Protein AF-A0A4Y9QV90-F1 (afdb_monomer)

Nearest PDB structures (foldseek):
  2dgj-assembly1_B  TM=4.473E-01  e=7.501E-03  Staphylococcus aureus
  6jlc-assembly1_A  TM=3.069E-01  e=5.894E-01  Mobiluncus curtisii ATCC 43063
  7ko2-assembly4_D  TM=7.380E-01  e=8.527E+00  Escherichia coli K-12
  7ko2-assembly2_B  TM=7.293E-01  e=8.155E+00  Escherichia coli K-12

InterPro domains:
  IPR024301 Putative amidase domain [PF12671] (488-585)

Organism: NCBI:txid2561933

Sequence (615 aa):
MTLFTNQSAIACALAAAITFGGGAAHADTLPDTPTASATPAPTETAPTETPAAAETSAPTEPPPPTESPAATPSPAQTTAPSETPAPIEAPAPSADSDDGEAAADPSEAAIAAAAQRDEATAVIAAAKGNASSATISVLIAAVDSVTVALDGDADDATLTALTAAMGVARTAVEESVNVYTDARAALADQGSLIAADLPTGILDAQKATAAPLAAALAALAADDAVAAAAGQVTAWSANVRGYRPAKATATGYVTQITTLRKTKSYAAATIARAAEVVNSKTALISALSAPVPQTATLNAASARAKAAIAAWRKSNSDRGSAYREALAVKATGAVTSKKYATTVNATYAKRLTSALDKLTAGLNTTTIAQLGTLTQAVRSANTTVTSAASSLATAKTVYANGMNALRVFTKATAATRSPLSKANAALKKAITAKASPVTLKRHITNVSSRAAAAKISHTEAPIRAELKWVAENAWSRSYTWGHPYIFNEDCANFASHALEVRGLGPQVLNISSTSLRNHLVGRGFRETADSQAVRRNVKLGDVIQFDWRNNGRYAGDRDHTGIVTRIDRNANGTITIRYTAHTDPGNDPKVNQTIEASLADWGHDRNGGVFFISI

pLDDT: mean 83.59, std 21.08, range [26.69, 98.75]

Structure (mmCIF, N/CA/C/O backbone):
data_AF-A0A4Y9QV90-F1
#
_entry.id   AF-A0A4Y9QV90-F1
#
loop_
_atom_site.group_PDB
_atom_site.id
_atom_site.type_symbol
_atom_site.label_atom_id
_atom_site.label_alt_id
_atom_site.label_comp_id
_atom_site.label_asym_id
_atom_site.label_entity_id
_atom_site.label_seq_id
_atom_site.pdbx_PDB_ins_code
_atom_site.Cartn_x
_atom_site.Cartn_y
_atom_site.Cartn_z
_atom_site.occupancy
_atom_site.B_iso_or_equiv
_atom_site.auth_seq_id
_atom_site.auth_comp_id
_atom_site.auth_asym_id
_atom_site.auth_atom_id
_atom_site.pdbx_PDB_model_num
ATOM 1 N N . MET A 1 1 ? 28.531 -46.162 5.012 1.00 36.38 1 MET A N 1
ATOM 2 C CA . MET A 1 1 ? 29.408 -47.078 4.250 1.00 36.38 1 MET A CA 1
ATOM 3 C C . MET A 1 1 ? 28.783 -47.312 2.884 1.00 36.38 1 MET A C 1
ATOM 5 O O . MET A 1 1 ? 27.566 -47.257 2.797 1.00 36.38 1 MET A O 1
ATOM 9 N N . THR A 1 2 ? 29.642 -47.502 1.879 1.00 35.25 2 THR A N 1
ATOM 10 C CA . THR A 1 2 ? 29.423 -47.599 0.417 1.00 35.25 2 THR A CA 1
ATOM 11 C C . THR A 1 2 ? 29.039 -46.318 -0.339 1.00 35.25 2 THR A C 1
ATOM 13 O O . THR A 1 2 ? 27.898 -45.870 -0.357 1.00 35.25 2 THR A O 1
ATOM 16 N N . LEU A 1 3 ? 30.101 -45.770 -0.941 1.00 40.06 3 LEU A N 1
ATOM 17 C CA . LEU A 1 3 ? 30.244 -44.713 -1.941 1.00 40.06 3 LEU A CA 1
ATOM 18 C C . LEU A 1 3 ? 29.829 -45.172 -3.350 1.00 40.06 3 LEU A C 1
ATOM 20 O O . LEU A 1 3 ? 29.978 -46.352 -3.626 1.00 40.06 3 LEU A O 1
ATOM 24 N N . PHE A 1 4 ? 29.456 -44.222 -4.222 1.00 38.97 4 PHE A N 1
ATOM 25 C CA . PHE A 1 4 ? 29.824 -44.082 -5.657 1.00 38.97 4 PHE A CA 1
ATOM 26 C C . PHE A 1 4 ? 29.350 -42.671 -6.107 1.00 38.97 4 PHE A C 1
ATOM 28 O O . PHE A 1 4 ? 28.156 -42.396 -6.101 1.00 38.97 4 PHE A O 1
ATOM 35 N N . THR A 1 5 ? 30.202 -41.637 -6.048 1.00 49.22 5 THR A N 1
ATOM 36 C CA . THR A 1 5 ? 30.985 -40.987 -7.137 1.00 49.22 5 THR A CA 1
ATOM 37 C C . THR A 1 5 ? 30.188 -40.358 -8.299 1.00 49.22 5 THR A C 1
ATOM 39 O O . THR A 1 5 ? 29.669 -41.077 -9.140 1.00 49.22 5 THR A O 1
ATOM 42 N N . ASN A 1 6 ? 30.179 -39.008 -8.320 1.00 37.59 6 ASN A N 1
ATOM 43 C CA . ASN A 1 6 ? 30.455 -38.053 -9.426 1.00 37.59 6 ASN A CA 1
ATOM 44 C C . ASN A 1 6 ? 30.122 -38.513 -10.870 1.00 37.59 6 ASN A C 1
ATOM 46 O O . ASN A 1 6 ? 30.625 -39.536 -11.302 1.00 37.59 6 ASN A O 1
ATOM 50 N N . GLN A 1 7 ? 29.392 -37.781 -11.725 1.00 33.31 7 GLN A N 1
ATOM 51 C CA . GLN A 1 7 ? 29.749 -36.478 -12.308 1.00 33.31 7 GLN A CA 1
ATOM 52 C C . GLN A 1 7 ? 28.657 -36.050 -13.330 1.00 33.31 7 GLN A C 1
ATOM 54 O O . GLN A 1 7 ? 28.053 -36.900 -13.975 1.00 33.31 7 GLN A O 1
ATOM 59 N N . SER A 1 8 ? 28.498 -34.731 -13.519 1.00 33.34 8 SER A N 1
ATOM 60 C CA . SER A 1 8 ? 27.921 -34.051 -14.707 1.00 33.34 8 SER A CA 1
ATOM 61 C C . SER A 1 8 ? 26.392 -33.864 -14.832 1.00 33.34 8 SER A C 1
ATOM 63 O O . SER A 1 8 ? 25.712 -34.465 -15.649 1.00 33.34 8 SER A O 1
ATOM 65 N N . ALA A 1 9 ? 25.869 -32.954 -14.006 1.00 32.38 9 ALA A N 1
ATOM 66 C CA . ALA A 1 9 ? 25.355 -31.626 -14.389 1.00 32.38 9 ALA A CA 1
ATOM 67 C C . ALA A 1 9 ? 24.590 -31.394 -15.731 1.00 32.38 9 ALA A C 1
ATOM 69 O O . ALA A 1 9 ? 25.167 -31.445 -16.808 1.00 32.38 9 ALA A O 1
ATOM 70 N N . ILE A 1 10 ? 23.365 -30.857 -15.560 1.00 32.19 10 ILE A N 1
ATOM 71 C CA . ILE A 1 10 ? 22.694 -29.781 -16.336 1.00 32.19 10 ILE A CA 1
ATOM 72 C C . ILE A 1 10 ? 22.048 -30.154 -17.687 1.00 32.19 10 ILE A C 1
ATOM 74 O O . ILE A 1 10 ? 22.704 -30.154 -18.718 1.00 32.19 10 ILE A O 1
ATOM 78 N N . ALA A 1 11 ? 20.713 -30.313 -17.673 1.00 28.38 11 ALA A N 1
ATOM 79 C CA . ALA A 1 11 ? 19.725 -29.566 -18.484 1.00 28.38 11 ALA A CA 1
ATOM 80 C C . ALA A 1 11 ? 18.455 -30.402 -18.745 1.00 28.38 11 ALA A C 1
ATOM 82 O O . ALA A 1 11 ? 18.499 -31.342 -19.526 1.00 28.38 11 ALA A O 1
ATOM 83 N N . CYS A 1 12 ? 17.331 -30.032 -18.115 1.00 26.81 12 CYS A N 1
ATOM 84 C CA . CYS A 1 12 ? 15.951 -30.072 -18.649 1.00 26.81 12 CYS A CA 1
ATOM 85 C C . CYS A 1 12 ? 14.932 -30.170 -17.507 1.00 26.81 12 CYS A C 1
ATOM 87 O O . CYS A 1 12 ? 14.573 -31.254 -17.061 1.00 26.81 12 CYS A O 1
ATOM 89 N N . ALA A 1 13 ? 14.426 -29.023 -17.058 1.00 29.66 13 ALA A N 1
ATOM 90 C CA . ALA A 1 13 ? 13.178 -28.964 -16.306 1.00 29.66 13 ALA A CA 1
ATOM 91 C C . ALA A 1 13 ? 12.539 -27.584 -16.491 1.00 29.66 13 ALA A C 1
ATOM 93 O O . ALA A 1 13 ? 12.810 -26.680 -15.707 1.00 29.66 13 ALA A O 1
ATOM 94 N N . LEU A 1 14 ? 11.718 -27.416 -17.536 1.00 26.69 14 LEU A N 1
ATOM 95 C CA . LEU A 1 14 ? 10.500 -26.597 -17.466 1.00 26.69 14 LEU A CA 1
ATOM 96 C C . LEU A 1 14 ? 9.612 -26.824 -18.703 1.00 26.69 14 LEU A C 1
ATOM 98 O O . LEU A 1 14 ? 9.645 -26.073 -19.672 1.00 26.69 14 LEU A O 1
ATOM 102 N N . ALA A 1 15 ? 8.781 -27.859 -18.647 1.00 33.28 15 ALA A N 1
ATOM 103 C CA . ALA A 1 15 ? 7.566 -27.953 -19.445 1.00 33.28 15 ALA A CA 1
ATOM 104 C C . ALA A 1 15 ? 6.447 -28.400 -18.501 1.00 33.28 15 ALA A C 1
ATOM 106 O O . ALA A 1 15 ? 6.319 -29.579 -18.189 1.00 33.28 15 ALA A O 1
ATOM 107 N N . ALA A 1 16 ? 5.685 -27.437 -17.979 1.00 31.33 16 ALA A N 1
ATOM 108 C CA . ALA A 1 16 ? 4.453 -27.705 -17.248 1.00 31.33 16 ALA A CA 1
ATOM 109 C C . ALA A 1 16 ? 3.477 -26.523 -17.376 1.00 31.33 16 ALA A C 1
ATOM 111 O O . ALA A 1 16 ? 3.652 -25.478 -16.755 1.00 31.33 16 ALA A O 1
ATOM 112 N N . ALA A 1 17 ? 2.454 -26.770 -18.197 1.00 30.55 17 ALA A N 1
ATOM 113 C CA . ALA A 1 17 ? 1.060 -26.349 -18.067 1.00 30.55 17 ALA A CA 1
ATOM 114 C C . ALA A 1 17 ? 0.709 -24.844 -18.062 1.00 30.55 17 ALA A C 1
ATOM 116 O O . ALA A 1 17 ? 0.609 -24.205 -17.019 1.00 30.55 17 ALA A O 1
ATOM 117 N N . ILE A 1 18 ? 0.318 -24.343 -19.241 1.00 33.66 18 ILE A N 1
ATOM 118 C CA . ILE A 1 18 ? -0.775 -23.367 -19.374 1.00 33.66 18 ILE A CA 1
ATOM 119 C C . ILE A 1 18 ? -1.924 -24.096 -20.075 1.00 33.66 18 ILE A C 1
ATOM 121 O O . ILE A 1 18 ? -1.905 -24.292 -21.287 1.00 33.66 18 ILE A O 1
ATOM 125 N N . THR A 1 19 ? -2.910 -24.540 -19.302 1.00 35.94 19 THR A N 1
ATOM 126 C CA . THR A 1 19 ? -4.204 -25.005 -19.813 1.00 35.94 19 THR A CA 1
ATOM 127 C C . THR A 1 19 ? -5.108 -23.802 -20.063 1.00 35.94 19 THR A C 1
ATOM 129 O O . THR A 1 19 ? -5.477 -23.090 -19.129 1.00 35.94 19 THR A O 1
ATOM 132 N N . PHE A 1 20 ? -5.457 -23.598 -21.332 1.00 36.31 20 PHE A N 1
ATOM 133 C CA . PHE A 1 20 ? -6.542 -22.733 -21.787 1.00 36.31 20 PHE A CA 1
ATOM 134 C C . PHE A 1 20 ? -7.894 -23.341 -21.392 1.00 36.31 20 PHE A C 1
ATOM 136 O O . PHE A 1 20 ? -8.190 -24.480 -21.746 1.00 36.31 20 PHE A O 1
ATOM 143 N N . GLY A 1 21 ? -8.721 -22.567 -20.689 1.00 31.16 21 GLY A N 1
ATOM 144 C CA . GLY A 1 21 ? -10.148 -22.830 -20.528 1.00 31.16 21 GLY A CA 1
ATOM 145 C C . GLY A 1 21 ? -10.933 -21.889 -21.434 1.00 31.16 21 GLY A C 1
ATOM 146 O O . GLY A 1 21 ? -11.027 -20.699 -21.145 1.00 31.16 21 GLY A O 1
ATOM 147 N N . GLY A 1 22 ? -11.453 -22.419 -22.541 1.00 33.97 22 GLY A N 1
ATOM 148 C CA . GLY A 1 22 ? -12.482 -21.763 -23.343 1.00 33.97 22 GLY A CA 1
ATOM 149 C C . GLY A 1 22 ? -13.856 -21.893 -22.681 1.00 33.97 22 GLY A C 1
ATOM 150 O O . GLY A 1 22 ? -14.126 -22.874 -21.990 1.00 33.97 22 GLY A O 1
ATOM 151 N N . GLY A 1 23 ? -14.725 -20.908 -22.907 1.00 30.14 23 GLY A N 1
ATOM 152 C CA . GLY A 1 23 ? -16.097 -20.932 -22.410 1.00 30.14 23 GLY A CA 1
ATOM 153 C C . GLY A 1 23 ? -16.932 -19.734 -22.857 1.00 30.14 23 GLY A C 1
ATOM 154 O O . GLY A 1 23 ? -16.943 -18.720 -22.177 1.00 30.14 23 GLY A O 1
ATOM 155 N N . ALA A 1 24 ? -17.627 -19.936 -23.979 1.00 33.12 24 ALA A N 1
ATOM 156 C CA . ALA A 1 24 ? -18.969 -19.470 -24.348 1.00 33.12 24 ALA A CA 1
ATOM 157 C C . ALA A 1 24 ? -19.332 -17.968 -24.395 1.00 33.12 24 ALA A C 1
ATOM 159 O O . ALA A 1 24 ? -19.107 -17.174 -23.489 1.00 33.12 24 ALA A O 1
ATOM 160 N N . ALA A 1 25 ? -20.015 -17.646 -25.494 1.00 42.75 25 ALA A N 1
ATOM 161 C CA . ALA A 1 25 ? -20.659 -16.388 -25.817 1.00 42.75 25 ALA A CA 1
ATOM 162 C C . ALA A 1 25 ? -21.809 -16.026 -24.861 1.00 42.75 25 ALA A C 1
ATOM 164 O O . ALA A 1 25 ? -22.660 -16.864 -24.561 1.00 42.75 25 ALA A O 1
ATOM 165 N N . HIS A 1 26 ? -21.896 -14.743 -24.509 1.00 34.47 26 HIS A N 1
ATOM 166 C CA . HIS A 1 26 ? -23.146 -14.071 -24.161 1.00 34.47 26 HIS A CA 1
ATOM 167 C C . HIS A 1 26 ? -23.149 -12.686 -24.809 1.00 34.47 26 HIS A C 1
ATOM 169 O O . HIS A 1 26 ? -22.308 -11.838 -24.513 1.00 34.47 26 HIS A O 1
ATOM 175 N N . ALA A 1 27 ? -24.073 -12.511 -25.751 1.00 42.81 27 ALA A N 1
ATOM 176 C CA . ALA A 1 27 ? -24.520 -11.213 -26.209 1.00 42.81 27 ALA A CA 1
ATOM 177 C C . ALA A 1 27 ? -25.534 -10.713 -25.178 1.00 42.81 27 ALA A C 1
ATOM 179 O O . ALA A 1 27 ? -26.577 -11.337 -25.022 1.00 42.81 27 ALA A O 1
ATOM 180 N N . ASP A 1 28 ? -25.216 -9.617 -24.494 1.00 33.09 28 ASP A N 1
ATOM 181 C CA . ASP A 1 28 ? -26.185 -8.868 -23.702 1.00 33.09 28 ASP A CA 1
ATOM 182 C C . ASP A 1 28 ? -26.169 -7.404 -24.138 1.00 33.09 28 ASP A C 1
ATOM 184 O O . ASP A 1 28 ? -25.131 -6.755 -24.283 1.00 33.09 28 ASP A O 1
ATOM 188 N N . THR A 1 29 ? -27.378 -6.944 -24.415 1.00 36.22 29 THR A N 1
ATOM 189 C CA . THR A 1 29 ? -27.788 -5.644 -24.931 1.00 36.22 29 THR A CA 1
ATOM 190 C C . THR A 1 29 ? -27.388 -4.484 -24.018 1.00 36.22 29 THR A C 1
ATOM 192 O O . THR A 1 29 ? -27.540 -4.554 -22.799 1.00 36.22 29 THR A O 1
ATOM 195 N N . LEU A 1 30 ? -26.934 -3.390 -24.634 1.00 35.28 30 LEU A N 1
ATOM 196 C CA . LEU A 1 30 ? -26.716 -2.084 -24.004 1.00 35.28 30 LEU A CA 1
ATOM 197 C C . LEU A 1 30 ? -28.030 -1.535 -23.414 1.00 35.28 30 LEU A C 1
ATOM 199 O O . LEU A 1 30 ? -29.012 -1.469 -24.152 1.00 35.28 30 LEU A O 1
ATOM 203 N N . PRO A 1 31 ? -28.066 -1.086 -22.146 1.00 40.94 31 PRO A N 1
ATOM 204 C CA . PRO A 1 31 ? -29.133 -0.221 -21.671 1.00 40.94 31 PRO A CA 1
ATOM 205 C C . PRO A 1 31 ? -28.818 1.258 -21.936 1.00 40.94 31 PRO A C 1
ATOM 207 O O . PRO A 1 31 ? -27.672 1.707 -21.852 1.00 40.94 31 PRO A O 1
ATOM 210 N N . ASP A 1 32 ? -29.891 1.978 -22.242 1.00 36.72 32 ASP A N 1
ATOM 211 C CA . ASP A 1 32 ? -29.959 3.369 -22.665 1.00 36.72 32 ASP A CA 1
ATOM 212 C C . ASP A 1 32 ? -29.297 4.398 -21.736 1.00 36.72 32 ASP A C 1
ATOM 214 O O . ASP A 1 32 ? -29.244 4.289 -20.508 1.00 36.72 32 ASP A O 1
ATOM 218 N N . THR A 1 33 ? -28.855 5.463 -22.397 1.00 40.50 33 THR A N 1
ATOM 219 C CA . THR A 1 33 ? -28.360 6.744 -21.894 1.00 40.50 33 THR A CA 1
ATOM 220 C C . THR A 1 33 ? -29.265 7.350 -20.807 1.00 40.50 33 THR A C 1
ATOM 222 O O . THR A 1 33 ? -30.436 7.617 -21.081 1.00 40.50 33 THR A O 1
ATOM 225 N N . PRO A 1 34 ? -28.761 7.679 -19.600 1.00 44.09 34 PRO A N 1
ATOM 226 C CA . PRO A 1 34 ? -29.540 8.457 -18.648 1.00 44.09 34 PRO A CA 1
ATOM 227 C C . PRO A 1 34 ? -29.503 9.953 -18.991 1.00 44.09 34 PRO A C 1
ATOM 229 O O . PRO A 1 34 ? -28.448 10.583 -19.082 1.00 44.09 34 PRO A O 1
ATOM 232 N N . THR A 1 35 ? -30.702 10.505 -19.157 1.00 39.44 35 THR A N 1
ATOM 233 C CA . THR A 1 35 ? -31.034 11.924 -19.301 1.00 39.44 35 THR A CA 1
ATOM 234 C C . THR A 1 35 ? -30.501 12.756 -18.129 1.00 39.44 35 THR A C 1
ATOM 236 O O . THR A 1 35 ? -30.597 12.360 -16.967 1.00 39.44 35 THR A O 1
ATOM 239 N N . ALA A 1 36 ? -29.954 13.934 -18.439 1.00 37.44 36 ALA A N 1
ATOM 240 C CA . ALA A 1 36 ? -29.454 14.899 -17.468 1.00 37.44 36 ALA A CA 1
ATOM 241 C C . ALA A 1 36 ? -30.573 15.400 -16.535 1.00 37.44 36 ALA A C 1
ATOM 243 O O . ALA A 1 36 ? -31.581 15.936 -16.993 1.00 37.44 36 ALA A O 1
ATOM 244 N N . SER A 1 37 ? -30.370 15.256 -15.223 1.00 40.12 37 SER A N 1
ATOM 245 C CA . SER A 1 37 ? -31.216 15.860 -14.190 1.00 40.12 37 SER A CA 1
ATOM 246 C C . SER A 1 37 ? -30.592 17.174 -13.721 1.00 40.12 37 SER A C 1
ATOM 248 O O . SER A 1 37 ? -29.399 17.232 -13.426 1.00 40.12 37 SER A O 1
ATOM 250 N N . ALA A 1 38 ? -31.415 18.220 -13.666 1.00 43.34 38 ALA A N 1
ATOM 251 C CA . ALA A 1 38 ? -31.033 19.594 -13.371 1.00 43.34 38 ALA A CA 1
ATOM 252 C C . ALA A 1 38 ? -30.385 19.782 -11.985 1.00 43.34 38 ALA A C 1
ATOM 254 O O . ALA A 1 38 ? -30.839 19.242 -10.975 1.00 43.34 38 ALA A O 1
ATOM 255 N N . THR A 1 39 ? -29.339 20.607 -11.969 1.00 46.28 39 THR A N 1
ATOM 256 C CA . THR A 1 39 ? -28.620 21.124 -10.798 1.00 46.28 39 THR A CA 1
ATOM 257 C C . THR A 1 39 ? -29.498 22.102 -10.003 1.00 46.28 39 THR A C 1
ATOM 259 O O . THR A 1 39 ? -29.977 23.071 -10.595 1.00 46.28 39 THR A O 1
ATOM 262 N N . PRO A 1 40 ? -29.686 21.940 -8.678 1.00 50.25 40 PRO A N 1
ATOM 263 C CA . PRO A 1 40 ? -30.252 22.993 -7.842 1.00 50.25 40 PRO A CA 1
ATOM 264 C C . PRO A 1 40 ? -29.199 24.059 -7.504 1.00 50.25 40 PRO A C 1
ATOM 266 O O . PRO A 1 40 ? -28.036 23.746 -7.245 1.00 50.25 40 PRO A O 1
ATOM 269 N N . ALA A 1 41 ? -29.636 25.319 -7.502 1.00 46.09 41 ALA A N 1
ATOM 270 C CA . ALA A 1 41 ? -28.837 26.500 -7.186 1.00 46.09 41 ALA A CA 1
ATOM 271 C C . ALA A 1 41 ? -28.273 26.476 -5.746 1.00 46.09 41 ALA A C 1
ATOM 273 O O . ALA A 1 41 ? -28.950 25.989 -4.835 1.00 46.09 41 ALA A O 1
ATOM 274 N N . PRO A 1 42 ? -27.060 27.014 -5.510 1.00 51.19 42 PRO A N 1
ATOM 275 C CA . PRO A 1 42 ? -26.483 27.089 -4.176 1.00 51.19 42 PRO A CA 1
ATOM 276 C C . PRO A 1 42 ? -27.140 28.191 -3.334 1.00 51.19 42 PRO A C 1
ATOM 278 O O . PRO A 1 42 ? -27.355 29.312 -3.790 1.00 51.19 42 PRO A O 1
ATOM 281 N N . THR A 1 43 ? -27.430 27.849 -2.081 1.00 47.28 43 THR A N 1
ATOM 282 C CA . THR A 1 43 ? -27.861 28.760 -1.016 1.00 47.28 43 THR A CA 1
ATOM 283 C C . THR A 1 43 ? -26.691 29.637 -0.558 1.00 47.28 43 THR A C 1
ATOM 285 O O . THR A 1 43 ? -25.634 29.114 -0.205 1.00 47.28 43 THR A O 1
ATOM 288 N N . GLU A 1 44 ? -26.895 30.957 -0.542 1.00 47.91 44 GLU A N 1
ATOM 289 C CA . GLU A 1 44 ? -25.991 31.946 0.057 1.00 47.91 44 GLU A CA 1
ATOM 290 C C . GLU A 1 44 ? -25.778 31.676 1.553 1.00 47.91 44 GLU A C 1
ATOM 292 O O . GLU A 1 44 ? -26.728 31.590 2.332 1.00 47.91 44 GLU A O 1
ATOM 297 N N . THR A 1 45 ? -24.515 31.607 1.970 1.00 44.50 45 THR A N 1
ATOM 298 C CA . THR A 1 45 ? -24.115 31.713 3.378 1.00 44.50 45 THR A CA 1
ATOM 299 C C . THR A 1 45 ? -23.257 32.955 3.576 1.00 44.50 45 THR A C 1
ATOM 301 O O . THR A 1 45 ? -22.304 33.181 2.832 1.00 44.50 45 THR A O 1
ATOM 304 N N . ALA A 1 46 ? -23.632 33.731 4.594 1.00 50.56 46 ALA A N 1
ATOM 305 C CA . ALA A 1 46 ? -23.041 34.991 5.035 1.00 50.56 46 ALA A CA 1
ATOM 306 C C . ALA A 1 46 ? -21.532 34.900 5.371 1.00 50.56 46 ALA A C 1
ATOM 308 O O . ALA A 1 46 ? -21.048 33.821 5.727 1.00 50.56 46 ALA A O 1
ATOM 309 N N . PRO A 1 47 ? -20.789 36.023 5.286 1.00 48.59 47 PRO A N 1
ATOM 310 C CA . PRO A 1 47 ? -19.337 36.039 5.426 1.00 48.59 47 PRO A CA 1
ATOM 311 C C . PRO A 1 47 ? -18.891 35.942 6.890 1.00 48.59 47 PRO A C 1
ATOM 313 O O . PRO A 1 47 ? -19.376 36.667 7.756 1.00 48.59 47 PRO A O 1
ATOM 316 N N . THR A 1 48 ? -17.912 35.074 7.144 1.00 42.97 48 THR A N 1
ATOM 317 C CA . THR A 1 48 ? -17.156 35.018 8.401 1.00 42.97 48 THR A CA 1
ATOM 318 C C . THR A 1 48 ? -15.853 35.794 8.224 1.00 42.97 48 THR A C 1
ATOM 320 O O . THR A 1 48 ? -15.128 35.581 7.251 1.00 42.97 48 THR A O 1
ATOM 323 N N . GLU A 1 49 ? -15.573 36.697 9.162 1.00 46.00 49 GLU A N 1
ATOM 324 C CA . GLU A 1 49 ? -14.409 37.584 9.172 1.00 46.00 49 GLU A CA 1
ATOM 325 C C . GLU A 1 49 ? -13.070 36.829 9.128 1.00 46.00 49 GLU A C 1
ATOM 327 O O . GLU A 1 49 ? -12.865 35.804 9.783 1.00 46.00 49 GLU A O 1
ATOM 332 N N . THR A 1 50 ? -12.153 37.368 8.323 1.00 47.38 50 THR A N 1
ATOM 333 C CA . THR A 1 50 ? -10.793 36.869 8.086 1.00 47.38 50 THR A CA 1
ATOM 334 C C . THR A 1 50 ? -9.831 37.456 9.125 1.00 47.38 50 THR A C 1
ATOM 336 O O . THR A 1 50 ? -9.764 38.680 9.235 1.00 47.38 50 THR A O 1
ATOM 339 N N . PRO A 1 51 ? -9.041 36.649 9.860 1.00 49.34 51 PRO A N 1
ATOM 340 C CA . PRO A 1 51 ? -7.967 37.172 10.698 1.00 49.34 51 PRO A CA 1
ATOM 341 C C . PRO A 1 51 ? -6.782 37.649 9.849 1.00 49.34 51 PRO A C 1
ATOM 343 O O . PRO A 1 51 ? -6.367 36.973 8.906 1.00 49.34 51 PRO A O 1
ATOM 346 N N . ALA A 1 52 ? -6.237 38.805 10.226 1.00 42.75 52 ALA A N 1
ATOM 347 C CA . ALA A 1 52 ? -5.093 39.466 9.609 1.00 42.75 52 ALA A CA 1
ATOM 348 C C . ALA A 1 52 ? -3.844 38.566 9.527 1.00 42.75 52 ALA A C 1
ATOM 350 O O . ALA A 1 52 ? -3.475 37.887 10.488 1.00 42.75 52 ALA A O 1
ATOM 351 N N . ALA A 1 53 ? -3.188 38.593 8.365 1.00 42.91 53 ALA A N 1
ATOM 352 C CA . ALA A 1 53 ? -1.943 37.889 8.097 1.00 42.91 53 ALA A CA 1
ATOM 353 C C . ALA A 1 53 ? -0.754 38.586 8.778 1.00 42.91 53 ALA A C 1
ATOM 355 O O . ALA A 1 53 ? -0.599 39.802 8.685 1.00 42.91 53 ALA A O 1
ATOM 356 N N . ALA A 1 54 ? 0.094 37.792 9.431 1.00 43.50 54 ALA A N 1
ATOM 357 C CA . ALA A 1 54 ? 1.403 38.219 9.903 1.00 43.50 54 ALA A CA 1
ATOM 358 C C . ALA A 1 54 ? 2.369 38.367 8.715 1.00 43.50 54 ALA A C 1
ATOM 360 O O . ALA A 1 54 ? 2.450 37.488 7.851 1.00 43.50 54 ALA A O 1
ATOM 361 N N . GLU A 1 55 ? 3.091 39.484 8.691 1.00 44.81 55 GLU A N 1
ATOM 362 C CA . GLU A 1 55 ? 4.076 39.831 7.671 1.00 44.81 55 GLU A CA 1
ATOM 363 C C . GLU A 1 55 ? 5.187 38.776 7.584 1.00 44.81 55 GLU A C 1
ATOM 365 O O . GLU A 1 55 ? 5.853 38.449 8.567 1.00 44.81 55 GLU A O 1
ATOM 370 N N . THR A 1 56 ? 5.377 38.233 6.382 1.00 43.78 56 THR A N 1
ATOM 371 C CA . THR A 1 56 ? 6.488 37.341 6.044 1.00 43.78 56 THR A CA 1
ATOM 372 C C . THR A 1 56 ? 7.535 38.148 5.287 1.00 43.78 56 THR A C 1
ATOM 374 O O . THR A 1 56 ? 7.227 38.821 4.306 1.00 43.78 56 THR A O 1
ATOM 377 N N . SER A 1 57 ? 8.768 38.088 5.777 1.00 46.53 57 SER A N 1
ATOM 378 C CA . SER A 1 57 ? 9.948 38.790 5.277 1.00 46.53 57 SER A CA 1
ATOM 379 C C . SER A 1 57 ? 10.255 38.445 3.814 1.00 46.53 57 SER A C 1
ATOM 381 O O . SER A 1 57 ? 10.149 37.289 3.403 1.00 46.53 57 SER A O 1
ATOM 383 N N . ALA A 1 58 ? 10.660 39.458 3.046 1.00 49.03 58 ALA A N 1
ATOM 384 C CA . ALA A 1 58 ? 11.022 39.363 1.635 1.00 49.03 58 ALA A CA 1
ATOM 385 C C . ALA A 1 58 ? 12.229 38.429 1.379 1.00 49.03 58 ALA A C 1
ATOM 387 O O . ALA A 1 58 ? 13.146 38.377 2.203 1.00 49.03 58 ALA A O 1
ATOM 388 N N . PRO A 1 59 ? 12.272 37.721 0.234 1.00 49.69 59 PRO A N 1
ATOM 389 C CA . PRO A 1 59 ? 13.430 36.931 -0.160 1.00 49.69 59 PRO A CA 1
ATOM 390 C C . PRO A 1 59 ? 14.548 37.829 -0.707 1.00 49.69 59 PRO A C 1
ATOM 392 O O . PRO A 1 59 ? 14.331 38.658 -1.587 1.00 49.69 59 PRO A O 1
ATOM 395 N N . THR A 1 60 ? 15.755 37.630 -0.186 1.00 47.94 60 THR A N 1
ATOM 396 C CA . THR A 1 60 ? 17.008 38.190 -0.704 1.00 47.94 60 THR A CA 1
ATOM 397 C C . THR A 1 60 ? 17.309 37.624 -2.096 1.00 47.94 60 THR A C 1
ATOM 399 O O . THR A 1 60 ? 17.263 36.408 -2.294 1.00 47.94 60 THR A O 1
ATOM 402 N N . GLU A 1 61 ? 17.613 38.505 -3.051 1.00 53.97 61 GLU A N 1
ATOM 403 C CA . GLU A 1 61 ? 18.033 38.153 -4.412 1.00 53.97 61 GLU A CA 1
ATOM 404 C C . GLU A 1 61 ? 19.344 37.342 -4.435 1.00 53.97 61 GLU A C 1
ATOM 406 O O . GLU A 1 61 ? 20.229 37.562 -3.601 1.00 53.97 61 GLU A O 1
ATOM 411 N N . PRO A 1 62 ? 19.507 36.414 -5.397 1.00 57.06 62 PRO A N 1
ATOM 412 C CA . PRO A 1 62 ? 20.764 35.710 -5.610 1.00 57.06 62 PRO A CA 1
ATOM 413 C C . PRO A 1 62 ? 21.793 36.609 -6.326 1.00 57.06 62 PRO A C 1
ATOM 415 O O . PRO A 1 62 ? 21.421 37.377 -7.215 1.00 57.06 62 PRO A O 1
ATOM 418 N N . PRO A 1 63 ? 23.094 36.501 -5.995 1.00 60.25 63 PRO A N 1
ATOM 419 C CA . PRO A 1 63 ? 24.137 37.279 -6.655 1.00 60.25 63 PRO A CA 1
ATOM 420 C C . PRO A 1 63 ? 24.382 36.804 -8.103 1.00 60.25 63 PRO A C 1
ATOM 422 O O . PRO A 1 63 ? 24.159 35.628 -8.413 1.00 60.25 63 PRO A O 1
ATOM 425 N N . PRO A 1 64 ? 24.865 37.694 -8.991 1.00 61.31 64 PRO A N 1
ATOM 426 C CA . PRO A 1 64 ? 25.182 37.360 -10.378 1.00 61.31 64 PRO A CA 1
ATOM 427 C C . PRO A 1 64 ? 26.393 36.412 -10.488 1.00 61.31 64 PRO A C 1
ATOM 429 O O . PRO A 1 64 ? 27.231 36.365 -9.581 1.00 61.31 64 PRO A O 1
ATOM 432 N N . PRO A 1 65 ? 26.507 35.645 -11.590 1.00 51.69 65 PRO A N 1
ATOM 433 C CA . PRO A 1 65 ? 27.556 34.648 -11.755 1.00 51.69 65 PRO A CA 1
ATOM 434 C C . PRO A 1 65 ? 28.942 35.284 -11.911 1.00 51.69 65 PRO A C 1
ATOM 436 O O . PRO A 1 65 ? 29.147 36.212 -12.689 1.00 51.69 65 PRO A O 1
ATOM 439 N N . THR A 1 66 ? 29.893 34.729 -11.165 1.00 40.97 66 THR A N 1
ATOM 440 C CA . THR A 1 66 ? 31.323 35.039 -11.202 1.00 40.97 66 THR A CA 1
ATOM 441 C C . THR A 1 66 ? 31.959 34.455 -12.464 1.00 40.97 66 THR A C 1
ATOM 443 O O . THR A 1 66 ? 31.855 33.254 -12.718 1.00 40.97 66 THR A O 1
ATOM 446 N N . GLU A 1 67 ? 32.629 35.305 -13.242 1.00 42.78 67 GLU A N 1
ATOM 447 C CA . GLU A 1 67 ? 33.464 34.909 -14.375 1.00 42.78 67 GLU A CA 1
ATOM 448 C C . GLU A 1 67 ? 34.609 33.997 -13.913 1.00 42.78 67 GLU A C 1
ATOM 450 O O . GLU A 1 67 ? 35.280 34.259 -12.912 1.00 42.78 67 GLU A O 1
ATOM 455 N N . SER A 1 68 ? 34.821 32.903 -14.646 1.00 41.75 68 SER A N 1
ATOM 456 C CA . SER A 1 68 ? 35.917 31.967 -14.409 1.00 41.75 68 SER A CA 1
ATOM 457 C C . SER A 1 68 ? 37.075 32.280 -15.368 1.00 41.75 68 SER A C 1
ATOM 459 O O . SER A 1 68 ? 36.827 32.446 -16.565 1.00 41.75 68 SER A O 1
ATOM 461 N N . PRO A 1 69 ? 38.324 32.375 -14.877 1.00 49.38 69 PRO A N 1
ATOM 462 C CA . PRO A 1 69 ? 39.467 32.789 -15.677 1.00 49.38 69 PRO A CA 1
ATOM 463 C C . PRO A 1 69 ? 39.993 31.642 -16.547 1.00 49.38 69 PRO A C 1
ATOM 465 O O . PRO A 1 69 ? 40.199 30.521 -16.082 1.00 49.38 69 PRO A O 1
ATOM 468 N N . ALA A 1 70 ? 40.264 31.952 -17.813 1.00 41.31 70 ALA A N 1
ATOM 469 C CA . ALA A 1 70 ? 40.996 31.084 -18.722 1.00 41.31 70 ALA A CA 1
ATOM 470 C C . ALA A 1 70 ? 42.509 31.228 -18.492 1.00 41.31 70 ALA A C 1
ATOM 472 O O . ALA A 1 70 ? 43.055 32.326 -18.593 1.00 41.31 70 ALA A O 1
ATOM 473 N N . ALA A 1 71 ? 43.186 30.108 -18.238 1.00 38.06 71 ALA A N 1
ATOM 474 C CA . ALA A 1 71 ? 44.635 29.985 -18.357 1.00 38.06 71 ALA A CA 1
ATOM 475 C C . ALA A 1 71 ? 45.021 28.562 -18.820 1.00 38.06 71 ALA A C 1
ATOM 477 O O . ALA A 1 71 ? 44.777 27.612 -18.084 1.00 38.06 71 ALA A O 1
ATOM 478 N N . THR A 1 72 ? 45.580 28.486 -20.045 1.00 42.62 72 THR A N 1
ATOM 479 C CA . THR A 1 72 ? 46.883 27.873 -20.455 1.00 42.62 72 THR A CA 1
ATOM 480 C C . THR A 1 72 ? 47.102 26.359 -20.155 1.00 42.62 72 THR A C 1
ATOM 482 O O . THR A 1 72 ? 46.717 25.930 -19.076 1.00 42.62 72 THR A O 1
ATOM 485 N N . PRO A 1 73 ? 47.761 25.512 -21.004 1.00 51.69 73 PRO A N 1
ATOM 486 C CA . PRO A 1 73 ? 48.885 25.850 -21.885 1.00 51.69 73 PRO A CA 1
ATOM 487 C C . PRO A 1 73 ? 48.964 25.202 -23.287 1.00 51.69 73 PRO A C 1
ATOM 489 O O . PRO A 1 73 ? 48.377 24.172 -23.604 1.00 51.69 73 PRO A O 1
ATOM 492 N N . SER A 1 74 ? 49.809 25.846 -24.092 1.00 45.47 74 SER A N 1
ATOM 493 C CA . SER A 1 74 ? 50.479 25.345 -25.295 1.00 45.47 74 SER A CA 1
ATOM 494 C C . SER A 1 74 ? 51.565 24.311 -24.950 1.00 45.47 74 SER A C 1
ATOM 496 O O . SER A 1 74 ? 52.261 24.494 -23.946 1.00 45.47 74 SER A O 1
ATOM 498 N N . PRO A 1 75 ? 51.793 23.297 -25.806 1.00 48.22 75 PRO A N 1
ATOM 499 C CA . PRO A 1 75 ? 53.103 22.676 -25.934 1.00 48.22 75 PRO A CA 1
ATOM 500 C C . PRO A 1 75 ? 53.654 22.746 -27.371 1.00 48.22 75 PRO A C 1
ATOM 502 O O . PRO A 1 75 ? 53.137 22.143 -28.304 1.00 48.22 75 PRO A O 1
ATOM 505 N N . ALA A 1 76 ? 54.728 23.528 -27.480 1.00 34.91 76 ALA A N 1
ATOM 506 C CA . ALA A 1 76 ? 56.036 23.245 -28.079 1.00 34.91 76 ALA A CA 1
ATOM 507 C C . ALA A 1 76 ? 56.201 22.292 -29.291 1.00 34.91 76 ALA A C 1
ATOM 509 O O . ALA A 1 76 ? 56.011 21.086 -29.189 1.00 34.91 76 ALA A O 1
ATOM 510 N N . GLN A 1 77 ? 56.832 22.899 -30.313 1.00 36.78 77 GLN A N 1
ATOM 511 C CA . GLN A 1 77 ? 57.965 22.445 -31.147 1.00 36.78 77 GLN A CA 1
ATOM 512 C C . GLN A 1 77 ? 57.769 21.287 -32.137 1.00 36.78 77 GLN A C 1
ATOM 514 O O . GLN A 1 77 ? 57.399 20.188 -31.746 1.00 36.78 77 GLN A O 1
ATOM 519 N N . THR A 1 78 ? 58.203 21.501 -33.395 1.00 32.03 78 THR A N 1
ATOM 520 C CA . THR A 1 78 ? 59.359 20.799 -34.017 1.00 32.03 78 THR A CA 1
ATOM 521 C C . THR A 1 78 ? 59.627 21.288 -35.465 1.00 32.03 78 THR A C 1
ATOM 523 O O . THR A 1 78 ? 58.768 21.204 -36.332 1.00 32.03 78 THR A O 1
ATOM 526 N N . THR A 1 79 ? 60.838 21.841 -35.641 1.00 36.72 79 THR A N 1
ATOM 527 C CA . THR A 1 79 ? 61.767 21.903 -36.804 1.00 36.72 79 THR A CA 1
ATOM 528 C C . THR A 1 79 ? 61.357 22.397 -38.206 1.00 36.72 79 THR A C 1
ATOM 530 O O . THR A 1 79 ? 60.620 21.742 -38.930 1.00 36.72 79 THR A O 1
ATOM 533 N N . ALA A 1 80 ? 62.009 23.505 -38.591 1.00 46.38 80 ALA A N 1
ATOM 534 C CA . ALA A 1 80 ? 62.767 23.797 -39.823 1.00 46.38 80 ALA A CA 1
ATOM 535 C C . ALA A 1 80 ? 62.438 23.083 -41.154 1.00 46.38 80 ALA A C 1
ATOM 537 O O . ALA A 1 80 ? 62.493 21.858 -41.231 1.00 46.38 80 ALA A O 1
ATOM 538 N N . PRO A 1 81 ? 62.413 23.858 -42.254 1.00 43.56 81 PRO A N 1
ATOM 539 C CA . PRO A 1 81 ? 63.007 23.443 -43.513 1.00 43.56 81 PRO A CA 1
ATOM 540 C C . PRO A 1 81 ? 64.293 24.220 -43.821 1.00 43.56 81 PRO A C 1
ATOM 542 O O . PRO A 1 81 ? 64.389 25.438 -43.677 1.00 43.56 81 PRO A O 1
ATOM 545 N N . SER A 1 82 ? 65.274 23.424 -44.230 1.00 39.03 82 SER A N 1
ATOM 546 C CA . SER A 1 82 ? 66.598 23.766 -44.725 1.00 39.03 82 SER A CA 1
ATOM 547 C C . SER A 1 82 ? 66.545 24.647 -45.971 1.00 39.03 82 SER A C 1
ATOM 549 O O . SER A 1 82 ? 65.688 24.482 -46.838 1.00 39.03 82 SER A O 1
ATOM 551 N N . GLU A 1 83 ? 67.535 25.528 -46.063 1.00 42.28 83 GLU A N 1
ATOM 552 C CA . GLU A 1 83 ? 67.934 26.276 -47.251 1.00 42.28 83 GLU A CA 1
ATOM 553 C C . GLU A 1 83 ? 68.046 25.349 -48.475 1.00 42.28 83 GLU A C 1
ATOM 555 O O . GLU A 1 83 ? 68.602 24.251 -48.380 1.00 42.28 83 GLU A O 1
ATOM 560 N N . THR A 1 84 ? 67.515 25.792 -49.619 1.00 40.97 84 THR A N 1
ATOM 561 C CA . THR A 1 84 ? 67.768 25.194 -50.941 1.00 40.97 84 THR A CA 1
ATOM 562 C C . THR A 1 84 ? 68.584 26.193 -51.773 1.00 40.97 84 THR A C 1
ATOM 564 O O . THR A 1 84 ? 68.276 27.386 -51.721 1.00 40.97 84 THR A O 1
ATOM 567 N N . PRO A 1 85 ? 69.640 25.758 -52.490 1.00 50.69 85 PRO A N 1
ATOM 568 C CA . PRO A 1 85 ? 70.692 26.636 -52.996 1.00 50.69 85 PRO A CA 1
ATOM 569 C C . PRO A 1 85 ? 70.363 27.283 -54.348 1.00 50.69 85 PRO A C 1
ATOM 571 O O . PRO A 1 85 ? 69.472 26.851 -55.076 1.00 50.69 85 PRO A O 1
ATOM 574 N N . ALA A 1 86 ? 71.158 28.307 -54.664 1.00 45.41 86 ALA A N 1
ATOM 575 C CA . ALA A 1 86 ? 71.205 29.059 -55.914 1.00 45.41 86 ALA A CA 1
ATOM 576 C C . ALA A 1 86 ? 71.313 28.186 -57.189 1.00 45.41 86 ALA A C 1
ATOM 578 O O . ALA A 1 86 ? 71.888 27.095 -57.141 1.00 45.41 86 ALA A O 1
ATOM 579 N N . PRO A 1 87 ? 70.832 28.684 -58.345 1.00 48.03 87 PRO A N 1
ATOM 580 C CA . PRO A 1 87 ? 70.982 28.003 -59.624 1.00 48.03 87 PRO A CA 1
ATOM 581 C C . PRO A 1 87 ? 72.438 28.061 -60.113 1.00 48.03 87 PRO A C 1
ATOM 583 O O . PRO A 1 87 ? 73.071 29.116 -60.111 1.00 48.03 87 PRO A O 1
ATOM 586 N N . ILE A 1 88 ? 72.952 26.906 -60.537 1.00 40.97 88 ILE A N 1
ATOM 587 C CA . ILE A 1 88 ? 74.228 26.754 -61.240 1.00 40.97 88 ILE A CA 1
ATOM 588 C C . ILE A 1 88 ? 73.977 27.004 -62.731 1.00 40.97 88 ILE A C 1
ATOM 590 O O . ILE A 1 88 ? 73.218 26.273 -63.365 1.00 40.97 88 ILE A O 1
ATOM 594 N N . GLU A 1 89 ? 74.632 28.027 -63.279 1.00 45.03 89 GLU A N 1
ATOM 595 C CA . GLU A 1 89 ? 74.847 28.200 -64.717 1.00 45.03 89 GLU A CA 1
ATOM 596 C C . GLU A 1 89 ? 75.792 27.115 -65.253 1.00 45.03 89 GLU A C 1
ATOM 598 O O . GLU A 1 89 ? 76.879 26.919 -64.710 1.00 45.03 89 GLU A O 1
ATOM 603 N N . ALA A 1 90 ? 75.408 26.466 -66.355 1.00 40.09 90 ALA A N 1
ATOM 604 C CA . ALA A 1 90 ? 76.302 25.842 -67.336 1.00 40.09 90 ALA A CA 1
ATOM 605 C C . ALA A 1 90 ? 75.486 25.461 -68.596 1.00 40.09 90 ALA A C 1
ATOM 607 O O . ALA A 1 90 ? 74.273 25.291 -68.504 1.00 40.09 90 ALA A O 1
ATOM 608 N N . PRO A 1 91 ? 76.124 25.185 -69.741 1.00 46.09 91 PRO A N 1
ATOM 609 C CA . PRO A 1 91 ? 76.740 26.131 -70.660 1.00 46.09 91 PRO A CA 1
ATOM 610 C C . PRO A 1 91 ? 76.021 26.137 -72.026 1.00 46.09 91 PRO A C 1
ATOM 612 O O . PRO A 1 91 ? 75.285 25.218 -72.379 1.00 46.09 91 PRO A O 1
ATOM 615 N N . ALA A 1 92 ? 76.282 27.176 -72.818 1.00 49.41 92 ALA A N 1
ATOM 616 C CA . ALA A 1 92 ? 75.856 27.282 -74.210 1.00 49.41 92 ALA A CA 1
ATOM 617 C C . ALA A 1 92 ? 76.380 26.113 -75.075 1.00 49.41 92 ALA A C 1
ATOM 619 O O . ALA A 1 92 ? 77.579 25.822 -75.014 1.00 49.41 92 ALA A O 1
ATOM 620 N N . PRO A 1 93 ? 75.547 25.504 -75.939 1.00 45.00 93 PRO A N 1
ATOM 621 C CA . PRO A 1 93 ? 76.018 24.781 -77.105 1.00 45.00 93 PRO A CA 1
ATOM 622 C C . PRO A 1 93 ? 76.005 25.673 -78.351 1.00 45.00 93 PRO A C 1
ATOM 624 O O . PRO A 1 93 ? 75.095 26.466 -78.591 1.00 45.00 93 PRO A O 1
ATOM 627 N N . SER A 1 94 ? 77.084 25.514 -79.108 1.00 42.91 94 SER A N 1
ATOM 628 C CA . SER A 1 94 ? 77.424 26.168 -80.360 1.00 42.91 94 SER A CA 1
ATOM 629 C C . SER A 1 94 ? 76.358 26.049 -81.445 1.00 42.91 94 SER A C 1
ATOM 631 O O . SER A 1 94 ? 75.685 25.030 -81.578 1.00 42.91 94 SER A O 1
ATOM 633 N N . ALA A 1 95 ? 76.311 27.097 -82.263 1.00 40.03 95 ALA A N 1
ATOM 634 C CA . ALA A 1 95 ? 75.687 27.110 -83.571 1.00 40.03 95 ALA A CA 1
ATOM 635 C C . ALA A 1 95 ? 76.323 26.052 -84.481 1.00 40.03 95 ALA A C 1
ATOM 637 O O . ALA A 1 95 ? 77.536 26.077 -84.692 1.00 40.03 95 ALA A O 1
ATOM 638 N N . ASP A 1 96 ? 75.486 25.192 -85.049 1.00 36.94 96 ASP A N 1
ATOM 639 C CA . ASP A 1 96 ? 75.764 24.526 -86.313 1.00 36.94 96 ASP A CA 1
ATOM 640 C C . ASP A 1 96 ? 74.574 24.762 -87.241 1.00 36.94 96 ASP A C 1
ATOM 642 O O . ASP A 1 96 ? 73.414 24.761 -86.829 1.00 36.94 96 ASP A O 1
ATOM 646 N N . SER A 1 97 ? 74.919 25.094 -88.476 1.00 42.75 97 SER A N 1
ATOM 647 C CA . SER A 1 97 ? 74.033 25.601 -89.517 1.00 42.75 97 SER A CA 1
ATOM 648 C C . SER A 1 97 ? 73.667 24.425 -90.405 1.00 42.75 97 SER A C 1
ATOM 650 O O . SER A 1 97 ? 74.579 23.814 -90.958 1.00 42.75 97 SER A O 1
ATOM 652 N N . ASP A 1 98 ? 72.382 24.116 -90.564 1.00 36.75 98 ASP A N 1
ATOM 653 C CA . ASP A 1 98 ? 71.953 23.270 -91.676 1.00 36.75 98 ASP A CA 1
ATOM 654 C C . ASP A 1 98 ? 70.538 23.657 -92.120 1.00 36.75 98 ASP A C 1
ATOM 656 O O . ASP A 1 98 ? 69.579 23.622 -91.346 1.00 36.75 98 ASP A O 1
ATOM 660 N N . ASP A 1 99 ? 70.456 24.115 -93.367 1.00 48.03 99 ASP A N 1
ATOM 661 C CA . ASP A 1 99 ? 69.261 24.606 -94.040 1.00 48.03 99 ASP A CA 1
ATOM 662 C C . ASP A 1 99 ? 68.306 23.439 -94.341 1.00 48.03 99 ASP A C 1
ATOM 664 O O . ASP A 1 99 ? 68.517 22.654 -95.267 1.00 48.03 99 ASP A O 1
ATOM 668 N N . GLY A 1 100 ? 67.213 23.359 -93.583 1.00 40.66 100 GLY A N 1
ATOM 669 C CA . GLY A 1 100 ? 66.051 22.520 -93.870 1.00 40.66 100 GLY A CA 1
ATOM 670 C C . GLY A 1 100 ? 64.780 23.256 -93.451 1.00 40.66 100 GLY A C 1
ATOM 671 O O . GLY A 1 100 ? 64.720 23.765 -92.339 1.00 40.66 100 GLY A O 1
ATOM 672 N N . GLU A 1 101 ? 63.811 23.367 -94.365 1.00 49.72 101 GLU A N 1
ATOM 673 C CA . GLU A 1 101 ? 62.520 24.070 -94.233 1.00 49.72 101 GLU A CA 1
ATOM 674 C C . GLU A 1 101 ? 62.010 24.198 -92.782 1.00 49.72 101 GLU A C 1
ATOM 676 O O . GLU A 1 101 ? 61.602 23.216 -92.164 1.00 49.72 101 GLU A O 1
ATOM 681 N N . ALA A 1 102 ? 62.037 25.424 -92.241 1.00 42.12 102 ALA A N 1
ATOM 682 C CA . ALA A 1 102 ? 61.618 25.725 -90.876 1.00 42.12 102 ALA A CA 1
ATOM 683 C C . ALA A 1 102 ? 60.127 25.404 -90.681 1.00 42.12 102 ALA A C 1
ATOM 685 O O . ALA A 1 102 ? 59.252 26.132 -91.160 1.00 42.12 102 ALA A O 1
ATOM 686 N N . ALA A 1 103 ? 59.846 24.314 -89.964 1.00 52.62 103 ALA A N 1
ATOM 687 C CA . ALA A 1 103 ? 58.544 24.081 -89.357 1.00 52.62 103 ALA A CA 1
ATOM 688 C C . ALA A 1 103 ? 58.208 25.284 -88.458 1.00 52.62 103 ALA A C 1
ATOM 690 O O . ALA A 1 103 ? 59.068 25.757 -87.717 1.00 52.62 103 ALA A O 1
ATOM 691 N N . ALA A 1 104 ? 56.989 25.814 -88.567 1.00 60.66 104 ALA A N 1
ATOM 692 C CA . ALA A 1 104 ? 56.547 26.930 -87.739 1.00 60.66 104 ALA A CA 1
ATOM 693 C C . ALA A 1 104 ? 56.673 26.565 -86.250 1.00 60.66 104 ALA A C 1
ATOM 695 O O . ALA A 1 104 ? 56.285 25.464 -85.857 1.00 60.66 104 ALA A O 1
ATOM 696 N N . ASP A 1 105 ? 57.213 27.478 -85.436 1.00 77.94 105 ASP A N 1
ATOM 697 C CA . ASP A 1 105 ? 57.291 27.273 -83.989 1.00 77.94 105 ASP A CA 1
ATOM 698 C C . ASP A 1 105 ? 55.884 26.980 -83.431 1.00 77.94 105 ASP A C 1
ATOM 700 O O . ASP A 1 105 ? 54.923 27.666 -83.805 1.00 77.94 105 ASP A O 1
ATOM 704 N N . PRO A 1 106 ? 55.734 25.974 -82.550 1.00 82.88 106 PRO A N 1
ATOM 705 C CA . PRO A 1 106 ? 54.439 25.634 -81.978 1.00 82.88 106 PRO A CA 1
ATOM 706 C C . PRO A 1 106 ? 53.863 26.833 -81.218 1.00 82.88 106 PRO A C 1
ATOM 708 O O . PRO A 1 106 ? 54.577 27.523 -80.485 1.00 82.88 106 PRO A O 1
ATOM 711 N N . SER A 1 107 ? 52.558 27.073 -81.371 1.00 90.81 107 SER A N 1
ATOM 712 C CA . SER A 1 107 ? 51.878 28.153 -80.656 1.00 90.81 107 SER A CA 1
ATOM 713 C C . SER A 1 107 ? 51.918 27.933 -79.139 1.00 90.81 107 SER A C 1
ATOM 715 O O . SER A 1 107 ? 52.030 26.806 -78.647 1.00 90.81 107 SER A O 1
ATOM 717 N N . GLU A 1 108 ? 51.778 29.011 -78.363 1.00 90.81 108 GLU A N 1
ATOM 718 C CA . GLU A 1 108 ? 51.703 28.929 -76.896 1.00 90.81 108 GLU A CA 1
ATOM 719 C C . GLU A 1 108 ? 50.550 28.011 -76.439 1.00 90.81 108 GLU A C 1
ATOM 721 O O . GLU A 1 108 ? 50.693 27.258 -75.473 1.00 90.81 108 GLU A O 1
ATOM 726 N N . ALA A 1 109 ? 49.438 27.997 -77.186 1.00 90.94 109 ALA A N 1
ATOM 727 C CA . ALA A 1 109 ? 48.312 27.097 -76.951 1.00 90.94 109 ALA A CA 1
ATOM 728 C C . ALA A 1 109 ? 48.671 25.624 -77.216 1.00 90.94 109 ALA A C 1
ATOM 730 O O . ALA A 1 109 ? 48.279 24.760 -76.430 1.00 90.94 109 ALA A O 1
ATOM 731 N N . ALA A 1 110 ? 49.447 25.329 -78.265 1.00 90.69 110 ALA A N 1
ATOM 732 C CA . ALA A 1 110 ? 49.926 23.978 -78.557 1.00 90.69 110 ALA A CA 1
ATOM 733 C C . ALA A 1 110 ? 50.893 23.462 -77.477 1.00 90.69 110 ALA A C 1
ATOM 735 O O . ALA A 1 110 ? 50.761 22.323 -77.023 1.00 90.69 110 ALA A O 1
ATOM 736 N N . ILE A 1 111 ? 51.808 24.313 -76.991 1.00 93.00 111 ILE A N 1
ATOM 737 C CA . ILE A 1 111 ? 52.728 23.976 -75.889 1.00 93.00 111 ILE A CA 1
ATOM 738 C C . ILE A 1 111 ? 51.944 23.681 -74.598 1.00 93.00 111 ILE A C 1
ATOM 740 O O . ILE A 1 111 ? 52.181 22.662 -73.943 1.00 93.00 111 ILE A O 1
ATOM 744 N N . ALA A 1 112 ? 50.983 24.539 -74.236 1.00 92.88 112 ALA A N 1
ATOM 745 C CA . ALA A 1 112 ? 50.152 24.353 -73.046 1.00 92.88 112 ALA A CA 1
ATOM 746 C C . ALA A 1 112 ? 49.269 23.093 -73.133 1.00 92.88 112 ALA A C 1
ATOM 748 O O . ALA A 1 112 ? 49.168 22.344 -72.156 1.00 92.88 112 ALA A O 1
ATOM 749 N N . ALA A 1 113 ? 48.671 22.828 -74.299 1.00 94.31 113 ALA A N 1
ATOM 750 C CA . ALA A 1 113 ? 47.863 21.636 -74.543 1.00 94.31 113 ALA A CA 1
ATOM 751 C C . ALA A 1 113 ? 48.696 20.347 -74.433 1.00 94.31 113 ALA A C 1
ATOM 753 O O . ALA A 1 113 ? 48.252 19.390 -73.798 1.00 94.31 113 ALA A O 1
ATOM 754 N N . ALA A 1 114 ? 49.922 20.333 -74.972 1.00 94.31 114 ALA A N 1
ATOM 755 C CA . ALA A 1 114 ? 50.837 19.197 -74.858 1.00 94.31 114 ALA A CA 1
ATOM 756 C C . ALA A 1 114 ? 51.236 18.916 -73.397 1.00 94.31 114 ALA A C 1
ATOM 758 O O . ALA A 1 114 ? 51.144 17.775 -72.944 1.00 94.31 114 ALA A O 1
ATOM 759 N N . ALA A 1 115 ? 51.590 19.950 -72.627 1.00 95.50 115 ALA A N 1
ATOM 760 C CA . ALA A 1 115 ? 51.925 19.798 -71.209 1.00 95.50 115 ALA A CA 1
ATOM 761 C C . ALA A 1 115 ? 50.740 19.259 -70.384 1.00 95.50 115 ALA A C 1
ATOM 763 O O . ALA A 1 115 ? 50.899 18.350 -69.568 1.00 95.50 115 ALA A O 1
ATOM 764 N N . GLN A 1 116 ? 49.533 19.784 -70.622 1.00 95.88 116 GLN A N 1
ATOM 765 C CA . GLN A 1 116 ? 48.316 19.328 -69.947 1.00 95.88 116 GLN A CA 1
ATOM 766 C C . GLN A 1 116 ? 47.920 17.898 -70.349 1.00 95.88 116 GLN A C 1
ATOM 768 O O . GLN A 1 116 ? 47.428 17.142 -69.509 1.00 95.88 116 GLN A O 1
ATOM 773 N N . ARG A 1 117 ? 48.163 17.495 -71.603 1.00 97.25 117 ARG A N 1
ATOM 774 C CA . ARG A 1 117 ? 47.956 16.119 -72.084 1.00 97.25 117 ARG A CA 1
ATOM 775 C C . ARG A 1 117 ? 48.879 15.139 -71.360 1.00 97.25 117 ARG A C 1
ATOM 777 O O . ARG A 1 117 ? 48.432 14.069 -70.940 1.00 97.25 117 ARG A O 1
ATOM 784 N N . ASP A 1 118 ? 50.147 15.499 -71.192 1.00 96.12 118 ASP A N 1
ATOM 785 C CA . ASP A 1 118 ? 51.130 14.657 -70.505 1.00 96.12 118 ASP A CA 1
ATOM 786 C C . ASP A 1 118 ? 50.789 14.522 -69.006 1.00 96.12 118 ASP A C 1
ATOM 788 O O . ASP A 1 118 ? 50.815 13.416 -68.456 1.00 96.12 118 ASP A O 1
ATOM 792 N N . GLU A 1 119 ? 50.354 15.613 -68.363 1.00 96.12 119 GLU A N 1
ATOM 793 C CA . GLU A 1 119 ? 49.836 15.601 -66.987 1.00 96.12 119 GLU A CA 1
ATOM 794 C C . GLU A 1 119 ? 48.583 14.713 -66.860 1.00 96.12 119 GLU A C 1
ATOM 796 O O . GLU A 1 119 ? 48.517 13.845 -65.986 1.00 96.12 119 GLU A O 1
ATOM 801 N N . ALA A 1 120 ? 47.611 14.856 -67.766 1.00 96.44 120 ALA A N 1
ATOM 802 C CA . ALA A 1 120 ? 46.409 14.023 -67.797 1.00 96.44 120 ALA A CA 1
ATOM 803 C C . ALA A 1 120 ? 46.734 12.534 -68.016 1.00 96.44 120 ALA A C 1
ATOM 805 O O . ALA A 1 120 ? 46.127 11.669 -67.384 1.00 96.44 120 ALA A O 1
ATOM 806 N N . THR A 1 121 ? 47.733 12.221 -68.844 1.00 96.62 121 THR A N 1
ATOM 807 C CA . THR A 1 121 ? 48.216 10.849 -69.064 1.00 96.62 121 THR A CA 1
ATOM 808 C C . THR A 1 121 ? 48.820 10.254 -67.789 1.00 96.62 121 THR A C 1
ATOM 810 O O . THR A 1 121 ? 48.537 9.102 -67.444 1.00 96.62 121 THR A O 1
ATOM 813 N N . ALA A 1 122 ? 49.595 11.044 -67.038 1.00 96.12 122 ALA A N 1
ATOM 814 C CA . ALA A 1 122 ? 50.107 10.637 -65.731 1.00 96.12 122 ALA A CA 1
ATOM 815 C C . ALA A 1 122 ? 48.970 10.401 -64.717 1.00 96.12 122 ALA A C 1
ATOM 817 O O . ALA A 1 122 ? 48.995 9.403 -63.989 1.00 96.12 122 ALA A O 1
ATOM 818 N N . VAL A 1 123 ? 47.937 11.256 -64.715 1.00 97.12 123 VAL A N 1
ATOM 819 C CA . VAL A 1 123 ? 46.734 11.081 -63.880 1.00 97.12 123 VAL A CA 1
ATOM 820 C C . VAL A 1 123 ? 45.982 9.798 -64.244 1.00 97.12 123 VAL A C 1
ATOM 822 O O . VAL A 1 123 ? 45.654 9.025 -63.345 1.00 97.12 123 VAL A O 1
ATOM 825 N N . ILE A 1 124 ? 45.770 9.502 -65.533 1.00 97.25 124 ILE A N 1
ATOM 826 C CA . ILE A 1 124 ? 45.154 8.239 -65.988 1.00 97.25 124 ILE A CA 1
ATOM 827 C C . ILE A 1 124 ? 45.938 7.033 -65.451 1.00 97.25 124 ILE A C 1
ATOM 829 O O . ILE A 1 124 ? 45.344 6.081 -64.935 1.00 97.25 124 ILE A O 1
ATOM 833 N N . ALA A 1 125 ? 47.271 7.065 -65.546 1.00 95.81 125 ALA A N 1
ATOM 834 C CA . ALA A 1 125 ? 48.125 5.978 -65.076 1.00 95.81 125 ALA A CA 1
ATOM 835 C C . ALA A 1 125 ? 48.026 5.775 -63.552 1.00 95.81 125 ALA A C 1
ATOM 837 O O . ALA A 1 125 ? 47.902 4.635 -63.100 1.00 95.81 125 ALA A O 1
ATOM 838 N N . ALA A 1 126 ? 48.026 6.858 -62.768 1.00 95.44 126 ALA A N 1
ATOM 839 C CA . ALA A 1 126 ? 47.906 6.812 -61.308 1.00 95.44 126 ALA A CA 1
ATOM 840 C C . ALA A 1 126 ? 46.498 6.399 -60.827 1.00 95.44 126 ALA A C 1
ATOM 842 O O . ALA A 1 126 ? 46.352 5.682 -59.829 1.00 95.44 126 ALA A O 1
ATOM 843 N N . ALA A 1 127 ? 45.456 6.814 -61.551 1.00 96.25 127 ALA A N 1
ATOM 844 C CA . ALA A 1 127 ? 44.061 6.522 -61.235 1.00 96.25 127 ALA A CA 1
ATOM 845 C C . ALA A 1 127 ? 43.627 5.107 -61.653 1.00 96.25 127 ALA A C 1
ATOM 847 O O . ALA A 1 127 ? 42.568 4.633 -61.235 1.00 96.25 127 ALA A O 1
ATOM 848 N N . LYS A 1 128 ? 44.430 4.395 -62.452 1.00 94.50 128 LYS A N 1
ATOM 849 C CA . LYS A 1 128 ? 44.103 3.050 -62.934 1.00 94.50 128 LYS A CA 1
ATOM 850 C C . LYS A 1 128 ? 43.853 2.083 -61.772 1.00 94.50 128 LYS A C 1
ATOM 852 O O . LYS A 1 128 ? 44.735 1.795 -60.970 1.00 94.50 128 LYS A O 1
ATOM 857 N N . GLY A 1 129 ? 42.629 1.558 -61.704 1.00 93.50 129 GLY A N 1
ATOM 858 C CA . GLY A 1 129 ? 42.185 0.671 -60.623 1.00 93.50 129 GLY A CA 1
ATOM 859 C C . GLY A 1 129 ? 41.822 1.389 -59.316 1.00 93.50 129 GLY A C 1
ATOM 860 O O . GLY A 1 129 ? 41.438 0.731 -58.353 1.00 93.50 129 GLY A O 1
ATOM 861 N N . ASN A 1 130 ? 41.941 2.717 -59.277 1.00 95.94 130 ASN A N 1
ATOM 862 C CA . ASN A 1 130 ? 41.693 3.578 -58.120 1.00 95.94 130 ASN A CA 1
ATOM 863 C C . ASN A 1 130 ? 40.579 4.603 -58.360 1.00 95.94 130 ASN A C 1
ATOM 865 O O . ASN A 1 130 ? 40.310 5.379 -57.459 1.00 95.94 130 ASN A O 1
ATOM 869 N N . ALA A 1 131 ? 39.952 4.607 -59.533 1.00 97.25 131 ALA A N 1
ATOM 870 C CA . ALA A 1 131 ? 38.828 5.465 -59.887 1.00 97.25 131 ALA A CA 1
ATOM 871 C C . ALA A 1 131 ? 37.834 4.700 -60.774 1.00 97.25 131 ALA A C 1
ATOM 873 O O . ALA A 1 131 ? 38.141 3.623 -61.301 1.00 97.25 131 ALA A O 1
ATOM 874 N N . SER A 1 132 ? 36.645 5.274 -60.940 1.00 97.81 132 SER A N 1
ATOM 875 C CA . SER A 1 132 ? 35.581 4.790 -61.817 1.00 97.81 132 SER A CA 1
ATOM 876 C C . SER A 1 132 ? 36.093 4.598 -63.245 1.00 97.81 132 SER A C 1
ATOM 878 O O . SER A 1 132 ? 36.693 5.492 -63.851 1.00 97.81 132 SER A O 1
ATOM 880 N N . SER A 1 133 ? 35.813 3.423 -63.811 1.00 96.38 133 SER A N 1
ATOM 881 C CA . SER A 1 133 ? 36.176 3.103 -65.195 1.00 96.38 133 SER A CA 1
ATOM 882 C C . SER A 1 133 ? 35.521 4.056 -66.200 1.00 96.38 133 SER A C 1
ATOM 884 O O . SER A 1 133 ? 36.146 4.417 -67.199 1.00 96.38 133 SER A O 1
ATOM 886 N N . ALA A 1 134 ? 34.300 4.520 -65.914 1.00 96.06 134 ALA A N 1
ATOM 887 C CA . ALA A 1 134 ? 33.599 5.503 -66.733 1.00 96.06 134 ALA A CA 1
ATOM 888 C C . ALA A 1 134 ? 34.292 6.873 -66.682 1.00 96.06 134 ALA A C 1
ATOM 890 O O . ALA A 1 134 ? 34.523 7.478 -67.725 1.00 96.06 134 ALA A O 1
ATOM 891 N N . THR A 1 135 ? 34.691 7.323 -65.489 1.00 97.38 135 THR A N 1
ATOM 892 C CA . THR A 1 135 ? 35.352 8.622 -65.288 1.00 97.38 135 THR A CA 1
ATOM 893 C C . THR A 1 135 ? 36.732 8.647 -65.957 1.00 97.38 135 THR A C 1
ATOM 895 O O . THR A 1 135 ? 37.053 9.589 -66.679 1.00 97.38 135 THR A O 1
ATOM 898 N N . ILE A 1 136 ? 37.510 7.564 -65.829 1.00 97.38 136 ILE A N 1
ATOM 899 C CA . ILE A 1 136 ? 38.791 7.401 -66.540 1.00 97.38 136 ILE A CA 1
ATOM 900 C C . ILE A 1 136 ? 38.586 7.393 -68.063 1.00 97.38 136 ILE A C 1
ATOM 902 O O . ILE A 1 136 ? 39.359 8.019 -68.784 1.00 97.38 136 ILE A O 1
ATOM 906 N N . SER A 1 137 ? 37.546 6.718 -68.567 1.00 97.00 137 SER A N 1
ATOM 907 C CA . SER A 1 137 ? 37.270 6.651 -70.013 1.00 97.00 137 SER A CA 1
ATOM 908 C C . SER A 1 137 ? 36.958 8.025 -70.616 1.00 97.00 137 SER A C 1
ATOM 910 O O . SER A 1 137 ? 37.363 8.300 -71.742 1.00 97.00 137 SER A O 1
ATOM 912 N N . VAL A 1 138 ? 36.285 8.905 -69.864 1.00 97.38 138 VAL A N 1
ATOM 913 C CA . VAL A 1 138 ? 36.032 10.295 -70.283 1.00 97.38 138 VAL A CA 1
ATOM 914 C C . VAL A 1 138 ? 37.340 11.085 -70.391 1.00 97.38 138 VAL A C 1
ATOM 916 O O . VAL A 1 138 ? 37.527 11.807 -71.368 1.00 97.38 138 VAL A O 1
ATOM 919 N N . LEU A 1 139 ? 38.265 10.920 -69.437 1.00 98.00 139 LEU A N 1
ATOM 920 C CA . LEU A 1 139 ? 39.575 11.576 -69.498 1.00 98.00 139 LEU A CA 1
ATOM 921 C C . LEU A 1 139 ? 40.431 11.047 -70.656 1.00 98.00 139 LEU A C 1
ATOM 923 O O . LEU A 1 139 ? 41.045 11.847 -71.351 1.00 98.00 139 LEU A O 1
ATOM 927 N N . ILE A 1 140 ? 40.423 9.733 -70.911 1.00 97.75 140 ILE A N 1
ATOM 928 C CA . ILE A 1 140 ? 41.101 9.140 -72.077 1.00 97.75 140 ILE A CA 1
ATOM 929 C C . ILE A 1 140 ? 40.562 9.753 -73.374 1.00 97.75 140 ILE A C 1
ATOM 931 O O . ILE A 1 140 ? 41.344 10.242 -74.179 1.00 97.75 140 ILE A O 1
ATOM 935 N N . ALA A 1 141 ? 39.239 9.822 -73.547 1.00 97.56 141 ALA A N 1
ATOM 936 C CA . ALA A 1 141 ? 38.642 10.417 -74.743 1.00 97.56 141 ALA A CA 1
ATOM 937 C C . ALA A 1 141 ? 39.000 11.908 -74.914 1.00 97.56 141 ALA A C 1
ATOM 939 O O . ALA A 1 141 ? 39.181 12.380 -76.039 1.00 97.56 141 ALA A O 1
ATOM 940 N N . ALA A 1 142 ? 39.123 12.655 -73.811 1.00 97.50 142 ALA A N 1
ATOM 941 C CA . ALA A 1 142 ? 39.569 14.047 -73.839 1.00 97.50 142 ALA A CA 1
ATOM 942 C C . ALA A 1 142 ? 41.057 14.173 -74.221 1.00 97.50 142 ALA A C 1
ATOM 944 O O . ALA A 1 142 ? 41.398 15.016 -75.049 1.00 97.50 142 ALA A O 1
ATOM 945 N N . VAL A 1 143 ? 41.922 13.303 -73.683 1.00 97.88 143 VAL A N 1
ATOM 946 C CA . VAL A 1 143 ? 43.350 13.205 -74.043 1.00 97.88 143 VAL A CA 1
ATOM 947 C C . VAL A 1 143 ? 43.523 12.837 -75.519 1.00 97.88 143 VAL A C 1
ATOM 949 O O . VAL A 1 143 ? 44.306 13.483 -76.217 1.00 97.88 143 VAL A O 1
ATOM 952 N N . ASP A 1 144 ? 42.761 11.864 -76.020 1.00 97.38 144 ASP A N 1
ATOM 953 C CA . ASP A 1 144 ? 42.769 11.464 -77.431 1.00 97.38 144 ASP A CA 1
ATOM 954 C C . ASP A 1 144 ? 42.329 12.628 -78.331 1.00 97.38 144 ASP A C 1
ATOM 956 O O . ASP A 1 144 ? 42.951 12.890 -79.358 1.00 97.38 144 ASP A O 1
ATOM 960 N N . SER A 1 145 ? 41.306 13.387 -77.921 1.00 97.44 145 SER A N 1
ATOM 961 C CA . SER A 1 145 ? 40.820 14.554 -78.673 1.00 97.44 145 SER A CA 1
ATOM 962 C C . SER A 1 145 ? 41.863 15.674 -78.753 1.00 97.44 145 SER A C 1
ATOM 964 O O . SER A 1 145 ? 42.056 16.249 -79.823 1.00 97.44 145 SER A O 1
ATOM 966 N N . VAL A 1 146 ? 42.561 15.970 -77.649 1.00 97.12 146 VAL A N 1
ATOM 967 C CA . VAL A 1 146 ? 43.678 16.935 -77.636 1.00 97.12 146 VAL A CA 1
ATOM 968 C C . VAL A 1 146 ? 44.839 16.433 -78.499 1.00 97.12 146 VAL A C 1
ATOM 970 O O . VAL A 1 146 ? 45.423 17.216 -79.240 1.00 97.12 146 VAL A O 1
ATOM 973 N N . THR A 1 147 ? 45.147 15.134 -78.454 1.00 97.12 147 THR A N 1
ATOM 974 C CA . THR A 1 147 ? 46.214 14.521 -79.265 1.00 97.12 147 THR A CA 1
ATOM 975 C C . THR A 1 147 ? 45.923 14.652 -80.758 1.00 97.12 147 THR A C 1
ATOM 977 O O . THR A 1 147 ? 46.758 15.158 -81.496 1.00 97.12 147 THR A O 1
ATOM 980 N N . VAL A 1 148 ? 44.708 14.297 -81.189 1.00 96.88 148 VAL A N 1
ATOM 981 C CA . VAL A 1 148 ? 44.276 14.443 -82.589 1.00 96.88 148 VAL A CA 1
ATOM 982 C C . VAL A 1 148 ? 44.307 15.906 -83.042 1.00 96.88 148 VAL A C 1
ATOM 984 O O . VAL A 1 148 ? 44.667 16.179 -84.183 1.00 96.88 148 VAL A O 1
ATOM 987 N N . ALA A 1 149 ? 43.945 16.852 -82.170 1.00 95.44 149 ALA A N 1
ATOM 988 C CA . ALA A 1 149 ? 43.996 18.279 -82.485 1.00 95.44 149 ALA A CA 1
ATOM 989 C C . ALA A 1 149 ? 45.436 18.809 -82.623 1.00 95.44 149 ALA A C 1
ATOM 991 O O . ALA A 1 149 ? 45.692 19.618 -83.509 1.00 95.44 149 ALA A O 1
ATOM 992 N N . LEU A 1 150 ? 46.366 18.338 -81.784 1.00 94.56 150 LEU A N 1
ATOM 993 C CA . LEU A 1 150 ? 47.792 18.673 -81.871 1.00 94.56 150 LEU A CA 1
ATOM 994 C C . LEU A 1 150 ? 48.443 18.098 -83.137 1.00 94.56 150 LEU A C 1
ATOM 996 O O . LEU A 1 150 ? 49.187 18.806 -83.802 1.00 94.56 150 LEU A O 1
ATOM 1000 N N . ASP A 1 151 ? 48.135 16.846 -83.489 1.00 93.88 151 ASP A N 1
ATOM 1001 C CA . ASP A 1 151 ? 48.690 16.179 -84.678 1.00 93.88 151 ASP A CA 1
ATOM 1002 C C . ASP A 1 151 ? 48.104 16.721 -85.998 1.00 93.88 151 ASP A C 1
ATOM 1004 O O . ASP A 1 151 ? 48.681 16.528 -87.068 1.00 93.88 151 ASP A O 1
ATOM 1008 N N . GLY A 1 152 ? 46.926 17.350 -85.934 1.00 92.38 152 GLY A N 1
ATOM 1009 C CA . GLY A 1 152 ? 46.191 17.887 -87.080 1.00 92.38 152 GLY A CA 1
ATOM 1010 C C . GLY A 1 152 ? 46.316 19.398 -87.278 1.00 92.38 152 GLY A C 1
ATOM 1011 O O . GLY A 1 152 ? 45.506 19.949 -88.024 1.00 92.38 152 GLY A O 1
ATOM 1012 N N . ASP A 1 153 ? 47.258 20.058 -86.596 1.00 89.12 153 ASP A N 1
ATOM 1013 C CA . ASP A 1 153 ? 47.476 21.513 -86.640 1.00 89.12 153 ASP A CA 1
ATOM 1014 C C . ASP A 1 153 ? 46.197 22.335 -86.358 1.00 89.12 153 ASP A C 1
ATOM 1016 O O . ASP A 1 153 ? 45.886 23.309 -87.051 1.00 89.12 153 ASP A O 1
ATOM 1020 N N . ALA A 1 154 ? 45.407 21.929 -85.356 1.00 93.44 154 ALA A N 1
ATOM 1021 C CA . ALA A 1 154 ? 44.198 22.655 -84.969 1.00 93.44 154 ALA A CA 1
ATOM 1022 C C . ALA A 1 154 ? 44.512 24.088 -84.501 1.00 93.44 154 ALA A C 1
ATOM 1024 O O . ALA A 1 154 ? 45.563 24.357 -83.921 1.00 93.44 154 ALA A O 1
ATOM 1025 N N . ASP A 1 155 ? 43.565 25.009 -84.702 1.00 95.44 155 ASP A N 1
ATOM 1026 C CA . ASP A 1 155 ? 43.733 26.390 -84.254 1.00 95.44 155 ASP A CA 1
ATOM 1027 C C . ASP A 1 155 ? 43.781 26.528 -82.717 1.00 95.44 155 ASP A C 1
ATOM 1029 O O . ASP A 1 155 ? 43.265 25.699 -81.956 1.00 95.44 155 ASP A O 1
ATOM 1033 N N . ASP A 1 156 ? 44.383 27.626 -82.250 1.00 95.12 156 ASP A N 1
ATOM 1034 C CA . ASP A 1 156 ? 44.558 27.916 -80.820 1.00 95.12 156 ASP A CA 1
ATOM 1035 C C . ASP A 1 156 ? 43.229 27.931 -80.048 1.00 95.12 156 ASP A C 1
ATOM 1037 O O . ASP A 1 156 ? 43.180 27.565 -78.870 1.00 95.12 156 ASP A O 1
ATOM 1041 N N . ALA A 1 157 ? 42.131 28.334 -80.699 1.00 95.50 157 ALA A N 1
ATOM 1042 C CA . ALA A 1 157 ? 40.806 28.369 -80.086 1.00 95.50 157 ALA A CA 1
ATOM 1043 C C . ALA A 1 157 ? 40.288 26.952 -79.791 1.00 95.50 157 ALA A C 1
ATOM 1045 O O . ALA A 1 157 ? 39.776 26.687 -78.699 1.00 95.50 157 ALA A O 1
ATOM 1046 N N . THR A 1 158 ? 40.471 26.031 -80.735 1.00 96.69 158 THR A N 1
ATOM 1047 C CA . THR A 1 158 ? 40.121 24.615 -80.607 1.00 96.69 158 THR A CA 1
ATOM 1048 C C . THR A 1 158 ? 40.980 23.937 -79.544 1.00 96.69 158 THR A C 1
ATOM 1050 O O . THR A 1 158 ? 40.440 23.272 -78.655 1.00 96.69 158 THR A O 1
ATOM 1053 N N . LEU A 1 159 ? 42.299 24.162 -79.566 1.00 95.06 159 LEU A N 1
ATOM 1054 C CA . LEU A 1 159 ? 43.227 23.627 -78.562 1.00 95.06 159 LEU A CA 1
ATOM 1055 C C . LEU A 1 159 ? 42.891 24.121 -77.151 1.00 95.06 159 LEU A C 1
ATOM 1057 O O . LEU A 1 159 ? 42.857 23.327 -76.209 1.00 95.06 159 LEU A O 1
ATOM 1061 N N . THR A 1 160 ? 42.560 25.405 -77.003 1.00 95.94 160 THR A N 1
ATOM 1062 C CA . THR A 1 160 ? 42.141 25.986 -75.719 1.00 95.94 160 THR A CA 1
ATOM 1063 C C . THR A 1 160 ? 40.856 25.332 -75.201 1.00 95.94 160 THR A C 1
ATOM 1065 O O . THR A 1 160 ? 40.783 24.951 -74.031 1.00 95.94 160 THR A O 1
ATOM 1068 N N . ALA A 1 161 ? 39.845 25.152 -76.059 1.00 96.19 161 ALA A N 1
ATOM 1069 C CA . ALA A 1 161 ? 38.571 24.544 -75.674 1.00 96.19 161 ALA A CA 1
ATOM 1070 C C . ALA A 1 161 ? 38.719 23.065 -75.270 1.00 96.19 161 ALA A C 1
ATOM 1072 O O . ALA A 1 161 ? 38.167 22.643 -74.250 1.00 96.19 161 ALA A O 1
ATOM 1073 N N . LEU A 1 162 ? 39.491 22.286 -76.035 1.00 97.12 162 LEU A N 1
ATOM 1074 C CA . LEU A 1 162 ? 39.762 20.880 -75.729 1.00 97.12 162 LEU A CA 1
ATOM 1075 C C . LEU A 1 162 ? 40.599 20.725 -74.454 1.00 97.12 162 LEU A C 1
ATOM 1077 O O . LEU A 1 162 ? 40.295 19.867 -73.625 1.00 97.12 162 LEU A O 1
ATOM 1081 N N . THR A 1 163 ? 41.588 21.598 -74.245 1.00 96.81 163 THR A N 1
ATOM 1082 C CA . THR A 1 163 ? 42.394 21.620 -73.014 1.00 96.81 163 THR A CA 1
ATOM 1083 C C . THR A 1 163 ? 41.531 21.920 -71.788 1.00 96.81 163 THR A C 1
ATOM 1085 O O . THR A 1 163 ? 41.654 21.245 -70.767 1.00 96.81 163 THR A O 1
ATOM 1088 N N . ALA A 1 164 ? 40.592 22.868 -71.887 1.00 96.12 164 ALA A N 1
ATOM 1089 C CA . ALA A 1 164 ? 39.645 23.153 -70.810 1.00 96.12 164 ALA A CA 1
ATOM 1090 C C . ALA A 1 164 ? 38.725 21.953 -70.507 1.00 96.12 164 ALA A C 1
ATOM 1092 O O . ALA A 1 164 ? 38.526 21.608 -69.340 1.00 96.12 164 ALA A O 1
ATOM 1093 N N . ALA A 1 165 ? 38.198 21.281 -71.537 1.00 96.50 165 ALA A N 1
ATOM 1094 C CA . ALA A 1 165 ? 37.371 20.083 -71.372 1.00 96.50 165 ALA A CA 1
ATOM 1095 C C . ALA A 1 165 ? 38.148 18.917 -70.729 1.00 96.50 165 ALA A C 1
ATOM 1097 O O . ALA A 1 165 ? 37.628 18.241 -69.838 1.00 96.50 165 ALA A O 1
ATOM 1098 N N . MET A 1 166 ? 39.409 18.717 -71.123 1.00 97.81 166 MET A N 1
ATOM 1099 C CA . MET A 1 166 ? 40.315 17.748 -70.502 1.00 97.81 166 MET A CA 1
ATOM 1100 C C . MET A 1 166 ? 40.598 18.091 -69.036 1.00 97.81 166 MET A C 1
ATOM 1102 O O . MET A 1 166 ? 40.586 17.192 -68.199 1.00 97.81 166 MET A O 1
ATOM 1106 N N . GLY A 1 167 ? 40.776 19.373 -68.701 1.00 97.12 167 GLY A N 1
ATOM 1107 C CA . GLY A 1 167 ? 40.919 19.831 -67.317 1.00 97.12 167 GLY A CA 1
ATOM 1108 C C . GLY A 1 167 ? 39.716 19.456 -66.444 1.00 97.12 167 GLY A C 1
ATOM 1109 O O . GLY A 1 167 ? 39.893 18.913 -65.356 1.00 97.12 167 GLY A O 1
ATOM 1110 N N . VAL A 1 168 ? 38.489 19.642 -66.948 1.00 97.56 168 VAL A N 1
ATOM 1111 C CA . VAL A 1 168 ? 37.258 19.212 -66.254 1.00 97.56 168 VAL A CA 1
ATOM 1112 C C . VAL A 1 168 ? 37.231 17.692 -66.053 1.00 97.56 168 VAL A C 1
ATOM 1114 O O . VAL A 1 168 ? 36.937 17.220 -64.954 1.00 97.56 168 VAL A O 1
ATOM 1117 N N . ALA A 1 169 ? 37.568 16.916 -67.087 1.00 97.31 169 ALA A N 1
ATOM 1118 C CA . ALA A 1 169 ? 37.633 15.457 -66.989 1.00 97.31 169 ALA A CA 1
ATOM 1119 C C . ALA A 1 169 ? 38.718 14.984 -66.002 1.00 97.31 169 ALA A C 1
ATOM 1121 O O . ALA A 1 169 ? 38.514 14.003 -65.287 1.00 97.31 169 ALA A O 1
ATOM 1122 N N . ARG A 1 170 ? 39.847 15.700 -65.919 1.00 97.75 170 ARG A N 1
ATOM 1123 C CA . ARG A 1 170 ? 40.933 15.421 -64.974 1.00 97.75 170 ARG A CA 1
ATOM 1124 C C . ARG A 1 170 ? 40.480 15.618 -63.534 1.00 97.75 170 ARG A C 1
ATOM 1126 O O . ARG A 1 170 ? 40.634 14.701 -62.731 1.00 97.75 170 ARG A O 1
ATOM 1133 N N . THR A 1 171 ? 39.858 16.757 -63.229 1.00 97.69 171 THR A N 1
ATOM 1134 C CA . THR A 1 171 ? 39.291 17.024 -61.899 1.00 97.69 171 THR A CA 1
ATOM 1135 C C . THR A 1 171 ? 38.265 15.961 -61.502 1.00 97.69 171 THR A C 1
ATOM 1137 O O . THR A 1 171 ? 38.295 15.481 -60.373 1.00 97.69 171 THR A O 1
ATOM 1140 N N . ALA A 1 172 ? 37.416 15.506 -62.430 1.00 97.50 172 ALA A N 1
ATOM 1141 C CA . ALA A 1 172 ? 36.471 14.423 -62.149 1.00 97.50 172 ALA A CA 1
ATOM 1142 C C . ALA A 1 172 ? 37.175 13.097 -61.786 1.00 97.50 172 ALA A C 1
ATOM 1144 O O . ALA A 1 172 ? 36.731 12.386 -60.884 1.00 97.50 172 ALA A O 1
ATOM 1145 N N . VAL A 1 173 ? 38.292 12.755 -62.446 1.00 98.06 173 VAL A N 1
ATOM 1146 C CA . VAL A 1 173 ? 39.100 11.575 -62.084 1.00 98.06 173 VAL A CA 1
ATOM 1147 C C . VAL A 1 173 ? 39.723 11.733 -60.695 1.00 98.06 173 VAL A C 1
ATOM 1149 O O . VAL A 1 173 ? 39.691 10.786 -59.913 1.00 98.06 173 VAL A O 1
ATOM 1152 N N . GLU A 1 174 ? 40.250 12.910 -60.356 1.00 97.50 174 GLU A N 1
ATOM 1153 C CA . GLU A 1 174 ? 40.802 13.195 -59.022 1.00 97.50 174 GLU A CA 1
ATOM 1154 C C . GLU A 1 174 ? 39.735 13.058 -57.918 1.00 97.50 174 GLU A C 1
ATOM 1156 O O . GLU A 1 174 ? 39.980 12.427 -56.886 1.00 97.50 174 GLU A O 1
ATOM 1161 N N . GLU A 1 175 ? 38.522 13.571 -58.146 1.00 97.75 175 GLU A N 1
ATOM 1162 C CA . GLU A 1 175 ? 37.378 13.383 -57.244 1.00 97.75 175 GLU A CA 1
ATOM 1163 C C . GLU A 1 175 ? 36.997 11.901 -57.102 1.00 97.75 175 GLU A C 1
ATOM 1165 O O . GLU A 1 175 ? 36.794 11.413 -55.986 1.00 97.75 175 GLU A O 1
ATOM 1170 N N . SER A 1 176 ? 36.974 11.158 -58.211 1.00 97.94 176 SER A N 1
ATOM 1171 C CA . SER A 1 176 ? 36.721 9.714 -58.216 1.00 97.94 176 SER A CA 1
ATOM 1172 C C . SER A 1 176 ? 37.770 8.936 -57.405 1.00 97.94 176 SER A C 1
ATOM 1174 O O . SER A 1 176 ? 37.419 8.051 -56.619 1.00 97.94 176 SER A O 1
ATOM 1176 N N . VAL A 1 177 ? 39.056 9.307 -57.496 1.00 98.00 177 VAL A N 1
ATOM 1177 C CA . VAL A 1 177 ? 40.127 8.711 -56.673 1.00 98.00 177 VAL A CA 1
ATOM 1178 C C . VAL A 1 177 ? 39.864 8.902 -55.176 1.00 98.00 177 VAL A C 1
ATOM 1180 O O . VAL A 1 177 ? 40.076 7.972 -54.387 1.00 98.00 177 VAL A O 1
ATOM 1183 N N . ASN A 1 178 ? 39.363 10.070 -54.767 1.00 97.69 178 ASN A N 1
ATOM 1184 C CA . ASN A 1 178 ? 39.007 10.325 -53.370 1.00 97.69 178 ASN A CA 1
ATOM 1185 C C . ASN A 1 178 ? 37.846 9.428 -52.912 1.00 97.69 178 ASN A C 1
ATOM 1187 O O . ASN A 1 178 ? 37.953 8.787 -51.866 1.00 97.69 178 ASN A O 1
ATOM 1191 N N . VAL A 1 179 ? 36.794 9.278 -53.730 1.00 98.19 179 VAL A N 1
ATOM 1192 C CA . VAL A 1 179 ? 35.654 8.383 -53.435 1.00 98.19 179 VAL A CA 1
ATOM 1193 C C . VAL A 1 179 ? 36.113 6.938 -53.205 1.00 98.19 179 VAL A C 1
ATOM 1195 O O . VAL A 1 179 ? 35.697 6.285 -52.244 1.00 98.19 179 VAL A O 1
ATOM 1198 N N . TYR A 1 180 ? 37.006 6.428 -54.053 1.00 98.25 180 TYR A N 1
ATOM 1199 C CA . TYR A 1 180 ? 37.556 5.075 -53.923 1.00 98.25 180 TYR A CA 1
ATOM 1200 C C . TYR A 1 180 ? 38.480 4.924 -52.711 1.00 98.25 180 TYR A C 1
ATOM 1202 O O . TYR A 1 180 ? 38.494 3.870 -52.064 1.00 98.25 180 TYR A O 1
ATOM 1210 N N . THR A 1 181 ? 39.248 5.965 -52.390 1.00 98.06 181 THR A N 1
ATOM 1211 C CA . THR A 1 181 ? 40.108 6.002 -51.201 1.00 98.06 181 THR A CA 1
ATOM 1212 C C . THR A 1 181 ? 39.269 5.916 -49.928 1.00 98.06 181 THR A C 1
ATOM 1214 O O . THR A 1 181 ? 39.517 5.041 -49.091 1.00 98.06 181 THR A O 1
ATOM 1217 N N . ASP A 1 182 ? 38.213 6.723 -49.827 1.00 97.50 182 ASP A N 1
ATOM 1218 C CA . ASP A 1 182 ? 37.271 6.707 -48.705 1.00 97.50 182 ASP A CA 1
ATOM 1219 C C . ASP A 1 182 ? 36.546 5.359 -48.583 1.00 97.50 182 ASP A C 1
ATOM 1221 O O . ASP A 1 182 ? 36.428 4.795 -47.492 1.00 97.50 182 ASP A O 1
ATOM 1225 N N . ALA A 1 183 ? 36.119 4.781 -49.708 1.00 98.06 183 ALA A N 1
ATOM 1226 C CA . ALA A 1 183 ? 35.488 3.465 -49.750 1.00 98.06 183 ALA A CA 1
ATOM 1227 C C . ALA A 1 183 ? 36.397 2.345 -49.212 1.00 98.06 183 ALA A C 1
ATOM 1229 O O . ALA A 1 183 ? 35.952 1.480 -48.449 1.00 98.06 183 ALA A O 1
ATOM 1230 N N . ARG A 1 184 ? 37.686 2.354 -49.569 1.00 98.00 184 ARG A N 1
ATOM 1231 C CA . ARG A 1 184 ? 38.664 1.386 -49.045 1.00 98.00 184 ARG A CA 1
ATOM 1232 C C . ARG A 1 184 ? 38.942 1.609 -47.564 1.00 98.00 184 ARG A C 1
ATOM 1234 O O . ARG A 1 184 ? 39.020 0.633 -46.817 1.00 98.00 184 ARG A O 1
ATOM 1241 N N . ALA A 1 185 ? 39.043 2.866 -47.131 1.00 97.56 185 ALA A N 1
ATOM 1242 C CA . ALA A 1 185 ? 39.182 3.206 -45.720 1.00 97.56 185 ALA A CA 1
ATOM 1243 C C . ALA A 1 185 ? 37.976 2.709 -44.902 1.00 97.56 185 ALA A C 1
ATOM 1245 O O . ALA A 1 185 ? 38.165 2.139 -43.827 1.00 97.56 185 ALA A O 1
ATOM 1246 N N . ALA A 1 186 ? 36.755 2.821 -45.437 1.00 97.38 186 ALA A N 1
ATOM 1247 C CA . ALA A 1 186 ? 35.546 2.299 -44.803 1.00 97.38 186 ALA A CA 1
ATOM 1248 C C . ALA A 1 186 ? 35.580 0.766 -44.638 1.00 97.38 186 ALA A C 1
ATOM 1250 O O . ALA A 1 186 ? 35.252 0.265 -43.561 1.00 97.38 186 ALA A O 1
ATOM 1251 N N . LEU A 1 187 ? 36.022 0.007 -45.653 1.00 96.88 187 LEU A N 1
ATOM 1252 C CA . LEU A 1 187 ? 36.205 -1.451 -45.535 1.00 96.88 187 LEU A CA 1
ATOM 1253 C C . LEU A 1 187 ? 37.284 -1.824 -44.511 1.00 96.88 187 LEU A C 1
ATOM 1255 O O . LEU A 1 187 ? 37.085 -2.748 -43.718 1.00 96.88 187 LEU A O 1
ATOM 1259 N N . ALA A 1 188 ? 38.415 -1.116 -44.518 1.00 96.19 188 ALA A N 1
ATOM 1260 C CA . ALA A 1 188 ? 39.501 -1.348 -43.571 1.00 96.19 188 ALA A CA 1
ATOM 1261 C C . ALA A 1 188 ? 39.048 -1.083 -42.125 1.00 96.19 188 ALA A C 1
ATOM 1263 O O . ALA A 1 188 ? 39.282 -1.910 -41.239 1.00 96.19 188 ALA A O 1
ATOM 1264 N N . ASP A 1 189 ? 38.330 0.021 -41.899 1.00 94.75 189 ASP A N 1
ATOM 1265 C CA . ASP A 1 189 ? 37.725 0.333 -40.607 1.00 94.75 189 ASP A CA 1
ATOM 1266 C C . ASP A 1 189 ? 36.754 -0.766 -40.165 1.00 94.75 189 ASP A C 1
ATOM 1268 O O . ASP A 1 189 ? 36.854 -1.273 -39.047 1.00 94.75 189 ASP A O 1
ATOM 1272 N N . GLN A 1 190 ? 35.865 -1.202 -41.062 1.00 95.00 190 GLN A N 1
ATOM 1273 C CA . GLN A 1 190 ? 34.919 -2.278 -40.785 1.00 95.00 190 GLN A CA 1
ATOM 1274 C C . GLN A 1 190 ? 35.621 -3.563 -40.328 1.00 95.00 190 GLN A C 1
ATOM 1276 O O . GLN A 1 190 ? 35.220 -4.174 -39.333 1.00 95.00 190 GLN A O 1
ATOM 1281 N N . GLY A 1 191 ? 36.689 -3.953 -41.031 1.00 92.69 191 GLY A N 1
ATOM 1282 C CA . GLY A 1 191 ? 37.494 -5.130 -40.707 1.00 92.69 191 GLY A CA 1
ATOM 1283 C C . GLY A 1 191 ? 38.146 -5.045 -39.325 1.00 92.69 191 GLY A C 1
ATOM 1284 O O . GLY A 1 191 ? 38.198 -6.045 -38.611 1.00 92.69 191 GLY A O 1
ATOM 1285 N N . SER A 1 192 ? 38.565 -3.847 -38.905 1.00 94.00 192 SER A N 1
ATOM 1286 C CA . SER A 1 192 ? 39.188 -3.618 -37.591 1.00 94.00 192 SER A CA 1
ATOM 1287 C C . SER A 1 192 ? 38.234 -3.818 -36.404 1.00 94.00 192 SER A C 1
ATOM 1289 O O . SER A 1 192 ? 38.671 -4.052 -35.276 1.00 94.00 192 SER A O 1
ATOM 1291 N N . LEU A 1 193 ? 36.921 -3.743 -36.643 1.00 91.75 193 LEU A N 1
ATOM 1292 C CA . LEU A 1 193 ? 35.891 -3.832 -35.607 1.00 91.75 193 LEU A CA 1
ATOM 1293 C C . LEU A 1 193 ? 35.388 -5.263 -35.369 1.00 91.75 193 LEU A C 1
ATOM 1295 O O . LEU A 1 193 ? 34.616 -5.491 -34.431 1.00 91.75 193 LEU A O 1
A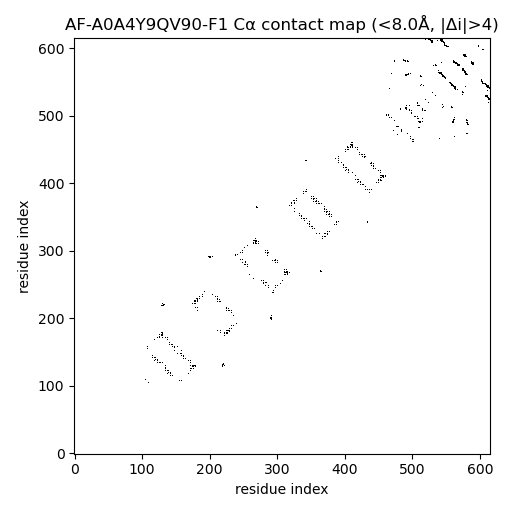TOM 1299 N N . ILE A 1 194 ? 35.814 -6.230 -36.186 1.00 82.69 194 ILE A N 1
ATOM 1300 C CA . ILE A 1 194 ? 35.398 -7.627 -36.063 1.00 82.69 194 ILE A CA 1
ATOM 1301 C C . ILE A 1 194 ? 36.044 -8.233 -34.817 1.00 82.69 194 ILE A C 1
ATOM 1303 O O . ILE A 1 194 ? 37.255 -8.413 -34.732 1.00 82.69 194 ILE A O 1
ATOM 1307 N N . ALA A 1 195 ? 35.214 -8.594 -33.845 1.00 78.75 195 ALA A N 1
ATOM 1308 C CA . ALA A 1 195 ? 35.647 -9.308 -32.656 1.00 78.75 195 ALA A CA 1
ATOM 1309 C C . ALA A 1 195 ? 34.644 -10.397 -32.280 1.00 78.75 195 ALA A C 1
ATOM 1311 O O . ALA A 1 195 ? 33.461 -10.329 -32.619 1.00 78.75 195 ALA A O 1
ATOM 1312 N N . ALA A 1 196 ? 35.123 -11.380 -31.520 1.00 74.94 196 ALA A N 1
ATOM 1313 C CA . ALA A 1 196 ? 34.344 -12.546 -31.112 1.00 74.94 196 ALA A CA 1
ATOM 1314 C C . ALA A 1 196 ? 33.153 -12.222 -30.183 1.00 74.94 196 ALA A C 1
ATOM 1316 O O . ALA A 1 196 ? 32.311 -13.084 -29.952 1.00 74.94 196 ALA A O 1
ATOM 1317 N N . ASP A 1 197 ? 33.068 -11.006 -29.631 1.00 81.81 197 ASP A N 1
ATOM 1318 C CA . ASP A 1 197 ? 32.019 -10.600 -28.686 1.00 81.81 197 ASP A CA 1
ATOM 1319 C C . ASP A 1 197 ? 30.753 -10.020 -29.350 1.00 81.81 197 ASP A C 1
ATOM 1321 O O . ASP A 1 197 ? 29.769 -9.711 -28.653 1.00 81.81 197 ASP A O 1
ATOM 1325 N N . LEU A 1 198 ? 30.764 -9.876 -30.682 1.00 90.00 198 LEU A N 1
ATOM 1326 C CA . LEU A 1 198 ? 29.633 -9.382 -31.463 1.00 90.00 198 LEU A CA 1
ATOM 1327 C C . LEU A 1 198 ? 28.581 -10.484 -31.712 1.00 90.00 198 LEU A C 1
ATOM 1329 O O . LEU A 1 198 ? 28.932 -11.626 -32.003 1.00 90.00 198 LEU A O 1
ATOM 1333 N N . PRO A 1 199 ? 27.277 -10.158 -31.630 1.00 90.94 199 PRO A N 1
ATOM 1334 C CA . PRO A 1 199 ? 26.197 -11.060 -32.025 1.00 90.94 199 PRO A CA 1
ATOM 1335 C C . PRO A 1 199 ? 26.308 -11.513 -33.484 1.00 90.94 199 PRO A C 1
ATOM 1337 O O . PRO A 1 199 ? 26.653 -10.713 -34.354 1.00 90.94 199 PRO A O 1
ATOM 1340 N N . THR A 1 200 ? 25.898 -12.754 -33.763 1.00 90.12 200 THR A N 1
ATOM 1341 C CA . THR A 1 200 ? 25.927 -13.350 -35.109 1.00 90.12 200 THR A CA 1
ATOM 1342 C C . THR A 1 200 ? 25.267 -12.463 -36.160 1.00 90.12 200 THR A C 1
ATOM 1344 O O . THR A 1 200 ? 25.875 -12.213 -37.189 1.00 90.12 200 THR A O 1
ATOM 1347 N N . GLY A 1 201 ? 24.098 -11.876 -35.891 1.00 90.56 201 GLY A N 1
ATOM 1348 C CA . GLY A 1 201 ? 23.455 -11.021 -36.892 1.00 90.56 201 GLY A CA 1
ATOM 1349 C C . GLY A 1 201 ? 24.164 -9.684 -37.154 1.00 90.56 201 GLY A C 1
ATOM 1350 O O . GLY A 1 201 ? 24.033 -9.148 -38.249 1.00 90.56 201 GLY A O 1
ATOM 1351 N N . ILE A 1 202 ? 24.977 -9.160 -36.222 1.00 91.69 202 ILE A N 1
ATOM 1352 C CA . ILE A 1 202 ? 25.873 -8.022 -36.520 1.00 91.69 202 ILE A CA 1
ATOM 1353 C C . ILE A 1 202 ? 26.999 -8.473 -37.457 1.00 91.69 202 ILE A C 1
ATOM 1355 O O . ILE A 1 202 ? 27.337 -7.740 -38.385 1.00 91.69 202 ILE A O 1
ATOM 1359 N N . LEU A 1 203 ? 27.541 -9.676 -37.246 1.00 92.06 203 LEU A N 1
ATOM 1360 C CA . LEU A 1 203 ? 28.554 -10.275 -38.121 1.00 92.06 203 LEU A CA 1
ATOM 1361 C C . LEU A 1 203 ? 27.988 -10.630 -39.507 1.00 92.06 203 LEU A C 1
ATOM 1363 O O . LEU A 1 203 ? 28.677 -10.484 -40.509 1.00 92.06 203 LEU A O 1
ATOM 1367 N N . ASP A 1 204 ? 26.731 -11.047 -39.601 1.00 91.75 204 ASP A N 1
ATOM 1368 C CA . ASP A 1 204 ? 26.090 -11.306 -40.893 1.00 91.75 204 ASP A CA 1
ATOM 1369 C C . ASP A 1 204 ? 25.796 -9.995 -41.634 1.00 91.75 204 ASP A C 1
ATOM 1371 O O . ASP A 1 204 ? 26.068 -9.882 -42.830 1.00 91.75 204 ASP A O 1
ATOM 1375 N N . ALA A 1 205 ? 25.336 -8.963 -40.915 1.00 91.31 205 ALA A N 1
ATOM 1376 C CA . ALA A 1 205 ? 25.168 -7.622 -41.472 1.00 91.31 205 ALA A CA 1
ATOM 1377 C C . ALA A 1 205 ? 26.502 -7.015 -41.949 1.00 91.31 205 ALA A C 1
ATOM 1379 O O . ALA A 1 205 ? 26.522 -6.286 -42.940 1.00 91.31 205 ALA A O 1
ATOM 1380 N N . GLN A 1 206 ? 27.619 -7.341 -41.288 1.00 93.94 206 GLN A N 1
ATOM 1381 C CA . GLN A 1 206 ? 28.965 -6.955 -41.724 1.00 93.94 206 GLN A CA 1
ATOM 1382 C C . GLN A 1 206 ? 29.244 -7.480 -43.129 1.00 93.94 206 GLN A C 1
ATOM 1384 O O . GLN A 1 206 ? 29.537 -6.705 -44.032 1.00 93.94 206 GLN A O 1
ATOM 1389 N N . LYS A 1 207 ? 29.076 -8.790 -43.333 1.00 91.44 207 LYS A N 1
ATOM 1390 C CA . LYS A 1 207 ? 29.279 -9.432 -44.638 1.00 91.44 207 LYS A CA 1
ATOM 1391 C C . LYS A 1 207 ? 28.338 -8.865 -45.700 1.00 91.44 207 LYS A C 1
ATOM 1393 O O . LYS A 1 207 ? 28.775 -8.582 -46.811 1.00 91.44 207 LYS A O 1
ATOM 1398 N N . ALA A 1 208 ? 27.066 -8.669 -45.347 1.00 92.94 208 ALA A N 1
ATOM 1399 C CA . ALA A 1 208 ? 26.046 -8.154 -46.258 1.00 92.94 208 ALA A CA 1
ATOM 1400 C C . ALA A 1 208 ? 26.315 -6.709 -46.715 1.00 92.94 208 ALA A C 1
ATOM 1402 O O . ALA A 1 208 ? 25.958 -6.355 -47.833 1.00 92.94 208 ALA A O 1
ATOM 1403 N N . THR A 1 209 ? 26.945 -5.885 -45.872 1.00 93.81 209 THR A N 1
ATOM 1404 C CA . THR A 1 209 ? 27.323 -4.501 -46.213 1.00 93.81 209 THR A CA 1
ATOM 1405 C C . THR A 1 209 ? 28.684 -4.415 -46.903 1.00 93.81 209 THR A C 1
ATOM 1407 O O . THR A 1 209 ? 28.852 -3.600 -47.806 1.00 93.81 209 THR A O 1
ATOM 1410 N N . ALA A 1 210 ? 29.635 -5.283 -46.545 1.00 95.25 210 ALA A N 1
ATOM 1411 C CA . ALA A 1 210 ? 30.966 -5.331 -47.148 1.00 95.25 210 ALA A CA 1
ATOM 1412 C C . ALA A 1 210 ? 30.949 -5.833 -48.598 1.00 95.25 210 ALA A C 1
ATOM 1414 O O . ALA A 1 210 ? 31.661 -5.300 -49.448 1.00 95.25 210 ALA A O 1
ATOM 1415 N N . ALA A 1 211 ? 30.152 -6.871 -48.884 1.00 95.69 211 ALA A N 1
ATOM 1416 C CA . ALA A 1 211 ? 30.179 -7.551 -50.177 1.00 95.69 211 ALA A CA 1
ATOM 1417 C C . ALA A 1 211 ? 29.800 -6.640 -51.366 1.00 95.69 211 ALA A C 1
ATOM 1419 O O . ALA A 1 211 ? 30.541 -6.653 -52.350 1.00 95.69 211 ALA A O 1
ATOM 1420 N N . PRO A 1 212 ? 28.739 -5.805 -51.300 1.00 96.25 212 PRO A N 1
ATOM 1421 C CA . PRO A 1 212 ? 28.420 -4.860 -52.371 1.00 96.25 212 PRO A CA 1
ATOM 1422 C C . PRO A 1 212 ? 29.525 -3.830 -52.619 1.00 96.25 212 PRO A C 1
ATOM 1424 O O . PRO A 1 212 ? 29.827 -3.534 -53.770 1.00 96.25 212 PRO A O 1
ATOM 1427 N N . LEU A 1 213 ? 30.161 -3.318 -51.559 1.00 97.75 213 LEU A N 1
ATOM 1428 C CA . LEU A 1 213 ? 31.242 -2.341 -51.690 1.00 97.75 213 LEU A CA 1
ATOM 1429 C C . LEU A 1 213 ? 32.498 -2.967 -52.304 1.00 97.75 213 LEU A C 1
ATOM 1431 O O . LEU A 1 213 ? 33.086 -2.397 -53.218 1.00 97.75 213 LEU A O 1
ATOM 1435 N N . ALA A 1 214 ? 32.876 -4.165 -51.852 1.00 97.25 214 ALA A N 1
ATOM 1436 C CA . ALA A 1 214 ? 33.987 -4.910 -52.436 1.00 97.25 214 ALA A CA 1
ATOM 1437 C C . ALA A 1 214 ? 33.739 -5.225 -53.922 1.00 97.25 214 ALA A C 1
ATOM 1439 O O . ALA A 1 214 ? 34.649 -5.083 -54.736 1.00 97.25 214 ALA A O 1
ATOM 1440 N N . ALA A 1 215 ? 32.505 -5.595 -54.287 1.00 96.75 215 ALA A N 1
ATOM 1441 C CA . ALA A 1 215 ? 32.119 -5.829 -55.676 1.00 96.75 215 ALA A CA 1
ATOM 1442 C C . ALA A 1 215 ? 32.158 -4.542 -56.520 1.00 96.75 215 ALA A C 1
ATOM 1444 O O . ALA A 1 215 ? 32.690 -4.568 -57.626 1.00 96.75 215 ALA A O 1
ATOM 1445 N N . ALA A 1 216 ? 31.656 -3.418 -55.996 1.00 97.25 216 ALA A N 1
ATOM 1446 C CA . ALA A 1 216 ? 31.680 -2.124 -56.682 1.00 97.25 216 ALA A CA 1
ATOM 1447 C C . ALA A 1 216 ? 33.115 -1.628 -56.932 1.00 97.25 216 ALA A C 1
ATOM 1449 O O . ALA A 1 216 ? 33.431 -1.200 -58.040 1.00 97.25 216 ALA A O 1
ATOM 1450 N N . LEU A 1 217 ? 33.997 -1.763 -55.933 1.00 97.69 217 LEU A N 1
ATOM 1451 C CA . LEU A 1 217 ? 35.422 -1.442 -56.058 1.00 97.69 217 LEU A CA 1
ATOM 1452 C C . LEU A 1 217 ? 36.130 -2.349 -57.074 1.00 97.69 217 LEU A C 1
ATOM 1454 O O . LEU A 1 217 ? 36.929 -1.862 -57.866 1.00 97.69 217 LEU A O 1
ATOM 1458 N N . ALA A 1 218 ? 35.838 -3.655 -57.076 1.00 97.06 218 ALA A N 1
ATOM 1459 C CA . ALA A 1 218 ? 36.436 -4.603 -58.021 1.00 97.06 218 ALA A CA 1
ATOM 1460 C C . ALA A 1 218 ? 35.970 -4.374 -59.469 1.00 97.06 218 ALA A C 1
ATOM 1462 O O . ALA A 1 218 ? 36.745 -4.570 -60.402 1.00 97.06 218 ALA A O 1
ATOM 1463 N N . ALA A 1 219 ? 34.718 -3.950 -59.654 1.00 97.12 219 ALA A N 1
ATOM 1464 C CA . ALA A 1 219 ? 34.138 -3.650 -60.961 1.00 97.12 219 ALA A CA 1
ATOM 1465 C C . ALA A 1 219 ? 34.510 -2.257 -61.498 1.00 97.12 219 ALA A C 1
ATOM 1467 O O . ALA A 1 219 ? 34.123 -1.930 -62.618 1.00 97.12 219 ALA A O 1
ATOM 1468 N N . LEU A 1 220 ? 35.221 -1.438 -60.712 1.00 97.25 220 LEU A N 1
ATOM 1469 C CA . LEU A 1 220 ? 35.467 -0.024 -61.010 1.00 97.25 220 LEU A CA 1
ATOM 1470 C C . LEU A 1 220 ? 34.165 0.716 -61.385 1.00 97.25 220 LEU A C 1
ATOM 1472 O O . LEU A 1 220 ? 34.093 1.395 -62.416 1.00 97.25 220 LEU A O 1
ATOM 1476 N N . ALA A 1 221 ? 33.126 0.513 -60.565 1.00 97.81 221 ALA A N 1
ATOM 1477 C CA . ALA A 1 221 ? 31.787 1.069 -60.739 1.00 97.81 221 ALA A CA 1
ATOM 1478 C C . ALA A 1 221 ? 31.747 2.611 -60.658 1.00 97.81 221 ALA A C 1
ATOM 1480 O O . ALA A 1 221 ? 32.718 3.261 -60.268 1.00 97.81 221 ALA A O 1
ATOM 1481 N N . ALA A 1 222 ? 30.594 3.190 -61.003 1.00 97.81 222 ALA A N 1
ATOM 1482 C CA . ALA A 1 222 ? 30.355 4.627 -60.901 1.00 97.81 222 ALA A CA 1
ATOM 1483 C C . ALA A 1 222 ? 30.501 5.146 -59.456 1.00 97.81 222 ALA A C 1
ATOM 1485 O O . ALA A 1 222 ? 30.217 4.431 -58.488 1.00 97.81 222 ALA A O 1
ATOM 1486 N N . ASP A 1 223 ? 30.943 6.399 -59.325 1.00 97.44 223 ASP A N 1
ATOM 1487 C CA . ASP A 1 223 ? 31.312 7.008 -58.041 1.00 97.44 223 ASP A CA 1
ATOM 1488 C C . ASP A 1 223 ? 30.135 7.086 -57.058 1.00 97.44 223 ASP A C 1
ATOM 1490 O O . ASP A 1 223 ? 30.304 6.857 -55.862 1.00 97.44 223 ASP A O 1
ATOM 1494 N N . ASP A 1 224 ? 28.919 7.319 -57.552 1.00 97.06 224 ASP A N 1
ATOM 1495 C CA . ASP A 1 224 ? 27.692 7.348 -56.753 1.00 97.06 224 ASP A CA 1
ATOM 1496 C C . ASP A 1 224 ? 27.356 5.978 -56.140 1.00 97.06 224 ASP A C 1
ATOM 1498 O O . ASP A 1 224 ? 27.000 5.889 -54.962 1.00 97.06 224 ASP A O 1
ATOM 1502 N N . ALA A 1 225 ? 27.527 4.895 -56.903 1.00 97.31 225 ALA A N 1
ATOM 1503 C CA . ALA A 1 225 ? 27.324 3.530 -56.433 1.00 97.31 225 ALA A CA 1
ATOM 1504 C C . ALA A 1 225 ? 28.370 3.131 -55.377 1.00 97.31 225 ALA A C 1
ATOM 1506 O O . ALA A 1 225 ? 28.020 2.528 -54.355 1.00 97.31 225 ALA A O 1
ATOM 1507 N N . VAL A 1 226 ? 29.640 3.496 -55.594 1.00 98.19 226 VAL A N 1
ATOM 1508 C CA . VAL A 1 226 ? 30.731 3.260 -54.632 1.00 98.19 226 VAL A CA 1
ATOM 1509 C C . VAL A 1 226 ? 30.492 4.054 -53.347 1.00 98.19 226 VAL A C 1
ATOM 1511 O O . VAL A 1 226 ? 30.523 3.474 -52.258 1.00 98.19 226 VAL A O 1
ATOM 1514 N N . ALA A 1 227 ? 30.169 5.345 -53.454 1.00 97.50 227 ALA A N 1
ATOM 1515 C CA . ALA A 1 227 ? 29.874 6.206 -52.312 1.00 97.50 227 ALA A CA 1
ATOM 1516 C C . ALA A 1 227 ? 28.649 5.720 -51.515 1.00 97.50 227 ALA A C 1
ATOM 1518 O O . ALA A 1 227 ? 28.688 5.662 -50.283 1.00 97.50 227 ALA A O 1
ATOM 1519 N N . ALA A 1 228 ? 27.573 5.300 -52.191 1.00 96.75 228 ALA A N 1
ATOM 1520 C CA . ALA A 1 228 ? 26.381 4.764 -51.535 1.00 96.75 228 ALA A CA 1
ATOM 1521 C C . ALA A 1 228 ? 26.681 3.479 -50.742 1.00 96.75 228 ALA A C 1
ATOM 1523 O O . ALA A 1 228 ? 26.241 3.335 -49.595 1.00 96.75 228 ALA A O 1
ATOM 1524 N N . ALA A 1 229 ? 27.462 2.557 -51.316 1.00 97.31 229 ALA A N 1
ATOM 1525 C CA . ALA A 1 229 ? 27.880 1.333 -50.635 1.00 97.31 229 ALA A CA 1
ATOM 1526 C C . ALA A 1 229 ? 28.852 1.618 -49.469 1.00 97.31 229 ALA A C 1
ATOM 1528 O O . ALA A 1 229 ? 28.709 1.027 -48.394 1.00 97.31 229 ALA A O 1
ATOM 1529 N N . ALA A 1 230 ? 29.771 2.580 -49.623 1.00 97.69 230 ALA A N 1
ATOM 1530 C CA . ALA A 1 230 ? 30.638 3.068 -48.545 1.00 97.69 230 ALA A CA 1
ATOM 1531 C C . ALA A 1 230 ? 29.838 3.669 -47.378 1.00 97.69 230 ALA A C 1
ATOM 1533 O O . ALA A 1 230 ? 30.150 3.416 -46.209 1.00 97.69 230 ALA A O 1
ATOM 1534 N N . GLY A 1 231 ? 28.747 4.382 -47.672 1.00 97.06 231 GLY A N 1
ATOM 1535 C CA . GLY A 1 231 ? 27.809 4.885 -46.667 1.00 97.06 231 GLY A CA 1
ATOM 1536 C C . GLY A 1 231 ? 27.177 3.774 -45.818 1.00 97.06 231 GLY A C 1
ATOM 1537 O O . GLY A 1 231 ? 27.090 3.909 -44.596 1.00 97.06 231 GLY A O 1
ATOM 1538 N N . GLN A 1 232 ? 26.801 2.641 -46.425 1.00 96.56 232 GLN A N 1
ATOM 1539 C CA . GLN A 1 232 ? 26.249 1.484 -45.697 1.00 96.56 232 GLN A CA 1
ATOM 1540 C C . GLN A 1 232 ? 27.282 0.836 -44.763 1.00 96.56 232 GLN A C 1
ATOM 1542 O O . GLN A 1 232 ? 26.967 0.516 -43.613 1.00 96.56 232 GLN A O 1
ATOM 1547 N N . VAL A 1 233 ? 28.526 0.681 -45.226 1.00 97.31 233 VAL A N 1
ATOM 1548 C CA . VAL A 1 233 ? 29.632 0.151 -44.408 1.00 97.31 233 VAL A CA 1
ATOM 1549 C C . VAL A 1 233 ? 29.940 1.081 -43.233 1.00 97.31 233 VAL A C 1
ATOM 1551 O O . VAL A 1 233 ? 30.033 0.626 -42.091 1.00 97.31 233 VAL A O 1
ATOM 1554 N N . THR A 1 234 ? 29.994 2.390 -43.481 1.00 97.12 234 THR A N 1
ATOM 1555 C CA . THR A 1 234 ? 30.228 3.409 -42.446 1.00 97.12 234 THR A CA 1
ATOM 1556 C C . THR A 1 234 ? 29.123 3.405 -41.385 1.00 97.12 234 THR A C 1
ATOM 1558 O O . THR A 1 234 ? 29.406 3.448 -40.184 1.00 97.12 234 THR A O 1
ATOM 1561 N N . ALA A 1 235 ? 27.857 3.281 -41.800 1.00 94.56 235 ALA A N 1
ATOM 1562 C CA . ALA A 1 235 ? 26.721 3.170 -40.886 1.00 94.56 235 ALA A CA 1
ATOM 1563 C C . ALA A 1 235 ? 26.800 1.907 -40.007 1.00 94.56 235 ALA A C 1
ATOM 1565 O O . ALA A 1 235 ? 26.539 1.974 -38.800 1.00 94.56 235 ALA A O 1
ATOM 1566 N N . TRP A 1 236 ? 27.214 0.766 -40.574 1.00 95.06 236 TRP A N 1
ATOM 1567 C CA . TRP A 1 236 ? 27.463 -0.452 -39.800 1.00 95.06 236 TRP A CA 1
ATOM 1568 C C . TRP A 1 236 ? 28.583 -0.243 -38.768 1.00 95.06 236 TRP A C 1
ATOM 1570 O O . TRP A 1 236 ? 28.388 -0.564 -37.591 1.00 95.06 236 TRP A O 1
ATOM 1580 N N . SER A 1 237 ? 29.718 0.350 -39.162 1.00 95.31 237 SER A N 1
ATOM 1581 C CA . SER A 1 237 ? 30.863 0.585 -38.265 1.00 95.31 237 SER A CA 1
ATOM 1582 C C . SER A 1 237 ? 30.489 1.500 -37.099 1.00 95.31 237 SER A C 1
ATOM 1584 O O . SER A 1 237 ? 30.809 1.213 -35.939 1.00 95.31 237 SER A O 1
ATOM 1586 N N . ALA A 1 238 ? 29.729 2.563 -37.377 1.00 95.12 238 ALA A N 1
ATOM 1587 C CA . ALA A 1 238 ? 29.186 3.452 -36.354 1.00 95.12 238 ALA A CA 1
ATOM 1588 C C . ALA A 1 238 ? 28.269 2.703 -35.370 1.00 95.12 238 ALA A C 1
ATOM 1590 O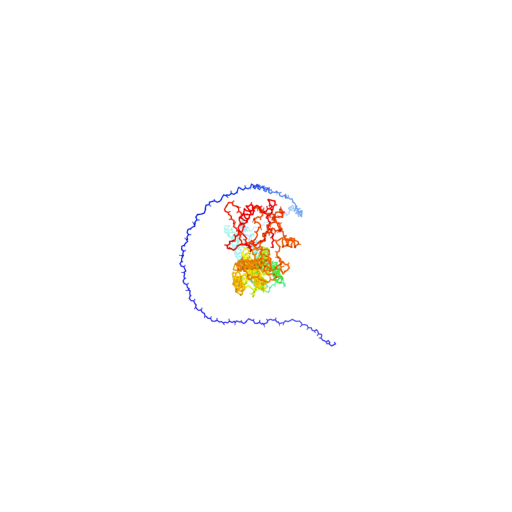 O . ALA A 1 238 ? 28.388 2.880 -34.152 1.00 95.12 238 ALA A O 1
ATOM 1591 N N . ASN A 1 239 ? 27.400 1.814 -35.871 1.00 94.25 239 ASN A N 1
ATOM 1592 C CA . ASN A 1 239 ? 26.554 0.989 -35.012 1.00 94.25 239 ASN A CA 1
ATOM 1593 C C . ASN A 1 239 ? 27.380 0.049 -34.119 1.00 94.25 239 ASN A C 1
ATOM 1595 O O . ASN A 1 239 ? 27.082 -0.070 -32.933 1.00 94.25 239 ASN A O 1
ATOM 1599 N N . VAL A 1 240 ? 28.431 -0.591 -34.634 1.00 94.31 240 VAL A N 1
ATOM 1600 C CA . VAL A 1 240 ? 29.259 -1.518 -33.842 1.00 94.31 240 VAL A CA 1
ATOM 1601 C C . VAL A 1 240 ? 30.020 -0.812 -32.725 1.00 94.31 240 VAL A C 1
ATOM 1603 O O . VAL A 1 240 ? 30.009 -1.283 -31.583 1.00 94.31 240 VAL A O 1
ATOM 1606 N N . ARG A 1 241 ? 30.630 0.344 -33.012 1.00 94.25 241 ARG A N 1
ATOM 1607 C CA . ARG A 1 241 ? 31.339 1.141 -31.996 1.00 94.25 241 ARG A CA 1
ATOM 1608 C C . ARG A 1 241 ? 30.408 1.562 -30.857 1.00 94.25 241 ARG A C 1
ATOM 1610 O O . ARG A 1 241 ? 30.780 1.478 -29.687 1.00 94.25 241 ARG A O 1
ATOM 1617 N N . GLY A 1 242 ? 29.179 1.956 -31.188 1.00 94.75 242 GLY A N 1
ATOM 1618 C CA . GLY A 1 242 ? 28.162 2.310 -30.200 1.00 94.75 242 GLY A CA 1
ATOM 1619 C C . GLY A 1 242 ? 27.565 1.113 -29.446 1.00 94.75 242 GLY A C 1
ATOM 1620 O O . GLY A 1 242 ? 27.144 1.251 -28.293 1.00 94.75 242 GLY A O 1
ATOM 1621 N N . TYR A 1 243 ? 27.557 -0.075 -30.056 1.00 94.56 243 TYR A N 1
ATOM 1622 C CA . TYR A 1 243 ? 26.832 -1.230 -29.533 1.00 94.56 243 TYR A CA 1
ATOM 1623 C C . TYR A 1 243 ? 27.422 -1.741 -28.218 1.00 94.56 243 TYR A C 1
ATOM 1625 O O . TYR A 1 243 ? 26.672 -2.030 -27.287 1.00 94.56 243 TYR A O 1
ATOM 1633 N N . ARG A 1 244 ? 28.751 -1.834 -28.093 1.00 90.44 244 ARG A N 1
ATOM 1634 C CA . ARG A 1 244 ? 29.406 -2.359 -26.880 1.00 90.44 244 ARG A CA 1
ATOM 1635 C C . ARG A 1 244 ? 29.046 -1.590 -25.598 1.00 90.44 244 ARG A C 1
ATOM 1637 O O . ARG A 1 244 ? 28.547 -2.226 -24.662 1.00 90.44 244 ARG A O 1
ATOM 1644 N N . PRO A 1 245 ? 29.236 -0.257 -25.515 1.00 95.31 245 PRO A N 1
ATOM 1645 C CA . PRO A 1 245 ? 28.843 0.496 -24.323 1.00 95.31 245 PRO A CA 1
ATOM 1646 C C . PRO A 1 245 ? 27.324 0.461 -24.092 1.00 95.31 245 PRO A C 1
ATOM 1648 O O . PRO A 1 245 ? 26.881 0.372 -22.940 1.00 95.31 245 PRO A O 1
ATOM 1651 N N . ALA A 1 246 ? 26.517 0.443 -25.160 1.00 96.62 246 ALA A N 1
ATOM 1652 C CA . ALA A 1 246 ? 25.064 0.317 -25.053 1.00 96.62 246 ALA A CA 1
ATOM 1653 C C . ALA A 1 246 ? 24.643 -1.050 -24.472 1.00 96.62 246 ALA A C 1
ATOM 1655 O O . ALA A 1 246 ? 23.809 -1.110 -23.568 1.00 96.62 246 ALA A O 1
ATOM 1656 N N . LYS A 1 247 ? 25.266 -2.149 -24.917 1.00 96.06 247 LYS A N 1
ATOM 1657 C CA . LYS A 1 247 ? 25.058 -3.521 -24.419 1.00 96.06 247 LYS A CA 1
ATOM 1658 C C . LYS A 1 247 ? 25.419 -3.641 -22.942 1.00 96.06 247 LYS A C 1
ATOM 1660 O O . LYS A 1 247 ? 24.640 -4.209 -22.171 1.00 96.06 247 LYS A O 1
ATOM 1665 N N . ALA A 1 248 ? 26.575 -3.112 -22.538 1.00 96.12 248 ALA A N 1
ATOM 1666 C CA . ALA A 1 248 ? 27.012 -3.118 -21.142 1.00 96.12 248 ALA A CA 1
ATOM 1667 C C . ALA A 1 248 ? 26.011 -2.369 -20.247 1.00 96.12 248 ALA A C 1
ATOM 1669 O O . ALA A 1 248 ? 25.541 -2.912 -19.244 1.00 96.12 248 ALA A O 1
ATOM 1670 N N . THR A 1 249 ? 25.603 -1.168 -20.667 1.00 98.00 249 THR A N 1
ATOM 1671 C CA . THR A 1 249 ? 24.590 -0.356 -19.975 1.00 98.00 249 THR A CA 1
ATOM 1672 C C . THR A 1 249 ? 23.255 -1.096 -19.848 1.00 98.00 249 THR A C 1
ATOM 1674 O O . THR A 1 249 ? 22.715 -1.232 -18.745 1.00 98.00 249 THR A O 1
ATOM 1677 N N . ALA A 1 250 ? 22.744 -1.640 -20.955 1.00 97.94 250 ALA A N 1
ATOM 1678 C CA . ALA A 1 250 ? 21.495 -2.393 -20.996 1.00 97.94 250 ALA A CA 1
ATOM 1679 C C . ALA A 1 250 ? 21.526 -3.613 -20.058 1.00 97.94 250 ALA A C 1
ATOM 1681 O O . ALA A 1 250 ? 20.604 -3.822 -19.266 1.00 97.94 250 ALA A O 1
ATOM 1682 N N . THR A 1 251 ? 22.616 -4.383 -20.088 1.00 97.62 251 THR A N 1
ATOM 1683 C CA . THR A 1 251 ? 22.826 -5.556 -19.220 1.00 97.62 251 THR A CA 1
ATOM 1684 C C . THR A 1 251 ? 22.888 -5.163 -17.741 1.00 97.62 251 THR A C 1
ATOM 1686 O O . THR A 1 251 ? 22.303 -5.841 -16.887 1.00 97.62 251 THR A O 1
ATOM 1689 N N . GLY A 1 252 ? 23.530 -4.031 -17.432 1.00 98.25 252 GLY A N 1
ATOM 1690 C CA . GLY A 1 252 ? 23.550 -3.443 -16.094 1.00 98.25 252 GLY A CA 1
ATOM 1691 C C . GLY A 1 252 ? 22.141 -3.159 -15.570 1.00 98.25 252 GLY A C 1
ATOM 1692 O O . GLY A 1 252 ? 21.789 -3.594 -14.469 1.00 98.25 252 GLY A O 1
ATOM 1693 N N . TYR A 1 253 ? 21.285 -2.528 -16.380 1.00 98.44 253 TYR A N 1
ATOM 1694 C CA . TYR A 1 253 ? 19.891 -2.275 -16.003 1.00 98.44 253 TYR A CA 1
ATOM 1695 C C . TYR A 1 253 ? 19.054 -3.552 -15.881 1.00 98.44 253 TYR A C 1
ATOM 1697 O O . TYR A 1 253 ? 18.272 -3.673 -14.935 1.00 98.44 253 TYR A O 1
ATOM 1705 N N . VAL A 1 254 ? 19.230 -4.542 -16.764 1.00 98.25 254 VAL A N 1
ATOM 1706 C CA . VAL A 1 254 ? 18.554 -5.849 -16.635 1.00 98.25 254 VAL A CA 1
ATOM 1707 C C . VAL A 1 254 ? 18.903 -6.515 -15.300 1.00 98.25 254 VAL A C 1
ATOM 1709 O O . VAL A 1 254 ? 18.008 -7.006 -14.599 1.00 98.25 254 VAL A O 1
ATOM 1712 N N . THR A 1 255 ? 20.181 -6.496 -14.919 1.00 98.00 255 THR A N 1
ATOM 1713 C CA . THR A 1 255 ? 20.662 -7.032 -13.638 1.00 98.00 255 THR A CA 1
ATOM 1714 C C . THR A 1 255 ? 20.063 -6.262 -12.468 1.00 98.00 255 THR A C 1
ATOM 1716 O O . THR A 1 255 ? 19.461 -6.863 -11.576 1.00 98.00 255 THR A O 1
ATOM 1719 N N . GLN A 1 256 ? 20.130 -4.928 -12.506 1.00 97.31 256 GLN A N 1
ATOM 1720 C CA . GLN A 1 256 ? 19.576 -4.065 -11.467 1.00 97.31 256 GLN A CA 1
ATOM 1721 C C . GLN A 1 256 ? 18.078 -4.322 -11.248 1.00 97.31 256 GLN A C 1
ATOM 1723 O O . GLN A 1 256 ? 17.650 -4.536 -10.113 1.00 97.31 256 GLN A O 1
ATOM 1728 N N . ILE A 1 257 ? 17.278 -4.361 -12.318 1.00 97.12 257 ILE A N 1
ATOM 1729 C CA . ILE A 1 257 ? 15.833 -4.627 -12.237 1.00 97.12 257 ILE A CA 1
ATOM 1730 C C . ILE A 1 257 ? 15.565 -6.019 -11.656 1.00 97.12 257 ILE A C 1
ATOM 1732 O O . ILE A 1 257 ? 14.664 -6.191 -10.833 1.00 97.12 257 ILE A O 1
ATOM 1736 N N . THR A 1 258 ? 16.343 -7.021 -12.068 1.00 95.94 258 THR A N 1
ATOM 1737 C CA . THR A 1 258 ? 16.200 -8.398 -11.574 1.00 95.94 258 THR A CA 1
ATOM 1738 C C . THR A 1 258 ? 16.460 -8.476 -10.072 1.00 95.94 258 THR A C 1
ATOM 1740 O O . THR A 1 258 ? 15.644 -9.047 -9.344 1.00 95.94 258 THR A O 1
ATOM 1743 N N . THR A 1 259 ? 17.531 -7.836 -9.597 1.00 95.75 259 THR A N 1
ATOM 1744 C CA . THR A 1 259 ? 17.859 -7.751 -8.170 1.00 95.75 259 THR A CA 1
ATOM 1745 C C . THR A 1 259 ? 16.753 -7.052 -7.391 1.00 95.75 259 THR A C 1
ATOM 1747 O O . THR A 1 259 ? 16.228 -7.640 -6.449 1.00 95.75 259 THR A O 1
ATOM 1750 N N . LEU A 1 260 ? 16.329 -5.857 -7.822 1.00 93.31 260 LEU A N 1
ATOM 1751 C CA . LEU A 1 260 ? 15.289 -5.077 -7.140 1.00 93.31 260 LEU A CA 1
ATOM 1752 C C . LEU A 1 260 ? 13.964 -5.846 -7.000 1.00 93.31 260 LEU A C 1
ATOM 1754 O O . LEU A 1 260 ? 13.300 -5.767 -5.965 1.00 93.31 260 LEU A O 1
ATOM 1758 N N . ARG A 1 261 ? 13.574 -6.615 -8.026 1.00 92.88 261 ARG A N 1
ATOM 1759 C CA . ARG A 1 261 ? 12.378 -7.470 -7.964 1.00 92.88 261 ARG A CA 1
ATOM 1760 C C . ARG A 1 261 ? 12.553 -8.630 -6.989 1.00 92.88 261 ARG A C 1
ATOM 1762 O O . ARG A 1 261 ? 11.642 -8.895 -6.206 1.00 92.88 261 ARG A O 1
ATOM 1769 N N . LYS A 1 262 ? 13.704 -9.311 -7.019 1.00 92.62 262 LYS A N 1
ATOM 1770 C CA . LYS A 1 262 ? 13.993 -10.461 -6.146 1.00 92.62 262 LYS A CA 1
ATOM 1771 C C . LYS A 1 262 ? 13.981 -10.063 -4.670 1.00 92.62 262 LYS A C 1
ATOM 1773 O O . LYS A 1 262 ? 13.406 -10.771 -3.850 1.00 92.62 262 LYS A O 1
ATOM 1778 N N . THR A 1 263 ? 14.565 -8.915 -4.341 1.00 91.50 263 THR A N 1
ATOM 1779 C CA . THR A 1 263 ? 14.624 -8.388 -2.970 1.00 91.50 263 THR A CA 1
ATOM 1780 C C . THR A 1 263 ? 13.315 -7.755 -2.506 1.00 91.50 263 THR A C 1
ATOM 1782 O O . THR A 1 263 ? 13.206 -7.385 -1.340 1.00 91.50 263 THR A O 1
ATOM 1785 N N . LYS A 1 264 ? 12.323 -7.593 -3.399 1.00 90.62 264 LYS A N 1
ATOM 1786 C CA . LYS A 1 264 ? 11.109 -6.797 -3.148 1.00 90.62 264 LYS A CA 1
ATOM 1787 C C . LYS A 1 264 ? 11.453 -5.397 -2.617 1.00 90.62 264 LYS A C 1
ATOM 1789 O O . LYS A 1 264 ? 10.716 -4.825 -1.809 1.00 90.62 264 LYS A O 1
ATOM 1794 N N . SER A 1 265 ? 12.586 -4.851 -3.069 1.00 81.62 265 SER A N 1
ATOM 1795 C CA . SER A 1 265 ? 12.969 -3.471 -2.803 1.00 81.62 265 SER A CA 1
ATOM 1796 C C . SER A 1 265 ? 11.845 -2.602 -3.348 1.00 81.62 265 SER A C 1
ATOM 1798 O O . SER A 1 265 ? 11.479 -2.753 -4.504 1.00 81.62 265 SER A O 1
ATOM 1800 N N . TYR A 1 266 ? 11.279 -1.730 -2.517 1.00 91.69 266 TYR A N 1
ATOM 1801 C CA . TYR A 1 266 ? 10.172 -0.827 -2.865 1.00 91.69 266 TYR A CA 1
ATOM 1802 C C . TYR A 1 266 ? 8.742 -1.373 -2.684 1.00 91.69 266 TYR A C 1
ATOM 1804 O O . TYR A 1 266 ? 7.854 -1.112 -3.497 1.00 91.69 266 TYR A O 1
ATOM 1812 N N . ALA A 1 267 ? 8.494 -2.080 -1.577 1.00 91.81 267 ALA A N 1
ATOM 1813 C CA . ALA A 1 267 ? 7.182 -2.633 -1.226 1.00 91.81 267 ALA A CA 1
ATOM 1814 C C . ALA A 1 267 ? 6.032 -1.608 -1.131 1.00 91.81 267 ALA A C 1
ATOM 1816 O O . ALA A 1 267 ? 4.879 -2.011 -1.227 1.00 91.81 267 ALA A O 1
ATOM 1817 N N . ALA A 1 268 ? 6.323 -0.315 -0.940 1.00 93.94 268 ALA A N 1
ATOM 1818 C CA . ALA A 1 268 ? 5.311 0.740 -0.885 1.00 93.94 268 ALA A CA 1
ATOM 1819 C C . ALA A 1 268 ? 5.035 1.391 -2.249 1.00 93.94 268 ALA A C 1
ATOM 1821 O O . ALA A 1 268 ? 4.229 2.316 -2.325 1.00 93.94 268 ALA A O 1
ATOM 1822 N N . ALA A 1 269 ? 5.698 0.983 -3.332 1.00 94.75 269 ALA A N 1
ATOM 1823 C CA . ALA A 1 269 ? 5.404 1.520 -4.658 1.00 94.75 269 ALA A CA 1
ATOM 1824 C C . ALA A 1 269 ? 4.092 0.973 -5.235 1.00 94.75 269 ALA A C 1
ATOM 1826 O O . ALA A 1 269 ? 3.612 -0.089 -4.844 1.00 94.75 269 ALA A O 1
ATOM 1827 N N . THR A 1 270 ? 3.512 1.692 -6.198 1.00 95.56 270 THR A N 1
ATOM 1828 C CA . THR A 1 270 ? 2.302 1.209 -6.874 1.00 95.56 270 THR A CA 1
ATOM 1829 C C . THR A 1 270 ? 2.605 0.084 -7.867 1.00 95.56 270 THR A C 1
ATOM 1831 O O . THR A 1 270 ? 3.681 0.035 -8.472 1.00 95.56 270 THR A O 1
ATOM 1834 N N . ILE A 1 271 ? 1.616 -0.786 -8.099 1.00 93.88 271 ILE A N 1
ATOM 1835 C CA . ILE A 1 271 ? 1.672 -1.864 -9.099 1.00 93.88 271 ILE A CA 1
ATOM 1836 C C . ILE A 1 271 ? 1.948 -1.296 -10.492 1.00 93.88 271 ILE A C 1
ATOM 1838 O O . ILE A 1 271 ? 2.750 -1.869 -11.218 1.00 93.88 271 ILE A O 1
ATOM 1842 N N . ALA A 1 272 ? 1.374 -0.140 -10.844 1.00 93.75 272 ALA A N 1
ATOM 1843 C CA . ALA A 1 272 ? 1.629 0.511 -12.131 1.00 93.75 272 ALA A CA 1
ATOM 1844 C C . ALA A 1 272 ? 3.119 0.848 -12.338 1.00 93.75 272 ALA A C 1
ATOM 1846 O O . ALA A 1 272 ? 3.668 0.620 -13.414 1.00 93.75 272 ALA A O 1
ATOM 1847 N N . ARG A 1 273 ? 3.810 1.342 -11.298 1.00 95.19 273 ARG A N 1
ATOM 1848 C CA . ARG A 1 273 ? 5.248 1.653 -11.383 1.00 95.19 273 ARG A CA 1
ATOM 1849 C C . ARG A 1 273 ? 6.105 0.393 -11.425 1.00 95.19 273 ARG A C 1
ATOM 1851 O O . ARG A 1 273 ? 7.071 0.348 -12.179 1.00 95.19 273 ARG A O 1
ATOM 1858 N N . ALA A 1 274 ? 5.728 -0.640 -10.673 1.00 93.94 274 ALA A N 1
ATOM 1859 C CA . ALA A 1 274 ? 6.388 -1.940 -10.757 1.00 93.94 274 ALA A CA 1
ATOM 1860 C C . ALA A 1 274 ? 6.204 -2.592 -12.144 1.00 93.94 274 ALA A C 1
ATOM 1862 O O . ALA A 1 274 ? 7.154 -3.158 -12.682 1.00 93.94 274 ALA A O 1
ATOM 1863 N N . ALA A 1 275 ? 5.015 -2.475 -12.745 1.00 95.44 275 ALA A N 1
ATOM 1864 C CA . ALA A 1 275 ? 4.716 -2.988 -14.080 1.00 95.44 275 ALA A CA 1
ATOM 1865 C C . ALA A 1 275 ? 5.554 -2.290 -15.158 1.00 95.44 275 ALA A C 1
ATOM 1867 O O . ALA A 1 275 ? 6.143 -2.964 -15.998 1.00 95.44 275 ALA A O 1
ATOM 1868 N N . GLU A 1 276 ? 5.711 -0.966 -15.090 1.00 97.38 276 GLU A N 1
ATOM 1869 C CA . GLU A 1 276 ? 6.535 -0.236 -16.061 1.00 97.38 276 GLU A CA 1
ATOM 1870 C C . GLU A 1 276 ? 8.018 -0.643 -16.017 1.00 97.38 276 GLU A C 1
ATOM 1872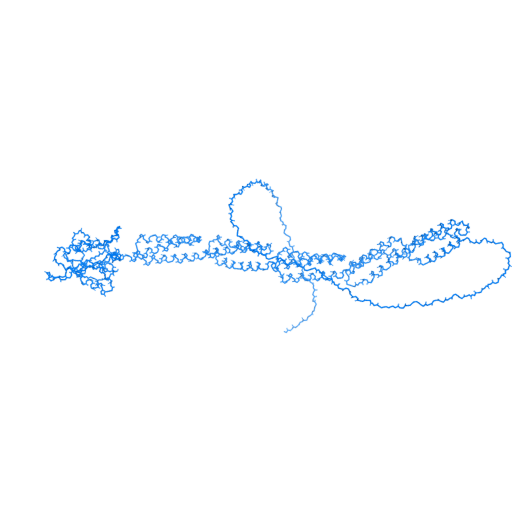 O O . GLU A 1 276 ? 8.679 -0.733 -17.052 1.00 97.38 276 GLU A O 1
ATOM 1877 N N . VAL A 1 277 ? 8.542 -0.981 -14.837 1.00 96.94 277 VAL A N 1
ATOM 1878 C CA . VAL A 1 277 ? 9.892 -1.549 -14.699 1.00 96.94 277 VAL A CA 1
ATOM 1879 C C . VAL A 1 277 ? 9.993 -2.933 -15.360 1.00 96.94 277 VAL A C 1
ATOM 1881 O O . VAL A 1 277 ? 11.001 -3.241 -15.999 1.00 96.94 277 VAL A O 1
ATOM 1884 N N . VAL A 1 278 ? 8.954 -3.769 -15.256 1.00 96.44 278 VAL A N 1
ATOM 1885 C CA . VAL A 1 278 ? 8.897 -5.077 -15.939 1.00 96.44 278 VAL A CA 1
ATOM 1886 C C . VAL A 1 278 ? 8.819 -4.907 -17.457 1.00 96.44 278 VAL A C 1
ATOM 1888 O O . VAL A 1 278 ? 9.547 -5.588 -18.183 1.00 96.44 278 VAL A O 1
ATOM 1891 N N . ASN A 1 279 ? 8.009 -3.964 -17.934 1.00 97.50 279 ASN A N 1
ATOM 1892 C CA . ASN A 1 279 ? 7.907 -3.629 -19.354 1.00 97.50 279 ASN A CA 1
ATOM 1893 C C . ASN A 1 279 ? 9.249 -3.121 -19.893 1.00 97.50 279 ASN A C 1
ATOM 1895 O O . ASN A 1 279 ? 9.709 -3.576 -20.936 1.00 97.50 279 ASN A O 1
ATOM 1899 N N . SER A 1 280 ? 9.931 -2.258 -19.136 1.00 97.94 280 SER A N 1
ATOM 1900 C CA . SER A 1 280 ? 11.257 -1.742 -19.495 1.00 97.94 280 SER A CA 1
ATOM 1901 C C . SER A 1 280 ? 12.316 -2.847 -19.562 1.00 97.94 280 SER A C 1
ATOM 1903 O O . SER A 1 280 ? 13.124 -2.868 -20.486 1.00 97.94 280 SER A O 1
ATOM 1905 N N . LYS A 1 281 ? 12.292 -3.817 -18.634 1.00 98.19 281 LYS A N 1
ATOM 1906 C CA . LYS A 1 281 ? 13.162 -5.004 -18.710 1.00 98.19 281 LYS A CA 1
ATOM 1907 C C . LYS A 1 281 ? 12.869 -5.841 -19.958 1.00 98.19 281 LYS A C 1
ATOM 1909 O O . LYS A 1 281 ? 13.804 -6.316 -20.594 1.00 98.19 281 LYS A O 1
ATOM 1914 N N . THR A 1 282 ? 11.596 -6.025 -20.299 1.00 98.00 282 THR A N 1
ATOM 1915 C CA . THR A 1 282 ? 11.189 -6.776 -21.498 1.00 98.00 282 THR A CA 1
ATOM 1916 C C . THR A 1 282 ? 11.686 -6.082 -22.766 1.00 98.00 282 THR A C 1
ATOM 1918 O O . THR A 1 282 ? 12.283 -6.733 -23.617 1.00 98.00 282 THR A O 1
ATOM 1921 N N . ALA A 1 283 ? 11.550 -4.754 -22.846 1.00 97.81 283 ALA A N 1
ATOM 1922 C CA . ALA A 1 283 ? 12.082 -3.955 -23.948 1.00 97.81 283 ALA A CA 1
ATOM 1923 C C . ALA A 1 283 ? 13.614 -4.056 -24.064 1.00 97.81 283 ALA A C 1
ATOM 1925 O O . ALA A 1 283 ? 14.132 -4.221 -25.164 1.00 97.81 283 ALA A O 1
ATOM 1926 N N . LEU A 1 284 ? 14.342 -4.027 -22.940 1.00 98.12 284 LEU A N 1
ATOM 1927 C CA . LEU A 1 284 ? 15.795 -4.233 -22.921 1.00 98.12 284 LEU A CA 1
ATOM 1928 C C . LEU A 1 284 ? 16.195 -5.612 -23.451 1.00 98.12 284 LEU A C 1
ATOM 1930 O O . LEU A 1 284 ? 17.089 -5.708 -24.286 1.00 98.12 284 LEU A O 1
ATOM 1934 N N . ILE A 1 285 ? 15.530 -6.676 -22.989 1.00 97.75 285 ILE A N 1
ATOM 1935 C CA . ILE A 1 285 ? 15.799 -8.042 -23.458 1.00 97.75 285 ILE A CA 1
ATOM 1936 C C . ILE A 1 285 ? 15.496 -8.157 -24.954 1.00 97.75 285 ILE A C 1
ATOM 1938 O O . ILE A 1 285 ? 16.309 -8.707 -25.690 1.00 97.75 285 ILE A O 1
ATOM 1942 N N . SER A 1 286 ? 14.379 -7.590 -25.417 1.00 97.31 286 SER A N 1
ATOM 1943 C CA . SER A 1 286 ? 14.023 -7.573 -26.839 1.00 97.31 286 SER A CA 1
ATOM 1944 C C . SER A 1 286 ? 15.054 -6.821 -27.685 1.00 97.31 286 SER A C 1
ATOM 1946 O O . SER A 1 286 ? 15.396 -7.286 -28.763 1.00 97.31 286 SER A O 1
ATOM 1948 N N . ALA A 1 287 ? 15.583 -5.692 -27.203 1.00 96.94 287 ALA A N 1
ATOM 1949 C CA . ALA A 1 287 ? 16.617 -4.936 -27.908 1.00 96.94 287 ALA A CA 1
ATOM 1950 C C . ALA A 1 287 ? 17.968 -5.675 -27.935 1.00 96.94 287 ALA A C 1
ATOM 1952 O O . ALA A 1 287 ? 18.672 -5.637 -28.940 1.00 96.94 287 ALA A O 1
ATOM 1953 N N . LEU A 1 288 ? 18.322 -6.371 -26.848 1.00 95.44 288 LEU A N 1
ATOM 1954 C CA . LEU A 1 288 ? 19.546 -7.178 -26.751 1.00 95.44 288 LEU A CA 1
ATOM 1955 C C . LEU A 1 288 ? 19.504 -8.439 -27.625 1.00 95.44 288 LEU A C 1
ATOM 1957 O O . LEU A 1 288 ? 20.551 -8.876 -28.094 1.00 95.44 288 LEU A O 1
ATOM 1961 N N . SER A 1 289 ? 18.316 -9.019 -27.811 1.00 95.38 289 SER A N 1
ATOM 1962 C CA . SER A 1 289 ? 18.085 -10.255 -28.575 1.00 95.38 289 SER A CA 1
ATOM 1963 C C . SER A 1 28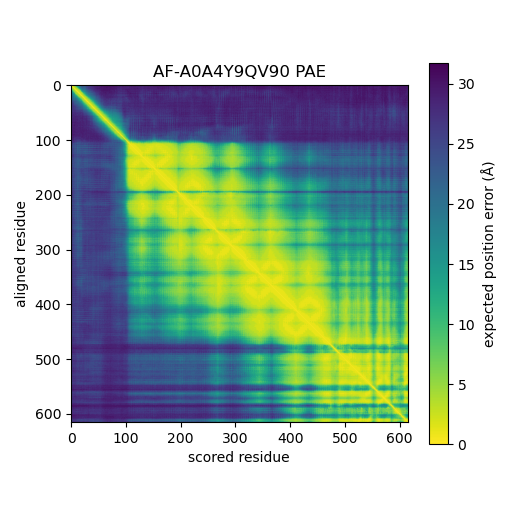9 ? 17.559 -10.021 -29.992 1.00 95.38 289 SER A C 1
ATOM 1965 O O . SER A 1 289 ? 17.225 -10.982 -30.683 1.00 95.38 289 SER A O 1
ATOM 1967 N N . ALA A 1 290 ? 17.483 -8.763 -30.439 1.00 95.69 290 ALA A N 1
ATOM 1968 C CA . ALA A 1 290 ? 17.118 -8.442 -31.812 1.00 95.69 290 ALA A CA 1
ATOM 1969 C C . ALA A 1 290 ? 18.084 -9.137 -32.793 1.00 95.69 290 ALA A C 1
ATOM 1971 O O . ALA A 1 290 ? 19.272 -9.228 -32.480 1.00 95.69 290 ALA A O 1
ATOM 1972 N N . PRO A 1 291 ? 17.623 -9.583 -33.980 1.00 93.56 291 PRO A N 1
ATOM 1973 C CA . PRO A 1 291 ? 18.491 -10.241 -34.958 1.00 93.56 291 PRO A CA 1
ATOM 1974 C C . PRO A 1 291 ? 19.735 -9.411 -35.290 1.00 93.56 291 PRO A C 1
ATOM 1976 O O . PRO A 1 291 ? 20.844 -9.929 -35.259 1.00 93.56 291 PRO A O 1
ATOM 1979 N N . VAL A 1 292 ? 19.561 -8.102 -35.499 1.00 94.06 292 VAL A N 1
ATOM 1980 C CA . VAL A 1 292 ? 20.658 -7.136 -35.647 1.00 94.06 292 VAL A CA 1
ATOM 1981 C C . VAL A 1 292 ? 20.469 -6.025 -34.611 1.00 94.06 292 VAL A C 1
ATOM 1983 O O . VAL A 1 292 ? 19.724 -5.074 -34.864 1.00 94.06 292 VAL A O 1
ATOM 1986 N N . PRO A 1 293 ? 21.081 -6.134 -33.418 1.00 93.44 293 PRO A N 1
ATOM 1987 C CA . PRO A 1 293 ? 20.939 -5.120 -32.385 1.00 93.44 293 PRO A CA 1
ATOM 1988 C C . PRO A 1 293 ? 21.458 -3.755 -32.841 1.00 93.44 293 PRO A C 1
ATOM 1990 O O . PRO A 1 293 ? 22.565 -3.624 -33.365 1.00 93.44 293 PRO A O 1
ATOM 1993 N N . GLN A 1 294 ? 20.649 -2.729 -32.592 1.00 95.25 294 GLN A N 1
ATOM 1994 C CA . GLN A 1 294 ? 20.961 -1.346 -32.935 1.00 95.25 294 GLN A CA 1
ATOM 1995 C C . GLN A 1 294 ? 21.309 -0.553 -31.674 1.00 95.25 294 GLN A C 1
ATOM 1997 O O . GLN A 1 294 ? 20.587 -0.599 -30.671 1.00 95.25 294 GLN A O 1
ATOM 2002 N N . THR A 1 295 ? 22.387 0.226 -31.741 1.00 95.38 295 THR A N 1
ATOM 2003 C CA . THR A 1 295 ? 22.853 1.103 -30.656 1.00 95.38 295 THR A CA 1
ATOM 2004 C C . THR A 1 295 ? 21.759 2.060 -30.200 1.00 95.38 295 THR A C 1
ATOM 2006 O O . THR A 1 295 ? 21.489 2.172 -29.003 1.00 95.38 295 THR A O 1
ATOM 2009 N N . ALA A 1 296 ? 21.087 2.720 -31.147 1.00 95.69 296 ALA A N 1
ATOM 2010 C CA . ALA A 1 296 ? 20.029 3.682 -30.848 1.00 95.69 296 ALA A CA 1
ATOM 2011 C C . ALA A 1 296 ? 18.872 3.036 -30.064 1.00 95.69 296 ALA A C 1
ATOM 2013 O O . ALA A 1 296 ? 18.420 3.583 -29.055 1.00 95.69 296 ALA A O 1
ATOM 2014 N N . THR A 1 297 ? 18.444 1.834 -30.463 1.00 97.12 297 THR A N 1
ATOM 2015 C CA . THR A 1 297 ? 17.371 1.084 -29.794 1.00 97.12 297 THR A CA 1
ATOM 2016 C C . THR A 1 297 ? 17.764 0.663 -28.378 1.00 97.12 297 THR A C 1
ATOM 2018 O O . THR A 1 297 ? 16.969 0.816 -27.449 1.00 97.12 297 THR A O 1
ATOM 2021 N N . LEU A 1 298 ? 18.996 0.180 -28.176 1.00 97.06 298 LEU A N 1
ATOM 2022 C CA . LEU A 1 298 ? 19.504 -0.177 -26.846 1.00 97.06 298 LEU A CA 1
ATOM 2023 C C . LEU A 1 298 ? 19.610 1.036 -25.918 1.00 97.06 298 LEU A C 1
ATOM 2025 O O . LEU A 1 298 ? 19.237 0.945 -24.744 1.00 97.06 298 LEU A O 1
ATOM 2029 N N . ASN A 1 299 ? 20.073 2.175 -26.434 1.00 97.75 299 ASN A N 1
ATOM 2030 C CA . ASN A 1 299 ? 20.164 3.418 -25.673 1.00 97.75 299 ASN A CA 1
ATOM 2031 C C . ASN A 1 299 ? 18.775 3.931 -25.271 1.00 97.75 299 ASN A C 1
ATOM 2033 O O . ASN A 1 299 ? 18.565 4.263 -24.102 1.00 97.75 299 ASN A O 1
ATOM 2037 N N . ALA A 1 300 ? 17.802 3.913 -26.186 1.00 97.69 300 ALA A N 1
ATOM 2038 C CA . ALA A 1 300 ? 16.419 4.285 -25.887 1.00 97.69 300 ALA A CA 1
ATOM 2039 C C . ALA A 1 300 ? 15.787 3.362 -24.826 1.00 97.69 300 ALA A C 1
ATOM 2041 O O . ALA A 1 300 ? 15.190 3.836 -23.854 1.00 97.69 300 ALA A O 1
ATOM 2042 N N . ALA A 1 301 ? 15.974 2.043 -24.951 1.00 98.19 301 ALA A N 1
ATOM 2043 C CA . ALA A 1 301 ? 15.496 1.073 -23.965 1.00 98.19 301 ALA A CA 1
ATOM 2044 C C . ALA A 1 301 ? 16.167 1.263 -22.590 1.00 98.19 301 ALA A C 1
ATOM 2046 O O . ALA A 1 301 ? 15.501 1.191 -21.554 1.00 98.19 301 ALA A O 1
ATOM 2047 N N . SER A 1 302 ? 17.467 1.571 -22.570 1.00 98.50 302 SER A N 1
ATOM 2048 C CA . SER A 1 302 ? 18.224 1.864 -21.346 1.00 98.50 302 SER A CA 1
ATOM 2049 C C . SER A 1 302 ? 17.756 3.154 -20.671 1.00 98.50 302 SER A C 1
ATOM 2051 O O . SER A 1 302 ? 17.562 3.172 -19.455 1.00 98.50 302 SER A O 1
ATOM 2053 N N . ALA A 1 303 ? 17.496 4.214 -21.442 1.00 98.25 303 ALA A N 1
ATOM 2054 C CA . ALA A 1 303 ? 16.947 5.467 -20.928 1.00 98.25 303 ALA A CA 1
ATOM 2055 C C . ALA A 1 303 ? 15.560 5.260 -20.296 1.00 98.25 303 ALA A C 1
ATOM 2057 O O . ALA A 1 303 ? 15.317 5.710 -19.171 1.00 98.25 303 ALA A O 1
ATOM 2058 N N . ARG A 1 304 ? 14.680 4.498 -20.963 1.00 98.06 304 ARG A N 1
ATOM 2059 C CA . ARG A 1 304 ? 13.368 4.111 -20.421 1.00 98.06 304 ARG A CA 1
ATOM 2060 C C . ARG A 1 304 ? 13.506 3.332 -19.111 1.00 98.06 304 ARG A C 1
ATOM 2062 O O . ARG A 1 304 ? 12.849 3.670 -18.128 1.00 98.06 304 ARG A O 1
ATOM 2069 N N . ALA A 1 305 ? 14.396 2.340 -19.061 1.00 98.44 305 ALA A N 1
ATOM 2070 C CA . ALA A 1 305 ? 14.639 1.551 -17.855 1.00 98.44 305 ALA A CA 1
ATOM 2071 C C . ALA A 1 305 ? 15.167 2.398 -16.689 1.00 98.44 305 ALA A C 1
ATOM 2073 O O . ALA A 1 305 ? 14.665 2.280 -15.569 1.00 98.44 305 ALA A O 1
ATOM 2074 N N . LYS A 1 306 ? 16.118 3.303 -16.950 1.00 98.31 306 LYS A N 1
ATOM 2075 C CA . LYS A 1 306 ? 16.624 4.265 -15.961 1.00 98.31 306 LYS A CA 1
ATOM 2076 C C . LYS A 1 306 ? 15.487 5.108 -15.376 1.00 98.31 306 LYS A C 1
ATOM 2078 O O . LYS A 1 306 ? 15.359 5.201 -14.153 1.00 98.31 306 LYS A O 1
ATOM 2083 N N . ALA A 1 307 ? 14.640 5.678 -16.236 1.00 98.12 307 ALA A N 1
ATOM 2084 C CA . ALA A 1 307 ? 13.490 6.480 -15.823 1.00 98.12 307 ALA A CA 1
ATOM 2085 C C . ALA A 1 307 ? 12.469 5.657 -15.016 1.00 98.12 307 ALA A C 1
ATOM 2087 O O . ALA A 1 307 ? 12.003 6.107 -13.966 1.00 98.12 307 ALA A O 1
ATOM 2088 N N . ALA A 1 308 ? 12.171 4.426 -15.443 1.00 97.88 308 ALA A N 1
ATOM 2089 C CA . ALA A 1 308 ? 11.253 3.528 -14.747 1.00 97.88 308 ALA A CA 1
ATOM 2090 C C . ALA A 1 308 ? 11.752 3.163 -13.337 1.00 97.88 308 ALA A C 1
ATOM 2092 O O . ALA A 1 308 ? 10.983 3.223 -12.376 1.00 97.88 308 ALA A O 1
ATOM 2093 N N . ILE A 1 309 ? 13.045 2.848 -13.180 1.00 97.75 309 ILE A N 1
ATOM 2094 C CA . ILE A 1 309 ? 13.659 2.559 -11.872 1.00 97.75 309 ILE A CA 1
ATOM 2095 C C . ILE A 1 309 ? 13.590 3.787 -10.956 1.00 97.75 309 ILE A C 1
ATOM 2097 O O . ILE A 1 309 ? 13.215 3.663 -9.786 1.00 97.75 309 ILE A O 1
ATOM 2101 N N . ALA A 1 310 ? 13.917 4.975 -11.476 1.00 97.56 310 ALA A N 1
ATOM 2102 C CA . ALA A 1 310 ? 13.836 6.220 -10.716 1.00 97.56 310 ALA A CA 1
ATOM 2103 C C . ALA A 1 310 ? 12.397 6.505 -10.249 1.00 97.56 310 ALA A C 1
ATOM 2105 O O . ALA A 1 310 ? 12.172 6.788 -9.070 1.00 97.56 310 ALA A O 1
ATOM 2106 N N . ALA A 1 311 ? 11.411 6.341 -11.136 1.00 95.88 311 ALA A N 1
ATOM 2107 C CA . ALA A 1 311 ? 9.996 6.508 -10.812 1.00 95.88 311 ALA A CA 1
ATOM 2108 C C . ALA A 1 311 ? 9.499 5.473 -9.786 1.00 95.88 311 ALA A C 1
ATOM 2110 O O . ALA A 1 311 ? 8.708 5.808 -8.901 1.00 95.88 311 ALA A O 1
ATOM 2111 N N . TRP A 1 312 ? 9.975 4.226 -9.864 1.00 96.25 312 TRP A N 1
ATOM 2112 C CA . TRP A 1 312 ? 9.640 3.174 -8.904 1.00 96.25 312 TRP A CA 1
ATOM 2113 C C . TRP A 1 312 ? 10.177 3.492 -7.502 1.00 96.25 312 TRP A C 1
ATOM 2115 O O . TRP A 1 312 ? 9.424 3.453 -6.523 1.00 96.25 312 TRP A O 1
ATOM 2125 N N . ARG A 1 313 ? 11.445 3.917 -7.412 1.00 96.75 313 ARG A N 1
ATOM 2126 C CA . ARG A 1 313 ? 12.071 4.371 -6.162 1.00 96.75 313 ARG A CA 1
ATOM 2127 C C . ARG A 1 313 ? 11.338 5.573 -5.569 1.00 96.75 313 ARG A C 1
ATOM 2129 O O . ARG A 1 313 ? 11.017 5.555 -4.380 1.00 96.75 313 ARG A O 1
ATOM 2136 N N . LYS A 1 314 ? 11.040 6.585 -6.391 1.00 95.12 314 LYS A N 1
ATOM 2137 C CA . LYS A 1 314 ? 10.306 7.782 -5.963 1.00 95.12 314 LYS A CA 1
ATOM 2138 C C . LYS A 1 314 ? 8.921 7.427 -5.425 1.00 95.12 314 LYS A C 1
ATOM 2140 O O . LYS A 1 314 ? 8.590 7.824 -4.314 1.00 95.12 314 LYS A O 1
ATOM 2145 N N . SER A 1 315 ? 8.161 6.594 -6.141 1.00 95.62 315 SER A N 1
ATOM 2146 C CA . SER A 1 315 ? 6.841 6.132 -5.692 1.00 95.62 315 SER A CA 1
ATOM 2147 C C . SER A 1 315 ? 6.885 5.467 -4.315 1.00 95.62 315 SER A C 1
ATOM 2149 O O . SER A 1 315 ? 6.012 5.719 -3.489 1.00 95.62 315 SER A O 1
ATOM 2151 N N . ASN A 1 316 ? 7.903 4.649 -4.039 1.00 96.25 316 ASN A N 1
ATOM 2152 C CA . ASN A 1 316 ? 8.060 4.031 -2.725 1.00 96.25 316 ASN A CA 1
ATOM 2153 C C . ASN A 1 316 ? 8.469 5.023 -1.636 1.00 96.25 316 ASN A C 1
ATOM 2155 O O . ASN A 1 316 ? 7.986 4.900 -0.515 1.00 96.25 316 ASN A O 1
ATOM 2159 N N . SER A 1 317 ? 9.351 5.976 -1.945 1.00 96.06 317 SER A N 1
ATOM 2160 C CA . SER A 1 317 ? 9.738 7.028 -0.999 1.00 96.06 317 SER A CA 1
ATOM 2161 C C . SER A 1 317 ? 8.524 7.864 -0.596 1.00 96.06 317 SER A C 1
ATOM 2163 O O . SER A 1 317 ? 8.189 7.932 0.585 1.00 96.06 317 SER A O 1
ATOM 2165 N N . ASP A 1 318 ? 7.802 8.398 -1.585 1.00 94.00 318 ASP A N 1
ATOM 2166 C CA . ASP A 1 318 ? 6.645 9.272 -1.380 1.00 94.00 318 ASP A CA 1
ATOM 2167 C C . ASP A 1 318 ? 5.515 8.556 -0.610 1.00 94.00 318 ASP A C 1
ATOM 2169 O O . ASP A 1 318 ? 4.858 9.145 0.246 1.00 94.00 318 ASP A O 1
ATOM 2173 N N . ARG A 1 319 ? 5.293 7.257 -0.870 1.00 97.19 319 ARG A N 1
ATOM 2174 C CA . ARG A 1 319 ? 4.234 6.457 -0.218 1.00 97.19 319 ARG A CA 1
ATOM 2175 C C . ARG A 1 319 ? 4.675 5.791 1.085 1.00 97.19 319 ARG A C 1
ATOM 2177 O O . ARG A 1 319 ? 3.827 5.263 1.803 1.00 97.19 319 ARG A O 1
ATOM 2184 N N . GLY A 1 320 ? 5.970 5.778 1.399 1.00 96.12 320 GLY A N 1
ATOM 2185 C CA . GLY A 1 320 ? 6.547 4.897 2.415 1.00 96.12 320 GLY A CA 1
ATOM 2186 C C . GLY A 1 320 ? 5.939 5.065 3.808 1.00 96.12 320 GLY A C 1
ATOM 2187 O O . GLY A 1 320 ? 5.662 4.069 4.476 1.00 96.12 320 GLY A O 1
ATOM 2188 N N . SER A 1 321 ? 5.693 6.309 4.235 1.00 96.00 321 SER A N 1
ATOM 2189 C CA . SER A 1 321 ? 5.076 6.593 5.539 1.00 96.00 321 SER A CA 1
ATOM 2190 C C . SER A 1 321 ? 3.617 6.124 5.597 1.00 96.00 321 SER A C 1
ATOM 2192 O O . SER A 1 321 ? 3.275 5.270 6.417 1.00 96.00 321 SER A O 1
ATOM 2194 N N . ALA A 1 322 ? 2.787 6.584 4.651 1.00 97.25 322 ALA A N 1
ATOM 2195 C CA . ALA A 1 322 ? 1.369 6.228 4.572 1.00 97.25 322 ALA A CA 1
ATOM 2196 C C . ALA A 1 322 ? 1.148 4.712 4.415 1.00 97.25 322 ALA A C 1
ATOM 2198 O O . ALA A 1 322 ? 0.221 4.147 4.990 1.00 97.25 322 ALA A O 1
ATOM 2199 N N . TYR A 1 323 ? 2.024 4.025 3.676 1.00 97.94 323 TYR A N 1
ATOM 2200 C CA . TYR A 1 323 ? 1.966 2.575 3.501 1.00 97.94 323 TYR A CA 1
ATOM 2201 C C . TYR A 1 323 ? 2.242 1.806 4.801 1.00 97.94 323 TYR A C 1
ATOM 2203 O O . TYR A 1 323 ? 1.525 0.856 5.119 1.00 97.94 323 TYR A O 1
ATOM 2211 N N . ARG A 1 324 ? 3.246 2.219 5.589 1.00 97.62 324 ARG A N 1
ATOM 2212 C CA . ARG A 1 324 ? 3.522 1.600 6.899 1.00 97.62 324 ARG A CA 1
ATOM 2213 C C . ARG A 1 324 ? 2.371 1.815 7.876 1.00 97.62 324 ARG A C 1
ATOM 2215 O O . ARG A 1 324 ? 1.969 0.874 8.558 1.00 97.62 324 ARG A O 1
ATOM 2222 N N . GLU A 1 325 ? 1.819 3.025 7.909 1.00 98.00 325 GLU A N 1
ATOM 2223 C CA . GLU A 1 325 ? 0.651 3.348 8.730 1.00 98.00 325 GLU A CA 1
ATOM 2224 C C . GLU A 1 325 ? -0.562 2.488 8.341 1.00 98.00 325 GLU A C 1
ATOM 2226 O O . GLU A 1 325 ? -1.185 1.865 9.204 1.00 98.00 325 GLU A O 1
ATOM 2231 N N . ALA A 1 326 ? -0.843 2.373 7.040 1.00 98.31 326 ALA A N 1
ATOM 2232 C CA . ALA A 1 326 ? -1.899 1.518 6.507 1.00 98.31 326 ALA A CA 1
ATOM 2233 C C . ALA A 1 326 ? -1.724 0.049 6.923 1.00 98.31 326 ALA A C 1
ATOM 2235 O O . ALA A 1 326 ? -2.689 -0.590 7.346 1.00 98.31 326 ALA A O 1
ATOM 2236 N N . LEU A 1 327 ? -0.502 -0.495 6.859 1.00 98.25 327 LEU A N 1
ATOM 2237 C CA . LEU A 1 327 ? -0.217 -1.864 7.301 1.00 98.25 327 LEU A CA 1
ATOM 2238 C C . LEU A 1 327 ? -0.453 -2.058 8.804 1.00 98.25 327 LEU A C 1
ATOM 2240 O O . LEU A 1 327 ? -1.065 -3.054 9.195 1.00 98.25 327 LEU A O 1
ATOM 2244 N N . ALA A 1 328 ? -0.021 -1.113 9.642 1.00 98.44 328 ALA A N 1
ATOM 2245 C CA . ALA A 1 328 ? -0.233 -1.179 11.088 1.00 98.44 328 ALA A CA 1
ATOM 2246 C C . ALA A 1 328 ? -1.729 -1.125 11.453 1.00 98.44 328 ALA A C 1
ATOM 2248 O O . ALA A 1 328 ? -2.220 -1.922 12.263 1.00 98.44 328 ALA A O 1
ATOM 2249 N N . VAL A 1 329 ? -2.483 -0.227 10.810 1.00 98.56 329 VAL A N 1
ATOM 2250 C CA . VAL A 1 329 ? -3.939 -0.111 10.982 1.00 98.56 329 VAL A CA 1
ATOM 2251 C C . VAL A 1 329 ? -4.656 -1.364 10.483 1.00 98.56 329 VAL A C 1
ATOM 2253 O O . VAL A 1 329 ? -5.541 -1.871 11.174 1.00 98.56 329 VAL A O 1
ATOM 2256 N N . LYS A 1 330 ? -4.250 -1.912 9.331 1.00 98.56 330 LYS A N 1
ATOM 2257 C CA . LYS A 1 330 ? -4.775 -3.179 8.807 1.00 98.56 330 LYS A CA 1
ATOM 2258 C C . LYS A 1 330 ? -4.558 -4.324 9.799 1.00 98.56 330 LYS A C 1
ATOM 2260 O O . LYS A 1 330 ? -5.501 -5.062 10.076 1.00 98.56 330 LYS A O 1
ATOM 2265 N N . ALA A 1 331 ? -3.348 -4.467 10.344 1.00 98.44 331 ALA A N 1
ATOM 2266 C CA . ALA A 1 331 ? -3.025 -5.518 11.309 1.00 98.44 331 ALA A CA 1
ATOM 2267 C C . ALA A 1 331 ? -3.887 -5.405 12.577 1.00 98.44 331 ALA A C 1
ATOM 2269 O O . ALA A 1 331 ? -4.511 -6.380 12.997 1.00 98.44 331 ALA A O 1
ATOM 2270 N N . THR A 1 332 ? -4.001 -4.194 13.129 1.00 98.44 332 THR A N 1
ATOM 2271 C CA . THR A 1 332 ? -4.836 -3.918 14.308 1.00 98.44 332 THR A CA 1
ATOM 2272 C C . THR A 1 332 ? -6.310 -4.226 14.033 1.00 98.44 332 THR A C 1
ATOM 2274 O O . THR A 1 332 ? -6.957 -4.927 14.810 1.00 98.44 332 THR A O 1
ATOM 2277 N N . GLY A 1 333 ? -6.841 -3.766 12.896 1.00 98.44 333 GLY A N 1
ATOM 2278 C CA . GLY A 1 333 ? -8.222 -4.031 12.499 1.00 98.44 333 GLY A CA 1
ATOM 2279 C C . GLY A 1 333 ? -8.508 -5.520 12.282 1.00 98.44 333 GLY A C 1
ATOM 2280 O O . GLY A 1 333 ? -9.574 -5.992 12.672 1.00 98.44 333 GLY A O 1
ATOM 2281 N N . ALA A 1 334 ? -7.563 -6.285 11.726 1.00 98.44 334 ALA A N 1
ATOM 2282 C CA . ALA A 1 334 ? -7.703 -7.732 11.556 1.00 98.44 334 ALA A CA 1
ATOM 2283 C C . ALA A 1 334 ? -7.793 -8.467 12.907 1.00 98.44 334 ALA A C 1
ATOM 2285 O O . ALA A 1 334 ? -8.654 -9.334 13.078 1.00 98.44 334 ALA A O 1
ATOM 2286 N N . VAL A 1 335 ? -6.969 -8.078 13.889 1.00 98.44 335 VAL A N 1
ATOM 2287 C CA . VAL A 1 335 ? -7.038 -8.609 15.263 1.00 98.44 335 VAL A CA 1
ATOM 2288 C C . VAL A 1 335 ? -8.391 -8.291 15.903 1.00 98.44 335 VAL A C 1
ATOM 2290 O O . VAL A 1 335 ? -9.044 -9.191 16.433 1.00 98.44 335 VAL A O 1
ATOM 2293 N N . THR A 1 336 ? -8.856 -7.041 15.809 1.00 98.38 336 THR A N 1
ATOM 2294 C CA . THR A 1 336 ? -10.173 -6.627 16.322 1.00 98.38 336 THR A CA 1
ATOM 2295 C C . THR A 1 336 ? -11.310 -7.396 15.657 1.00 98.38 336 THR A C 1
ATOM 2297 O O . THR A 1 336 ? -12.221 -7.859 16.345 1.00 98.38 336 THR A O 1
ATOM 2300 N N . SER A 1 337 ? -11.255 -7.559 14.332 1.00 97.69 337 SER A N 1
ATOM 2301 C CA . SER A 1 337 ? -12.264 -8.293 13.570 1.00 97.69 337 SER A CA 1
ATOM 2302 C C . SER A 1 337 ? -12.351 -9.743 14.046 1.00 97.69 337 SER A C 1
ATOM 2304 O O . SER A 1 337 ? -13.425 -10.184 14.451 1.00 97.69 337 SER A O 1
ATOM 2306 N N . LYS A 1 338 ? -11.213 -10.447 14.150 1.00 97.69 338 LYS A N 1
ATOM 2307 C CA . LYS A 1 338 ? -11.160 -11.819 14.683 1.00 97.69 338 LYS A CA 1
ATOM 2308 C C . LYS A 1 338 ? -11.695 -11.904 16.116 1.00 97.69 338 LYS A C 1
ATOM 2310 O O . LYS A 1 338 ? -12.474 -12.802 16.422 1.00 97.69 338 LYS A O 1
ATOM 2315 N N . LYS A 1 339 ? -11.303 -10.969 16.988 1.00 97.88 339 LYS A N 1
ATOM 2316 C CA . LYS A 1 339 ? -11.702 -10.958 18.404 1.00 97.88 339 LYS A CA 1
ATOM 2317 C C . LYS A 1 339 ? -13.208 -10.759 18.592 1.00 97.88 339 LYS A C 1
ATOM 2319 O O . LYS A 1 339 ? -13.797 -11.382 19.471 1.00 97.88 339 LYS A O 1
ATOM 2324 N N . TYR A 1 340 ? -13.832 -9.886 17.800 1.00 97.56 340 TYR A N 1
ATOM 2325 C CA . TYR A 1 340 ? -15.212 -9.454 18.043 1.00 97.56 340 TYR A CA 1
ATOM 2326 C C . TYR A 1 340 ? -16.235 -9.917 17.003 1.00 97.56 340 TYR A C 1
ATOM 2328 O O . TYR A 1 340 ? -17.418 -9.631 17.197 1.00 97.56 340 TYR A O 1
ATOM 2336 N N . ALA A 1 341 ? -15.837 -10.672 15.971 1.00 94.31 341 ALA A N 1
ATOM 2337 C CA . ALA A 1 341 ? -16.715 -11.150 14.893 1.00 94.31 341 ALA A CA 1
ATOM 2338 C C . ALA A 1 341 ? -18.038 -11.751 15.397 1.00 94.31 341 ALA A C 1
ATOM 2340 O O . ALA A 1 341 ? -19.108 -11.423 14.891 1.00 94.31 341 ALA A O 1
ATOM 2341 N N . THR A 1 342 ? -17.982 -12.583 16.439 1.00 95.38 342 THR A N 1
ATOM 2342 C CA . THR A 1 342 ? -19.160 -13.235 17.037 1.00 95.38 342 THR A CA 1
ATOM 2343 C C . THR A 1 342 ? -19.696 -12.513 18.273 1.00 95.38 342 THR A C 1
ATOM 2345 O O . THR A 1 342 ? -20.755 -12.879 18.783 1.00 95.38 342 THR A O 1
ATOM 2348 N N . THR A 1 343 ? -19.013 -11.474 18.760 1.00 95.50 343 THR A N 1
ATOM 2349 C CA . THR A 1 343 ? -19.387 -10.745 19.983 1.00 95.50 343 THR A CA 1
ATOM 2350 C C . THR A 1 343 ? -20.342 -9.593 19.689 1.00 95.50 343 THR A C 1
ATOM 2352 O O . THR A 1 343 ? -21.340 -9.437 20.390 1.00 95.50 343 THR A O 1
ATOM 2355 N N . VAL A 1 344 ? -20.060 -8.794 18.656 1.00 96.88 344 VAL A N 1
ATOM 2356 C CA . VAL A 1 344 ? -20.854 -7.602 18.311 1.00 96.88 344 VAL A CA 1
ATOM 2357 C C . VAL A 1 344 ? -21.926 -7.906 17.262 1.00 96.88 344 VAL A C 1
ATOM 2359 O O . VAL A 1 344 ? -22.014 -9.018 16.737 1.00 96.88 344 VAL A O 1
ATOM 2362 N N . ASN A 1 345 ? -22.784 -6.921 16.986 1.00 96.00 345 ASN A N 1
ATOM 2363 C CA . ASN A 1 345 ? -23.755 -6.990 15.900 1.00 96.00 345 ASN A CA 1
ATOM 2364 C C . ASN A 1 345 ? -23.052 -7.252 14.553 1.00 96.00 345 ASN A C 1
ATOM 2366 O O . ASN A 1 345 ? -22.032 -6.620 14.256 1.00 96.00 345 ASN A O 1
ATOM 2370 N N . ALA A 1 346 ? -23.628 -8.135 13.732 1.00 95.62 346 ALA A N 1
ATOM 2371 C CA . ALA A 1 346 ? -23.067 -8.520 12.438 1.00 95.62 346 ALA A CA 1
ATOM 2372 C C . ALA A 1 346 ? -22.822 -7.316 11.510 1.00 95.62 346 ALA A C 1
ATOM 2374 O O . ALA A 1 346 ? -21.831 -7.300 10.784 1.00 95.62 346 ALA A O 1
ATOM 2375 N N . THR A 1 347 ? -23.649 -6.269 11.585 1.00 96.12 347 THR A N 1
ATOM 2376 C CA . THR A 1 347 ? -23.479 -5.035 10.803 1.00 96.12 347 THR A CA 1
ATOM 2377 C C . THR A 1 347 ? -22.173 -4.311 11.137 1.00 96.12 347 THR A C 1
ATOM 2379 O O . THR A 1 347 ? -21.471 -3.860 10.232 1.00 96.12 347 THR A O 1
ATOM 2382 N N . TYR A 1 348 ? -21.795 -4.223 12.419 1.00 96.31 348 TYR A N 1
ATOM 2383 C CA . TYR A 1 348 ? -20.533 -3.587 12.819 1.00 96.31 348 TYR A CA 1
ATOM 2384 C C . TYR A 1 348 ? -19.324 -4.421 12.394 1.00 96.31 348 TYR A C 1
ATOM 2386 O O . TYR A 1 348 ? -18.364 -3.868 11.857 1.00 96.31 348 TYR A O 1
ATOM 2394 N N . ALA A 1 349 ? -19.395 -5.744 12.577 1.00 96.75 349 ALA A N 1
ATOM 2395 C CA . ALA A 1 349 ? -18.349 -6.659 12.127 1.00 96.75 349 ALA A CA 1
ATOM 2396 C C . ALA A 1 349 ? -18.150 -6.572 10.602 1.00 96.75 349 ALA A C 1
ATOM 2398 O O . ALA A 1 349 ? -17.028 -6.353 10.146 1.00 96.75 349 ALA A O 1
ATOM 2399 N N . LYS A 1 350 ? -19.242 -6.620 9.822 1.00 97.56 350 LYS A N 1
ATOM 2400 C CA . LYS A 1 350 ? -19.220 -6.510 8.354 1.00 97.56 350 LYS A CA 1
ATOM 2401 C C . LYS A 1 350 ? -18.645 -5.177 7.876 1.00 97.56 350 LYS A C 1
ATOM 2403 O O . LYS A 1 350 ? -17.930 -5.137 6.877 1.00 97.56 350 LYS A O 1
ATOM 2408 N N . ARG A 1 351 ? -18.930 -4.074 8.577 1.00 97.56 351 ARG A N 1
ATOM 2409 C CA . ARG A 1 351 ? -18.358 -2.759 8.247 1.00 97.56 351 ARG A CA 1
ATOM 2410 C C . ARG A 1 351 ? -16.835 -2.753 8.390 1.00 97.56 351 ARG A C 1
ATOM 2412 O O . ARG A 1 351 ? -16.159 -2.207 7.522 1.00 97.56 351 ARG A O 1
ATOM 2419 N N . LEU A 1 352 ? -16.300 -3.360 9.453 1.00 98.44 352 LEU A N 1
ATOM 2420 C CA . LEU A 1 352 ? -14.853 -3.463 9.659 1.00 98.44 352 LEU A CA 1
ATOM 2421 C C . LEU A 1 352 ? -14.193 -4.381 8.624 1.00 98.44 352 LEU A C 1
ATOM 2423 O O . LEU A 1 352 ? -13.191 -3.979 8.039 1.00 98.44 352 LEU A O 1
ATOM 2427 N N . THR A 1 353 ? -14.754 -5.563 8.350 1.00 98.25 353 THR A N 1
ATOM 2428 C CA . THR A 1 353 ? -14.196 -6.464 7.324 1.00 98.25 353 THR A CA 1
ATOM 2429 C C . THR A 1 353 ? -14.208 -5.811 5.945 1.00 98.25 353 THR A C 1
ATOM 2431 O O . THR A 1 353 ? -13.169 -5.746 5.303 1.00 98.25 353 THR A O 1
ATOM 2434 N N . SER A 1 354 ? -15.319 -5.179 5.552 1.00 98.31 354 SER A N 1
ATOM 2435 C CA . SER A 1 354 ? -15.412 -4.472 4.265 1.00 98.31 354 SER A CA 1
ATOM 2436 C C . SER A 1 354 ? -14.386 -3.336 4.141 1.00 98.31 354 SER A C 1
ATOM 2438 O O . SER A 1 354 ? -13.850 -3.091 3.062 1.00 98.31 354 SER A O 1
ATOM 2440 N N . ALA A 1 355 ? -14.103 -2.615 5.234 1.00 98.56 355 ALA A N 1
ATOM 2441 C CA . ALA A 1 355 ? -13.071 -1.580 5.242 1.00 98.56 355 ALA A CA 1
ATOM 2442 C C . ALA A 1 355 ? -11.657 -2.178 5.114 1.00 98.56 355 ALA A C 1
ATOM 2444 O O . ALA A 1 355 ? -10.830 -1.633 4.382 1.00 98.56 355 ALA A O 1
ATOM 2445 N N . LEU A 1 356 ? -11.384 -3.304 5.784 1.00 98.69 356 LEU A N 1
ATOM 2446 C CA . LEU A 1 356 ? -10.112 -4.031 5.681 1.00 98.69 356 LEU A CA 1
ATOM 2447 C C . LEU A 1 356 ? -9.867 -4.579 4.271 1.00 98.69 356 LEU A C 1
ATOM 2449 O O . LEU A 1 356 ? -8.735 -4.506 3.785 1.00 98.69 356 LEU A O 1
ATOM 2453 N N . ASP A 1 357 ? -10.910 -5.081 3.610 1.00 98.44 357 ASP A N 1
ATOM 2454 C CA . ASP A 1 357 ? -10.837 -5.593 2.239 1.00 98.44 357 ASP A CA 1
ATOM 2455 C C . ASP A 1 357 ? -10.487 -4.466 1.264 1.00 98.44 357 ASP A C 1
ATOM 2457 O O . ASP A 1 357 ? -9.525 -4.573 0.500 1.00 98.44 357 ASP A O 1
ATOM 2461 N N . LYS A 1 358 ? -11.186 -3.326 1.369 1.00 98.44 358 LYS A N 1
ATOM 2462 C CA . LYS A 1 358 ? -10.897 -2.129 0.564 1.00 98.44 358 LYS A CA 1
ATOM 2463 C C . LYS A 1 358 ? -9.484 -1.600 0.801 1.00 98.44 358 LYS A C 1
ATOM 2465 O O . LYS A 1 358 ? -8.787 -1.292 -0.163 1.00 98.44 358 LYS A O 1
ATOM 2470 N N . LEU A 1 359 ? -9.033 -1.525 2.057 1.00 98.50 359 LEU A N 1
ATOM 2471 C CA . LEU A 1 359 ? -7.661 -1.115 2.371 1.00 98.50 359 LEU A CA 1
ATOM 2472 C C . LEU A 1 359 ? -6.642 -2.083 1.759 1.00 98.50 359 LEU A C 1
ATOM 2474 O O . LEU A 1 359 ? -5.672 -1.641 1.152 1.00 98.50 359 LEU A O 1
ATOM 2478 N N . THR A 1 360 ? -6.878 -3.392 1.869 1.00 98.19 360 THR A N 1
ATOM 2479 C CA . THR A 1 360 ? -5.989 -4.422 1.313 1.00 98.19 360 THR A CA 1
ATOM 2480 C C . THR A 1 360 ? -5.880 -4.321 -0.204 1.00 98.19 360 THR A C 1
ATOM 2482 O O . THR A 1 360 ? -4.764 -4.348 -0.721 1.00 98.19 360 THR A O 1
ATOM 2485 N N . ALA A 1 361 ? -7.003 -4.147 -0.903 1.00 97.31 361 ALA A N 1
ATOM 2486 C CA . ALA A 1 361 ? -7.019 -3.928 -2.347 1.00 97.31 361 ALA A CA 1
ATOM 2487 C C . ALA A 1 361 ? -6.321 -2.611 -2.745 1.00 97.31 361 ALA A C 1
ATOM 2489 O O . ALA A 1 361 ? -5.682 -2.540 -3.797 1.00 97.31 361 ALA A O 1
ATOM 2490 N N . GLY A 1 362 ? -6.406 -1.584 -1.891 1.00 97.19 362 GLY A N 1
ATOM 2491 C CA . GLY A 1 362 ? -5.837 -0.257 -2.127 1.00 97.19 362 GLY A CA 1
ATOM 2492 C C . GLY A 1 362 ? -4.326 -0.128 -1.900 1.00 97.19 362 GLY A C 1
ATOM 2493 O O . GLY A 1 362 ? -3.688 0.724 -2.518 1.00 97.19 362 GLY A O 1
ATOM 2494 N N . LEU A 1 363 ? -3.727 -0.985 -1.059 1.00 97.12 363 LEU A N 1
ATOM 2495 C CA . LEU A 1 363 ? -2.337 -0.860 -0.578 1.00 97.12 363 LEU A CA 1
ATOM 2496 C C . LEU A 1 363 ? -1.318 -0.518 -1.677 1.00 97.12 363 LEU A C 1
ATOM 2498 O O . LEU A 1 363 ? -0.483 0.363 -1.484 1.00 97.12 363 LEU A O 1
ATOM 2502 N N . ASN A 1 364 ? -1.406 -1.157 -2.847 1.00 95.75 364 ASN A N 1
ATOM 2503 C CA . ASN A 1 364 ? -0.468 -0.947 -3.958 1.00 95.75 364 ASN A CA 1
ATOM 2504 C C . ASN A 1 364 ? -1.109 -0.376 -5.229 1.00 95.75 364 ASN A C 1
ATOM 2506 O O . ASN A 1 364 ? -0.460 -0.325 -6.271 1.00 95.75 364 ASN A O 1
ATOM 2510 N N . THR A 1 365 ? -2.360 0.069 -5.164 1.00 95.38 365 THR A N 1
ATOM 2511 C CA . THR A 1 365 ? -3.107 0.554 -6.338 1.00 95.38 365 THR A CA 1
ATOM 2512 C C . THR A 1 365 ? -3.509 2.018 -6.213 1.00 95.38 365 THR A C 1
ATOM 2514 O O . THR A 1 365 ? -3.603 2.703 -7.226 1.00 95.38 365 THR A O 1
ATOM 2517 N N . THR A 1 366 ? -3.685 2.531 -4.994 1.00 95.00 366 THR A N 1
ATOM 2518 C CA . THR A 1 366 ? -4.214 3.880 -4.773 1.00 95.00 366 THR A CA 1
ATOM 2519 C C . THR A 1 366 ? -3.133 4.943 -4.598 1.00 95.00 366 THR A C 1
ATOM 2521 O O . THR A 1 366 ? -1.994 4.660 -4.199 1.00 95.00 366 THR A O 1
ATOM 2524 N N . THR A 1 367 ? -3.519 6.201 -4.818 1.00 94.94 367 THR A N 1
ATOM 2525 C CA . THR A 1 367 ? -2.704 7.375 -4.472 1.00 94.94 367 THR A CA 1
ATOM 2526 C C . THR A 1 367 ? -2.504 7.493 -2.954 1.00 94.94 367 THR A C 1
ATOM 2528 O O . THR A 1 367 ? -3.152 6.795 -2.170 1.00 94.94 367 THR A O 1
ATOM 2531 N N . ILE A 1 368 ? -1.605 8.385 -2.520 1.00 95.88 368 ILE A N 1
ATOM 2532 C CA . ILE A 1 368 ? -1.344 8.644 -1.092 1.00 95.88 368 ILE A CA 1
ATOM 2533 C C . ILE A 1 368 ? -2.617 9.128 -0.381 1.00 95.88 368 ILE A C 1
ATOM 2535 O O . ILE A 1 368 ? -2.984 8.578 0.655 1.00 95.88 368 ILE A O 1
ATOM 2539 N N . ALA A 1 369 ? -3.333 10.096 -0.962 1.00 96.06 369 ALA A N 1
ATOM 2540 C CA . ALA A 1 369 ? -4.563 10.646 -0.385 1.00 96.06 369 ALA A CA 1
ATOM 2541 C C . ALA A 1 369 ? -5.678 9.590 -0.260 1.00 96.06 369 ALA A C 1
ATOM 2543 O O . ALA A 1 369 ? -6.337 9.465 0.777 1.00 96.06 369 ALA A O 1
ATOM 2544 N N . GLN A 1 370 ? -5.851 8.767 -1.298 1.00 97.69 370 GLN A N 1
ATOM 2545 C CA . GLN A 1 370 ? -6.796 7.650 -1.279 1.00 97.69 370 GLN A CA 1
ATOM 2546 C C . GLN A 1 370 ? -6.410 6.596 -0.229 1.00 97.69 370 GLN A C 1
ATOM 2548 O O . GLN A 1 370 ? -7.277 6.108 0.496 1.00 97.69 370 GLN A O 1
ATOM 2553 N N . LEU A 1 371 ? -5.117 6.278 -0.092 1.00 97.75 371 LEU A N 1
ATOM 2554 C CA . LEU A 1 371 ? -4.633 5.348 0.931 1.00 97.75 371 LEU A CA 1
ATOM 2555 C C . LEU A 1 371 ? -4.903 5.878 2.348 1.00 97.75 371 LEU A C 1
ATOM 2557 O O . LEU A 1 371 ? -5.338 5.114 3.212 1.00 97.75 371 LEU A O 1
ATOM 2561 N N . GLY A 1 372 ? -4.718 7.182 2.572 1.00 97.94 372 GLY A N 1
ATOM 2562 C CA . GLY A 1 372 ? -5.091 7.853 3.821 1.00 97.94 372 GLY A CA 1
ATOM 2563 C C . GLY A 1 372 ? -6.585 7.720 4.127 1.00 97.94 372 GLY A C 1
ATOM 2564 O O . GLY A 1 372 ? -6.962 7.332 5.233 1.00 97.94 372 GLY A O 1
ATOM 2565 N N . THR A 1 373 ? -7.441 7.921 3.123 1.00 98.50 373 THR A N 1
ATOM 2566 C CA . THR A 1 373 ? -8.902 7.762 3.252 1.00 98.50 373 THR A CA 1
ATOM 2567 C C . THR A 1 373 ? -9.296 6.332 3.638 1.00 98.50 373 THR A C 1
ATOM 2569 O O . THR A 1 373 ? -10.074 6.125 4.572 1.00 98.50 373 THR A O 1
ATOM 2572 N N . LEU A 1 374 ? -8.729 5.323 2.967 1.00 98.62 374 LEU A N 1
ATOM 2573 C CA . LEU A 1 374 ? -8.980 3.911 3.279 1.00 98.62 374 LEU A CA 1
ATOM 2574 C C . LEU A 1 374 ? -8.487 3.537 4.684 1.00 98.62 374 LEU A C 1
ATOM 2576 O O . LEU A 1 374 ? -9.175 2.830 5.423 1.00 98.62 374 LEU A O 1
ATOM 2580 N N . THR A 1 375 ? -7.319 4.048 5.075 1.00 98.69 375 THR A N 1
ATOM 2581 C CA . THR A 1 375 ? -6.743 3.846 6.412 1.00 98.69 375 THR A CA 1
ATOM 2582 C C . THR A 1 375 ? -7.655 4.429 7.491 1.00 98.69 375 THR A C 1
ATOM 2584 O O . THR A 1 375 ? -7.969 3.755 8.477 1.00 98.69 375 THR A O 1
ATOM 2587 N N . GLN A 1 376 ? -8.163 5.646 7.281 1.00 98.62 376 GLN A N 1
ATOM 2588 C CA . GLN A 1 376 ? -9.094 6.288 8.204 1.00 98.62 376 GLN A CA 1
ATOM 2589 C C . GLN A 1 376 ? -10.428 5.535 8.300 1.00 98.62 376 GLN A C 1
ATOM 2591 O O . GLN A 1 376 ? -10.962 5.370 9.397 1.00 98.62 376 GLN A O 1
ATOM 2596 N N . ALA A 1 377 ? -10.940 4.999 7.188 1.00 98.62 377 ALA A N 1
ATOM 2597 C CA . ALA A 1 377 ? -12.155 4.186 7.197 1.00 98.62 377 ALA A CA 1
ATOM 2598 C C . ALA A 1 377 ? -12.015 2.936 8.088 1.00 98.62 377 ALA A C 1
ATOM 2600 O O . ALA A 1 377 ? -12.933 2.621 8.854 1.00 98.62 377 ALA A O 1
ATOM 2601 N N . VAL A 1 378 ? -10.858 2.257 8.048 1.00 98.75 378 VAL A N 1
ATOM 2602 C CA . VAL A 1 378 ? -10.567 1.128 8.948 1.00 98.75 378 VAL A CA 1
ATOM 2603 C C . VAL A 1 378 ? -10.491 1.591 10.402 1.00 98.75 378 VAL A C 1
ATOM 2605 O O . VAL A 1 378 ? -11.108 0.952 11.254 1.00 98.75 378 VAL A O 1
ATOM 2608 N N . ARG A 1 379 ? -9.821 2.714 10.705 1.00 98.69 379 ARG A N 1
ATOM 2609 C CA . ARG A 1 379 ? -9.774 3.278 12.072 1.00 98.69 379 ARG A CA 1
ATOM 2610 C C . ARG A 1 379 ? -11.169 3.537 12.632 1.00 98.69 379 ARG A C 1
ATOM 2612 O O . ARG A 1 379 ? -11.497 3.045 13.709 1.00 98.69 379 ARG A O 1
ATOM 2619 N N . SER A 1 380 ? -12.014 4.246 11.888 1.00 98.38 380 SER A N 1
ATOM 2620 C CA . SER A 1 380 ? -13.379 4.563 12.317 1.00 98.38 380 SER A CA 1
ATOM 2621 C C . SER A 1 380 ? -14.229 3.305 12.531 1.00 98.38 380 SER A C 1
ATOM 2623 O O . SER A 1 380 ? -14.958 3.204 13.525 1.00 98.38 380 SER A O 1
ATOM 2625 N N . ALA A 1 381 ? -14.125 2.315 11.637 1.00 98.19 381 ALA A N 1
ATOM 2626 C CA . ALA A 1 381 ? -14.826 1.041 11.795 1.00 98.19 381 ALA A CA 1
ATOM 2627 C C . ALA A 1 381 ? -14.314 0.249 13.012 1.00 98.19 381 ALA A C 1
ATOM 2629 O O . ALA A 1 381 ? -15.113 -0.297 13.774 1.00 98.19 381 ALA A O 1
ATOM 2630 N N . ASN A 1 382 ? -12.999 0.246 13.241 1.00 98.38 382 ASN A N 1
ATOM 2631 C CA . ASN A 1 382 ? -12.354 -0.410 14.374 1.00 98.38 382 ASN A CA 1
ATOM 2632 C C . ASN A 1 382 ? -12.798 0.193 15.718 1.00 98.38 382 ASN A C 1
ATOM 2634 O O . ASN A 1 382 ? -13.167 -0.546 16.637 1.00 98.38 382 ASN A O 1
ATOM 2638 N N . THR A 1 383 ? -12.839 1.526 15.816 1.00 98.19 383 THR A N 1
ATOM 2639 C CA . THR A 1 383 ? -13.376 2.238 16.987 1.00 98.19 383 THR A CA 1
ATOM 2640 C C . THR A 1 383 ? -14.835 1.866 17.223 1.00 98.19 383 THR A C 1
ATOM 2642 O O . THR A 1 383 ? -15.201 1.504 18.336 1.00 98.19 383 THR A O 1
ATOM 2645 N N . THR A 1 384 ? -15.656 1.851 16.169 1.00 96.88 384 THR A N 1
ATOM 2646 C CA . THR A 1 384 ? -17.080 1.488 16.270 1.00 96.88 384 THR A CA 1
ATOM 2647 C C . THR A 1 384 ? -17.274 0.078 16.839 1.00 96.88 384 THR A C 1
ATOM 2649 O O . THR A 1 384 ? -18.073 -0.111 17.758 1.00 96.88 384 THR A O 1
ATOM 2652 N N . VAL A 1 385 ? -16.530 -0.913 16.332 1.00 98.19 385 VAL A N 1
ATOM 2653 C CA . VAL A 1 385 ? -16.588 -2.301 16.823 1.00 98.19 385 VAL A CA 1
ATOM 2654 C C . VAL A 1 385 ? -16.152 -2.386 18.286 1.00 98.19 385 VAL A C 1
ATOM 2656 O O . VAL A 1 385 ? -16.837 -3.013 19.094 1.00 98.19 385 VAL A O 1
ATOM 2659 N N . THR A 1 386 ? -15.055 -1.720 18.647 1.00 98.00 386 THR A N 1
ATOM 2660 C CA . THR A 1 386 ? -14.527 -1.739 20.019 1.00 98.00 386 THR A CA 1
ATOM 2661 C C . THR A 1 386 ? -15.500 -1.082 21.000 1.00 98.00 386 THR A C 1
ATOM 2663 O O . THR A 1 386 ? -15.813 -1.665 22.036 1.00 98.00 386 THR A O 1
ATOM 2666 N N . SER A 1 387 ? -16.070 0.077 20.657 1.00 96.75 387 SER A N 1
ATOM 2667 C CA . SER A 1 387 ? -17.086 0.748 21.478 1.00 96.75 387 SER A CA 1
ATOM 2668 C C . SER A 1 387 ? -18.358 -0.091 21.637 1.00 96.75 387 SER A C 1
ATOM 2670 O O . SER A 1 387 ? -18.946 -0.116 22.723 1.00 96.75 387 SER A O 1
ATOM 2672 N N . ALA A 1 388 ? -18.780 -0.807 20.589 1.00 97.50 388 ALA A N 1
ATOM 2673 C CA . ALA A 1 388 ? -19.910 -1.731 20.662 1.00 97.50 388 ALA A CA 1
ATOM 2674 C C . ALA A 1 388 ? -19.629 -2.917 21.594 1.00 97.50 388 ALA A C 1
ATOM 2676 O O . ALA A 1 388 ? -20.476 -3.252 22.424 1.00 97.50 388 ALA A O 1
ATOM 2677 N N . ALA A 1 389 ? -18.433 -3.505 21.516 1.00 98.12 389 ALA A N 1
ATOM 2678 C CA . ALA A 1 389 ? -18.017 -4.584 22.406 1.00 98.12 389 ALA A CA 1
ATOM 2679 C C . ALA A 1 389 ? -17.974 -4.129 23.876 1.00 98.12 389 ALA A C 1
ATOM 2681 O O . ALA A 1 389 ? -18.551 -4.797 24.736 1.00 98.12 389 ALA A O 1
ATOM 2682 N N . SER A 1 390 ? -17.375 -2.967 24.161 1.00 98.00 390 SER A N 1
ATOM 2683 C CA . SER A 1 390 ? -17.323 -2.402 25.517 1.00 98.00 390 SER A CA 1
ATOM 2684 C C . SER A 1 390 ? -18.717 -2.101 26.070 1.00 98.00 390 SER A C 1
ATOM 2686 O O . SER A 1 390 ? -19.024 -2.479 27.198 1.00 98.00 390 SER A O 1
ATOM 2688 N N . SER A 1 391 ? -19.603 -1.508 25.262 1.00 98.06 391 SER A N 1
ATOM 2689 C CA . SER A 1 391 ? -20.990 -1.231 25.673 1.00 98.06 391 SER A CA 1
ATOM 2690 C C . SER A 1 391 ? -21.752 -2.512 26.021 1.00 98.06 391 SER A C 1
ATOM 2692 O O . SER A 1 391 ? -22.516 -2.542 26.986 1.00 98.06 391 SER A O 1
ATOM 2694 N N . LEU A 1 392 ? -21.528 -3.591 25.262 1.00 98.25 392 LEU A N 1
ATOM 2695 C CA . LEU A 1 392 ? -22.131 -4.894 25.530 1.00 98.25 392 LEU A CA 1
ATOM 2696 C C . LEU A 1 392 ? -21.585 -5.525 26.818 1.00 98.25 392 LEU A C 1
ATOM 2698 O O . LEU A 1 392 ? -22.351 -6.124 27.573 1.00 98.25 392 LEU A O 1
ATOM 2702 N N . ALA A 1 393 ? -20.287 -5.377 27.093 1.00 98.31 393 ALA A N 1
ATOM 2703 C CA . ALA A 1 393 ? -19.681 -5.835 28.340 1.00 98.31 393 ALA A CA 1
ATOM 2704 C C . ALA A 1 393 ? -20.278 -5.101 29.553 1.00 98.31 393 ALA A C 1
ATOM 2706 O O . ALA A 1 393 ? -20.761 -5.750 30.480 1.00 98.31 393 ALA A O 1
ATOM 2707 N N . THR A 1 394 ? -20.358 -3.766 29.509 1.00 98.56 394 THR A N 1
ATOM 2708 C CA . THR A 1 394 ? -21.006 -2.967 30.563 1.00 98.56 394 THR A CA 1
ATOM 2709 C C . THR A 1 394 ? -22.469 -3.366 30.756 1.00 98.56 394 THR A C 1
ATOM 2711 O O . THR A 1 394 ? -22.918 -3.530 31.889 1.00 98.56 394 THR A O 1
ATOM 2714 N N . ALA A 1 395 ? -23.211 -3.579 29.665 1.00 98.69 395 ALA A N 1
ATOM 2715 C CA . ALA A 1 395 ? -24.601 -4.021 29.722 1.00 98.69 395 ALA A CA 1
ATOM 2716 C C . ALA A 1 395 ? -24.757 -5.356 30.468 1.00 98.69 395 ALA A C 1
ATOM 2718 O O . ALA A 1 395 ? -25.648 -5.479 31.308 1.00 98.69 395 ALA A O 1
ATOM 2719 N N . LYS A 1 396 ? -23.879 -6.337 30.211 1.00 98.69 396 LYS A N 1
ATOM 2720 C CA . LYS A 1 396 ? -23.881 -7.631 30.916 1.00 98.69 396 LYS A CA 1
ATOM 2721 C C . LYS A 1 396 ? -23.653 -7.465 32.419 1.00 98.69 396 LYS A C 1
ATOM 2723 O O . LYS A 1 396 ? -24.396 -8.052 33.204 1.00 98.69 396 LYS A O 1
ATOM 2728 N N . THR A 1 397 ? -22.692 -6.631 32.818 1.00 98.69 397 THR A N 1
ATOM 2729 C CA . THR A 1 397 ? -22.426 -6.332 34.235 1.00 98.69 397 THR A CA 1
ATOM 2730 C C . THR A 1 397 ? -23.626 -5.666 34.906 1.00 98.69 397 THR A C 1
ATOM 2732 O O . THR A 1 397 ? -24.055 -6.085 35.978 1.00 98.69 397 THR A O 1
ATOM 2735 N N . VAL A 1 398 ? -24.225 -4.660 34.263 1.00 98.62 398 VAL A N 1
ATOM 2736 C CA . VAL A 1 398 ? -25.389 -3.945 34.812 1.00 98.62 398 VAL A CA 1
ATOM 2737 C C . VAL A 1 398 ? -26.610 -4.856 34.913 1.00 98.62 398 VAL A C 1
ATOM 2739 O O . VAL A 1 398 ? -27.320 -4.802 35.913 1.00 98.62 398 VAL A O 1
ATOM 2742 N N . TYR A 1 399 ? -26.828 -5.736 33.933 1.00 98.75 399 TYR A N 1
ATOM 2743 C CA . TYR A 1 399 ? -27.869 -6.759 34.006 1.00 98.75 399 TYR A CA 1
ATOM 2744 C C . TYR A 1 399 ? -27.663 -7.692 35.211 1.00 98.75 399 TYR A C 1
ATOM 2746 O O . TYR A 1 399 ? -28.601 -7.913 35.976 1.00 98.75 399 TYR A O 1
ATOM 2754 N N . ALA A 1 400 ? -26.441 -8.191 35.430 1.00 98.56 400 ALA A N 1
ATOM 2755 C CA . ALA A 1 400 ? -26.131 -9.034 36.586 1.00 98.56 400 ALA A CA 1
ATOM 2756 C C . ALA A 1 400 ? -26.384 -8.299 37.916 1.00 98.56 400 ALA A C 1
ATOM 2758 O O . ALA A 1 400 ? -27.025 -8.848 38.814 1.00 98.56 400 ALA A O 1
ATOM 2759 N N . ASN A 1 401 ? -25.977 -7.030 38.013 1.00 98.19 401 ASN A N 1
ATOM 2760 C CA . ASN A 1 401 ? -26.229 -6.192 39.187 1.00 98.19 401 ASN A CA 1
ATOM 2761 C C . ASN A 1 401 ? -27.726 -5.947 39.415 1.00 98.19 401 ASN A C 1
ATOM 2763 O O . ASN A 1 401 ? -28.200 -6.038 40.546 1.00 98.19 401 ASN A O 1
ATOM 2767 N N . GLY A 1 402 ? -28.485 -5.680 38.351 1.00 98.38 402 GLY A N 1
ATOM 2768 C CA . GLY A 1 402 ? -29.934 -5.513 38.415 1.00 98.38 402 GLY A CA 1
ATOM 2769 C C . GLY A 1 402 ? -30.649 -6.785 38.877 1.00 98.38 402 GLY A C 1
ATOM 2770 O O . GLY A 1 402 ? -31.588 -6.705 39.670 1.00 98.38 402 GLY A O 1
ATOM 2771 N N . MET A 1 403 ? -30.201 -7.960 38.427 1.00 98.50 403 MET A N 1
ATOM 2772 C CA . MET A 1 403 ? -30.718 -9.249 38.899 1.00 98.50 403 MET A CA 1
ATOM 2773 C C . MET A 1 403 ? -30.353 -9.502 40.366 1.00 98.50 403 MET A C 1
ATOM 2775 O O . MET A 1 403 ? -31.199 -9.941 41.145 1.00 98.50 403 MET A O 1
ATOM 2779 N N . ASN A 1 404 ? -29.126 -9.168 40.775 1.00 98.25 404 ASN A N 1
ATOM 2780 C CA . ASN A 1 404 ? -28.714 -9.269 42.173 1.00 98.25 404 ASN A CA 1
ATOM 2781 C C . ASN A 1 404 ? -29.533 -8.336 43.080 1.00 98.25 404 ASN A C 1
ATOM 2783 O O . ASN A 1 404 ? -29.959 -8.751 44.152 1.00 98.25 404 ASN A O 1
ATOM 2787 N N . ALA A 1 405 ? -29.826 -7.112 42.635 1.00 97.81 405 ALA A N 1
ATOM 2788 C CA . ALA A 1 405 ? -30.685 -6.177 43.359 1.00 97.81 405 ALA A CA 1
ATOM 2789 C C . ALA A 1 405 ? -32.091 -6.755 43.603 1.00 97.81 405 ALA A C 1
ATOM 2791 O O . ALA A 1 405 ? -32.610 -6.658 44.713 1.00 97.81 405 ALA A O 1
ATOM 2792 N N . LEU A 1 406 ? -32.691 -7.433 42.615 1.00 97.56 406 LEU A N 1
ATOM 2793 C CA . LEU A 1 406 ? -33.975 -8.125 42.804 1.00 97.56 406 LEU A CA 1
ATOM 2794 C C . LEU A 1 406 ? -33.901 -9.244 43.852 1.00 97.56 406 LEU A C 1
ATOM 2796 O O . LEU A 1 406 ? -34.889 -9.476 44.554 1.00 97.56 406 LEU A O 1
ATOM 2800 N N . ARG A 1 407 ? -32.756 -9.920 43.972 1.00 97.44 407 ARG A N 1
ATOM 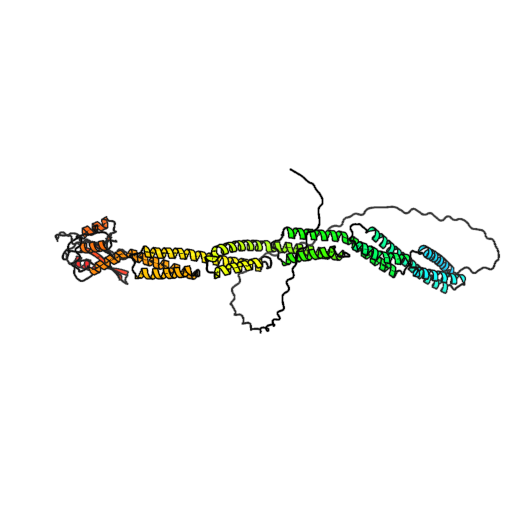2801 C CA . ARG A 1 407 ? -32.531 -10.979 44.964 1.00 97.44 407 ARG A CA 1
ATOM 2802 C C . ARG A 1 407 ? -32.292 -10.426 46.369 1.00 97.44 407 ARG A C 1
ATOM 2804 O O . ARG A 1 407 ? -32.846 -10.961 47.316 1.00 97.44 407 ARG A O 1
ATOM 2811 N N . VAL A 1 408 ? -31.485 -9.375 46.502 1.00 97.44 408 VAL A N 1
ATOM 2812 C CA . VAL A 1 408 ? -31.073 -8.824 47.805 1.00 97.44 408 VAL A CA 1
ATOM 2813 C C . VAL A 1 408 ? -32.154 -7.921 48.406 1.00 97.44 408 VAL A C 1
ATOM 2815 O O . VAL A 1 408 ? -32.440 -8.003 49.595 1.00 97.44 408 VAL A O 1
ATOM 2818 N N . PHE A 1 409 ? -32.812 -7.089 47.596 1.00 97.25 409 PHE A N 1
ATOM 2819 C CA . PHE A 1 409 ? -33.783 -6.097 48.075 1.00 97.25 409 PHE A CA 1
ATOM 2820 C C . PHE A 1 409 ? -35.191 -6.689 48.236 1.00 97.25 409 PHE A C 1
ATOM 2822 O O . PHE A 1 409 ? -36.166 -6.204 47.658 1.00 97.25 409 PHE A O 1
ATOM 2829 N N . THR A 1 410 ? -35.308 -7.772 49.006 1.00 95.62 410 THR A N 1
ATOM 2830 C CA . THR A 1 410 ? -36.544 -8.565 49.164 1.00 95.62 410 THR A CA 1
ATOM 2831 C C . THR A 1 410 ? -37.695 -7.774 49.782 1.00 95.62 410 THR A C 1
ATOM 2833 O O . THR A 1 410 ? -38.824 -7.898 49.324 1.00 95.62 410 THR A O 1
ATOM 2836 N N . LYS A 1 411 ? -37.404 -6.894 50.748 1.00 94.50 411 LYS A N 1
ATOM 2837 C CA . LYS A 1 411 ? -38.396 -6.020 51.408 1.00 94.50 411 LYS A CA 1
ATOM 2838 C C . LYS A 1 411 ? -38.858 -4.797 50.585 1.00 94.50 411 LYS A C 1
ATOM 2840 O O . LYS A 1 411 ? -39.680 -4.013 51.057 1.00 94.50 411 LYS A O 1
ATOM 2845 N N . ALA A 1 412 ? -38.320 -4.586 49.380 1.00 95.00 412 ALA A N 1
ATOM 2846 C CA . ALA A 1 412 ? -38.789 -3.513 48.500 1.00 95.00 412 ALA A CA 1
ATOM 2847 C C . ALA A 1 412 ? -40.229 -3.776 48.024 1.00 95.00 412 ALA A C 1
ATOM 2849 O O . ALA A 1 412 ? -40.630 -4.924 47.837 1.00 95.00 412 ALA A O 1
ATOM 2850 N N . THR A 1 413 ? -41.005 -2.721 47.781 1.00 95.50 413 THR A N 1
ATOM 2851 C CA . THR A 1 413 ? -42.408 -2.862 47.356 1.00 95.50 413 THR A CA 1
ATOM 2852 C C . THR A 1 413 ? -42.540 -3.421 45.938 1.00 95.50 413 THR A C 1
ATOM 2854 O O . THR A 1 413 ? -41.660 -3.254 45.086 1.00 95.50 413 THR A O 1
ATOM 2857 N N . ALA A 1 414 ? -43.696 -4.017 45.629 1.00 95.25 414 ALA A N 1
ATOM 2858 C CA . ALA A 1 414 ? -44.019 -4.454 44.269 1.00 95.25 414 ALA A CA 1
ATOM 2859 C C . ALA A 1 414 ? -43.912 -3.305 43.242 1.00 95.25 414 ALA A C 1
ATOM 2861 O O . ALA A 1 414 ? -43.435 -3.519 42.124 1.00 95.25 414 ALA A O 1
ATOM 2862 N N . ALA A 1 415 ? -44.267 -2.079 43.647 1.00 95.38 415 ALA A N 1
ATOM 2863 C CA . ALA A 1 415 ? -44.205 -0.875 42.818 1.00 95.38 415 ALA A CA 1
ATOM 2864 C C . ALA A 1 415 ? -42.781 -0.505 42.364 1.00 95.38 415 ALA A C 1
ATOM 2866 O O . ALA A 1 415 ? -42.618 0.067 41.289 1.00 95.38 415 ALA A O 1
ATOM 2867 N N . THR A 1 416 ? -41.740 -0.856 43.128 1.00 97.00 416 THR A N 1
ATOM 2868 C CA . THR A 1 416 ? -40.335 -0.614 42.740 1.00 97.00 416 THR A CA 1
ATOM 2869 C C . THR A 1 416 ? -39.673 -1.850 42.132 1.00 97.00 416 THR A C 1
ATOM 2871 O O . THR A 1 416 ? -38.904 -1.736 41.173 1.00 97.00 416 THR A O 1
ATOM 2874 N N . ARG A 1 417 ? -40.031 -3.050 42.607 1.00 97.25 417 ARG A N 1
ATOM 2875 C CA . ARG A 1 417 ? -39.498 -4.325 42.097 1.00 97.25 417 ARG A CA 1
ATOM 2876 C C . ARG A 1 417 ? -39.985 -4.658 40.684 1.00 97.25 417 ARG A C 1
ATOM 2878 O O . ARG A 1 417 ? -39.183 -5.086 39.853 1.00 97.25 417 ARG A O 1
ATOM 2885 N N . SER A 1 418 ? -41.268 -4.446 40.379 1.00 97.62 418 SER A N 1
ATOM 2886 C CA . SER A 1 418 ? -41.840 -4.770 39.059 1.00 97.62 418 SER A CA 1
ATOM 2887 C C . SER A 1 418 ? -41.191 -3.964 37.919 1.00 97.62 418 SER A C 1
ATOM 2889 O O . SER A 1 418 ? -40.738 -4.574 36.943 1.00 97.62 418 SER A O 1
ATOM 2891 N N . PRO A 1 419 ? -41.010 -2.630 38.029 1.00 98.25 419 PRO A N 1
ATOM 2892 C CA . PRO A 1 419 ? -40.277 -1.867 37.021 1.00 98.25 419 PRO A CA 1
ATOM 2893 C C . PRO A 1 419 ? -38.811 -2.280 36.855 1.00 98.25 419 PRO A C 1
ATOM 2895 O O . PRO A 1 419 ? -38.325 -2.296 35.725 1.00 98.25 419 PRO A O 1
ATOM 2898 N N . LEU A 1 420 ? -38.108 -2.642 37.938 1.00 98.50 420 LEU A N 1
ATOM 2899 C CA . LEU A 1 420 ? -36.736 -3.157 37.852 1.00 98.50 420 LEU A CA 1
ATOM 2900 C C . LEU A 1 420 ? -36.682 -4.478 37.072 1.00 98.50 420 LEU A C 1
ATOM 2902 O O . LEU A 1 420 ? -35.845 -4.632 36.183 1.00 98.50 420 LEU A O 1
ATOM 2906 N N . SER A 1 421 ? -37.606 -5.403 37.343 1.00 98.38 421 SER A N 1
ATOM 2907 C CA . SER A 1 421 ? -37.729 -6.657 36.588 1.00 98.38 421 SER A CA 1
ATOM 2908 C C . SER A 1 421 ? -37.960 -6.405 35.093 1.00 98.38 421 SER A C 1
ATOM 2910 O O . SER A 1 421 ? -37.227 -6.927 34.250 1.00 98.38 421 SER A O 1
ATOM 2912 N N . LYS A 1 422 ? -38.899 -5.510 34.751 1.00 98.50 422 LYS A N 1
ATOM 2913 C CA . LYS A 1 422 ? -39.165 -5.111 33.357 1.00 98.50 422 LYS A CA 1
ATOM 2914 C C . LYS A 1 422 ? -37.937 -4.477 32.690 1.00 98.50 422 LYS A C 1
ATOM 2916 O O . LYS A 1 422 ? -37.624 -4.808 31.546 1.00 98.50 422 LYS A O 1
ATOM 2921 N N . ALA A 1 423 ? -37.213 -3.604 33.394 1.00 98.56 423 ALA A N 1
ATOM 2922 C CA . ALA A 1 423 ? -35.992 -2.982 32.883 1.00 98.56 423 ALA A CA 1
ATOM 2923 C C . ALA A 1 423 ? -34.883 -4.019 32.619 1.00 98.56 423 ALA A C 1
ATOM 2925 O O . ALA A 1 423 ? -34.254 -3.978 31.560 1.00 98.56 423 ALA A O 1
ATOM 2926 N N . ASN A 1 424 ? -34.690 -4.987 33.523 1.00 98.56 424 ASN A N 1
ATOM 2927 C CA . ASN A 1 424 ? -33.741 -6.090 33.337 1.00 98.56 424 ASN A CA 1
ATOM 2928 C C . ASN A 1 424 ? -34.114 -6.978 32.147 1.00 98.56 424 ASN A C 1
ATOM 2930 O O . ASN A 1 424 ? -33.239 -7.338 31.361 1.00 98.56 424 ASN A O 1
ATOM 2934 N N . ALA A 1 425 ? -35.398 -7.303 31.975 1.00 98.62 425 ALA A N 1
ATOM 2935 C CA . ALA A 1 425 ? -35.870 -8.083 30.832 1.00 98.62 425 ALA A CA 1
ATOM 2936 C C . ALA A 1 425 ? -35.595 -7.360 29.500 1.00 98.62 425 ALA A C 1
ATOM 2938 O O . ALA A 1 425 ? -35.086 -7.966 28.553 1.00 98.62 425 ALA A O 1
ATOM 2939 N N . ALA A 1 426 ? -35.850 -6.048 29.444 1.00 98.56 426 ALA A N 1
ATOM 2940 C CA . ALA A 1 426 ? -35.537 -5.228 28.277 1.00 98.56 426 ALA A CA 1
ATOM 2941 C C . ALA A 1 426 ? -34.024 -5.177 27.994 1.00 98.56 426 ALA A C 1
ATOM 2943 O O . ALA A 1 426 ? -33.607 -5.355 26.848 1.00 98.56 426 ALA A O 1
ATOM 2944 N N . LEU A 1 427 ? -33.192 -5.006 29.030 1.00 98.69 427 LEU A N 1
ATOM 2945 C CA . LEU A 1 427 ? -31.734 -5.023 28.889 1.00 98.69 427 LEU A CA 1
ATOM 2946 C C . LEU A 1 427 ? -31.226 -6.393 28.411 1.00 98.69 427 LEU A C 1
ATOM 2948 O O . LEU A 1 427 ? -30.414 -6.447 27.491 1.00 98.69 427 LEU A O 1
ATOM 2952 N N . LYS A 1 428 ? -31.747 -7.503 28.952 1.00 98.69 428 LYS A N 1
ATOM 2953 C CA . LYS A 1 428 ? -31.421 -8.869 28.504 1.00 98.69 428 LYS A CA 1
ATOM 2954 C C . LYS A 1 428 ? -31.742 -9.070 27.024 1.00 98.69 428 LYS A C 1
ATOM 2956 O O . LYS A 1 428 ? -30.916 -9.610 26.283 1.00 98.69 428 LYS A O 1
ATOM 2961 N N . LYS A 1 429 ? -32.919 -8.611 26.580 1.00 98.50 429 LYS A N 1
ATOM 2962 C CA . LYS A 1 429 ? -33.317 -8.654 25.166 1.00 98.50 429 LYS A CA 1
ATOM 2963 C C . LYS A 1 429 ? -32.338 -7.856 24.300 1.00 98.50 429 LYS A C 1
ATOM 2965 O O . LYS A 1 429 ? -31.869 -8.372 23.290 1.00 98.50 429 LYS A O 1
ATOM 2970 N N . ALA A 1 430 ? -31.963 -6.649 24.726 1.00 98.38 430 ALA A N 1
ATOM 2971 C CA . ALA A 1 430 ? -31.002 -5.808 24.012 1.00 98.38 430 ALA A CA 1
ATOM 2972 C C . ALA A 1 430 ? -29.586 -6.417 23.953 1.00 98.38 430 ALA A C 1
ATOM 2974 O O . ALA A 1 430 ? -28.936 -6.338 22.912 1.00 98.38 430 ALA A O 1
ATOM 2975 N N . ILE A 1 431 ? -29.119 -7.065 25.029 1.00 98.44 431 ILE A N 1
ATOM 2976 C CA . ILE A 1 431 ? -27.841 -7.801 25.061 1.00 98.44 431 ILE A CA 1
ATOM 2977 C C . ILE A 1 431 ? -27.873 -8.969 24.073 1.00 98.44 431 ILE A C 1
ATOM 2979 O O . ILE A 1 431 ? -26.949 -9.124 23.279 1.00 98.44 431 ILE A O 1
ATOM 2983 N N . THR A 1 432 ? -28.944 -9.767 24.096 1.00 97.81 432 THR A N 1
ATOM 2984 C CA . THR A 1 432 ? -29.111 -10.938 23.217 1.00 97.81 432 THR A CA 1
ATOM 2985 C C . THR A 1 432 ? -29.148 -10.521 21.748 1.00 97.81 432 THR A C 1
ATOM 2987 O O . THR A 1 432 ? -28.481 -11.122 20.912 1.00 97.81 432 THR A O 1
ATOM 2990 N N . ALA A 1 433 ? -29.851 -9.427 21.447 1.00 97.44 433 ALA A N 1
ATOM 2991 C CA . ALA A 1 433 ? -29.904 -8.831 20.115 1.00 97.44 433 ALA A CA 1
ATOM 2992 C C . ALA A 1 433 ? -28.614 -8.088 19.712 1.00 97.44 433 ALA A C 1
ATOM 2994 O O . ALA A 1 433 ? -28.526 -7.589 18.590 1.00 97.44 433 ALA A O 1
ATOM 2995 N N . LYS A 1 434 ? -27.625 -7.975 20.615 1.00 97.56 434 LYS A N 1
ATOM 2996 C CA . LYS A 1 434 ? -26.388 -7.200 20.421 1.00 97.56 434 LYS A CA 1
ATOM 2997 C C . LYS A 1 434 ? -26.694 -5.783 19.924 1.00 97.56 434 LYS A C 1
ATOM 2999 O O . LYS A 1 434 ? -26.181 -5.344 18.895 1.00 97.56 434 LYS A O 1
ATOM 3004 N N . ALA A 1 435 ? -27.601 -5.106 20.624 1.00 97.19 435 ALA A N 1
ATOM 3005 C CA . ALA A 1 435 ? -28.118 -3.803 20.227 1.00 97.19 435 ALA A CA 1
ATOM 3006 C C . ALA A 1 435 ? -27.016 -2.731 20.113 1.00 97.19 435 ALA A C 1
ATOM 3008 O O . ALA A 1 435 ? -25.903 -2.885 20.621 1.00 97.19 435 ALA A O 1
ATOM 3009 N N . SER A 1 436 ? -27.341 -1.613 19.457 1.00 95.81 436 SER A N 1
ATOM 3010 C CA . SER A 1 436 ? -26.411 -0.492 19.293 1.00 95.81 436 SER A CA 1
ATOM 3011 C C . SER A 1 436 ? -25.961 0.099 20.642 1.00 95.81 436 SER A C 1
ATOM 3013 O O . SER A 1 436 ? -26.731 0.061 21.610 1.00 95.81 436 SER A O 1
ATOM 3015 N N . PRO A 1 437 ? -24.765 0.722 20.718 1.00 96.94 437 PRO A N 1
ATOM 3016 C CA . PRO A 1 437 ? -24.278 1.383 21.934 1.00 96.94 437 PRO A CA 1
ATOM 3017 C C . PRO A 1 437 ? -25.284 2.356 22.561 1.00 96.94 437 PRO A C 1
ATOM 3019 O O . PRO A 1 437 ? -25.488 2.346 23.771 1.00 96.94 437 PRO A O 1
ATOM 3022 N N . VAL A 1 438 ? -25.972 3.152 21.736 1.00 96.69 438 VAL A N 1
ATOM 3023 C CA . VAL A 1 438 ? -26.998 4.111 22.183 1.00 96.69 438 VAL A CA 1
ATOM 3024 C C . VAL A 1 438 ? -28.175 3.393 22.849 1.00 96.69 438 VAL A C 1
ATOM 3026 O O . VAL A 1 438 ? -28.627 3.788 23.924 1.00 96.69 438 VAL A O 1
ATOM 3029 N N . THR A 1 439 ? -28.642 2.299 22.243 1.00 97.56 439 THR A N 1
ATOM 3030 C CA . THR A 1 439 ? -29.742 1.495 22.791 1.00 97.56 439 THR A CA 1
ATOM 3031 C C . THR A 1 439 ? -29.342 0.850 24.113 1.00 97.56 439 THR A C 1
ATOM 3033 O O . THR A 1 439 ? -30.096 0.930 25.084 1.00 97.56 439 THR A O 1
ATOM 3036 N N . LEU A 1 440 ? -28.145 0.258 24.179 1.00 98.25 440 LEU A N 1
ATOM 3037 C CA . LEU A 1 440 ? -27.618 -0.343 25.404 1.00 98.25 440 LEU A CA 1
ATO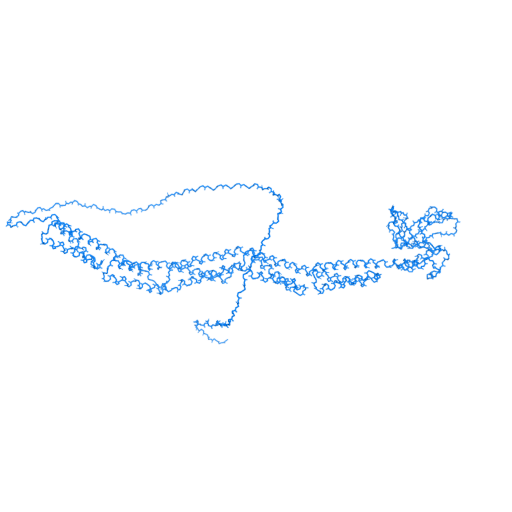M 3038 C C . LEU A 1 440 ? -27.472 0.696 26.520 1.00 98.25 440 LEU A C 1
ATOM 3040 O O . LEU A 1 440 ? -27.931 0.439 27.629 1.00 98.25 440 LEU A O 1
ATOM 3044 N N . LYS A 1 441 ? -26.924 1.884 26.226 1.00 98.31 441 LYS A N 1
ATOM 3045 C CA . LYS A 1 441 ? -26.768 2.976 27.201 1.00 98.31 441 LYS A CA 1
ATOM 3046 C C . LYS A 1 441 ? -28.101 3.356 27.847 1.00 98.31 441 LYS A C 1
ATOM 3048 O O . LYS A 1 441 ? -28.187 3.426 29.068 1.00 98.31 441 LYS A O 1
ATOM 3053 N N . ARG A 1 442 ? -29.163 3.514 27.051 1.00 98.44 442 ARG A N 1
ATOM 3054 C CA . ARG A 1 442 ? -30.515 3.810 27.559 1.00 98.44 442 ARG A CA 1
ATOM 3055 C C . ARG A 1 442 ? -31.034 2.725 28.509 1.00 98.44 442 ARG A C 1
ATOM 3057 O O . ARG A 1 442 ? -31.578 3.045 29.565 1.00 98.44 442 ARG A O 1
ATOM 3064 N N . HIS A 1 443 ? -30.870 1.448 28.159 1.00 98.56 443 HIS A N 1
ATOM 3065 C CA . HIS A 1 443 ? -31.313 0.346 29.019 1.00 98.56 443 HIS A CA 1
ATOM 3066 C C . HIS A 1 443 ? -30.462 0.207 30.286 1.00 98.56 443 HIS A C 1
ATOM 3068 O O . HIS A 1 443 ? -31.022 -0.049 31.350 1.00 98.56 443 HIS A O 1
ATOM 3074 N N . ILE A 1 444 ? -29.148 0.432 30.191 1.00 98.62 444 ILE A N 1
ATOM 3075 C CA . ILE A 1 444 ? -28.235 0.496 31.339 1.00 98.62 444 ILE A CA 1
ATOM 3076 C C . ILE A 1 444 ? -28.716 1.558 32.332 1.00 98.62 444 ILE A C 1
ATOM 3078 O O . ILE A 1 444 ? -28.960 1.231 33.490 1.00 98.62 444 ILE A O 1
ATOM 3082 N N . THR A 1 445 ? -28.933 2.797 31.877 1.00 98.62 445 THR A N 1
ATOM 3083 C CA . THR A 1 445 ? -29.408 3.893 32.736 1.00 98.62 445 THR A CA 1
ATOM 3084 C C . THR A 1 445 ? -30.732 3.549 33.417 1.00 98.62 445 THR A C 1
ATOM 3086 O O . THR A 1 445 ? -30.887 3.801 34.610 1.00 98.62 445 THR A O 1
ATOM 3089 N N . ASN A 1 446 ? -31.669 2.933 32.690 1.00 98.38 446 ASN A N 1
ATOM 3090 C CA . ASN A 1 446 ? -32.956 2.526 33.253 1.00 98.38 446 ASN A CA 1
ATOM 3091 C C . ASN A 1 446 ? -32.795 1.435 34.328 1.00 98.38 446 ASN A C 1
ATOM 3093 O O . ASN A 1 446 ? -33.361 1.552 35.407 1.00 98.38 446 ASN A O 1
ATOM 3097 N N . VAL A 1 447 ? -31.989 0.394 34.092 1.00 98.75 447 VAL A N 1
ATOM 3098 C CA . VAL A 1 447 ? -31.746 -0.641 35.115 1.00 98.75 447 VAL A CA 1
ATOM 3099 C C . VAL A 1 447 ? -31.089 -0.044 36.357 1.00 98.75 447 VAL A C 1
ATOM 3101 O O . VAL A 1 447 ? -31.558 -0.292 37.467 1.00 98.75 447 VAL A O 1
ATOM 3104 N N . SER A 1 448 ? -30.050 0.777 36.186 1.00 98.44 448 SER A N 1
ATOM 3105 C CA . SER A 1 448 ? -29.346 1.411 37.303 1.00 98.44 448 SER A CA 1
ATOM 3106 C C . SER A 1 448 ? -30.272 2.285 38.155 1.00 98.44 448 SER A C 1
ATOM 3108 O O . SER A 1 448 ? -30.250 2.171 39.381 1.00 98.44 448 SER A O 1
ATOM 3110 N N . SER A 1 449 ? -31.130 3.108 37.540 1.00 98.38 449 SER A N 1
ATOM 3111 C CA . SER A 1 449 ? -32.058 3.967 38.289 1.00 98.38 449 SER A CA 1
ATOM 3112 C C . SER A 1 449 ? -33.142 3.167 39.018 1.00 98.38 449 SER A C 1
ATOM 3114 O O . SER A 1 449 ? -33.450 3.451 40.176 1.00 98.38 449 SER A O 1
ATOM 3116 N N . ARG A 1 450 ? -33.682 2.108 38.400 1.00 98.31 450 ARG A N 1
ATOM 3117 C CA . ARG A 1 450 ? -34.673 1.232 39.051 1.00 98.31 450 ARG A CA 1
ATOM 3118 C C . ARG A 1 450 ? -34.067 0.396 40.177 1.00 98.31 450 ARG A C 1
ATOM 3120 O O . ARG A 1 450 ? -34.738 0.167 41.180 1.00 98.31 450 ARG A O 1
ATOM 3127 N N . ALA A 1 451 ? -32.809 -0.022 40.047 1.00 98.19 451 ALA A N 1
ATOM 3128 C CA . ALA A 1 451 ? -32.089 -0.712 41.114 1.00 98.19 451 ALA A CA 1
ATOM 3129 C C . ALA A 1 451 ? -31.876 0.204 42.328 1.00 98.19 451 ALA A C 1
ATOM 3131 O O . ALA A 1 451 ? -32.079 -0.232 43.461 1.00 98.19 451 ALA A O 1
ATOM 3132 N N . ALA A 1 452 ? -31.550 1.481 42.100 1.00 98.06 452 ALA A N 1
ATOM 3133 C CA . ALA A 1 452 ? -31.452 2.478 43.165 1.00 98.06 452 ALA A CA 1
ATOM 3134 C C . ALA A 1 452 ? -32.802 2.708 43.872 1.00 98.06 452 ALA A C 1
ATOM 3136 O O . ALA A 1 452 ? -32.857 2.687 45.100 1.00 98.06 452 ALA A O 1
ATOM 3137 N N . ALA A 1 453 ? -33.902 2.831 43.120 1.00 97.38 453 ALA A N 1
ATOM 3138 C CA . ALA A 1 453 ? -35.243 2.968 43.697 1.00 97.38 453 ALA A CA 1
ATOM 3139 C C . ALA A 1 453 ? -35.660 1.741 44.532 1.00 97.38 453 ALA A C 1
ATOM 3141 O O . ALA A 1 453 ? -36.231 1.886 45.613 1.00 97.38 453 ALA A O 1
ATOM 3142 N N . ALA A 1 454 ? -35.342 0.526 44.068 1.00 97.56 454 ALA A N 1
ATOM 3143 C CA . ALA A 1 454 ? -35.589 -0.697 44.831 1.00 97.56 454 ALA A CA 1
ATOM 3144 C C . ALA A 1 454 ? -34.754 -0.752 46.122 1.00 97.56 454 ALA A C 1
ATOM 3146 O O . ALA A 1 454 ? -35.274 -1.162 47.159 1.00 97.56 454 ALA A O 1
ATOM 3147 N N . LYS A 1 455 ? -33.493 -0.295 46.086 1.00 97.81 455 LYS A N 1
ATOM 3148 C CA . LYS A 1 455 ? -32.642 -0.186 47.281 1.00 97.81 455 LYS A CA 1
ATOM 3149 C C . LYS A 1 455 ? -33.268 0.739 48.326 1.00 97.81 455 LYS A C 1
ATOM 3151 O O . LYS A 1 455 ? -33.413 0.326 49.469 1.00 97.81 455 LYS A O 1
ATOM 3156 N N . ILE A 1 456 ? -33.684 1.944 47.926 1.00 95.88 456 ILE A N 1
ATOM 3157 C CA . ILE A 1 456 ? -34.342 2.910 48.824 1.00 95.88 456 ILE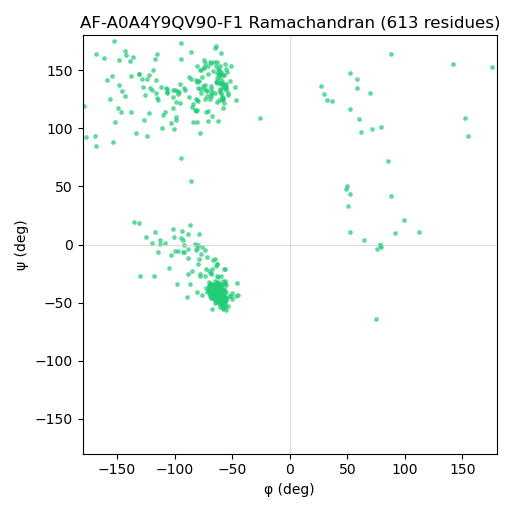 A CA 1
ATOM 3158 C C . ILE A 1 456 ? -35.606 2.290 49.431 1.00 95.88 456 ILE A C 1
ATOM 3160 O O . ILE A 1 456 ? -35.744 2.226 50.649 1.00 95.88 456 ILE A O 1
ATOM 3164 N N . SER A 1 457 ? -36.476 1.714 48.594 1.00 95.38 457 SER A N 1
ATOM 3165 C CA . SER A 1 457 ? -37.709 1.071 49.059 1.00 95.38 457 SER A CA 1
ATOM 3166 C C . SER A 1 457 ? -37.457 -0.082 50.036 1.00 95.38 457 SER A C 1
ATOM 3168 O O . SER A 1 457 ? -38.249 -0.290 50.956 1.00 95.38 457 SER A O 1
ATOM 3170 N N . HIS A 1 458 ? -36.374 -0.836 49.857 1.00 95.38 458 HIS A N 1
ATOM 3171 C CA . HIS A 1 458 ? -35.970 -1.887 50.786 1.00 95.38 458 HIS A CA 1
ATOM 3172 C C . HIS A 1 458 ? -35.502 -1.324 52.129 1.00 95.38 458 HIS A C 1
ATOM 3174 O O . HIS A 1 458 ? -35.937 -1.815 53.166 1.00 95.38 458 HIS A O 1
ATOM 3180 N N . THR A 1 459 ? -34.660 -0.288 52.109 1.00 94.44 459 THR A N 1
ATOM 3181 C CA . THR A 1 459 ? -34.173 0.388 53.319 1.00 94.44 459 THR A CA 1
ATOM 3182 C C . THR A 1 459 ? -35.315 1.006 54.127 1.00 94.44 459 THR A C 1
ATOM 3184 O O . THR A 1 459 ? -35.316 0.905 55.344 1.00 94.44 459 THR A O 1
ATOM 3187 N N . GLU A 1 460 ? -36.330 1.564 53.466 1.00 93.25 460 GLU A N 1
ATOM 3188 C CA . GLU A 1 460 ? -37.509 2.160 54.117 1.00 93.25 460 GLU A CA 1
ATOM 3189 C C . GLU A 1 460 ? -38.570 1.132 54.548 1.00 93.25 460 GLU A C 1
ATOM 3191 O O . GLU A 1 460 ? -39.603 1.497 55.108 1.00 93.25 460 GLU A O 1
ATOM 3196 N N . ALA A 1 461 ? -38.378 -0.158 54.258 1.00 94.50 461 ALA A N 1
ATOM 3197 C CA . ALA A 1 461 ? -39.379 -1.177 54.563 1.00 94.50 461 ALA A CA 1
ATOM 3198 C C . ALA A 1 461 ? -39.724 -1.310 56.055 1.00 94.50 461 ALA A C 1
ATOM 3200 O O . ALA A 1 461 ? -40.915 -1.438 56.341 1.00 94.50 461 ALA A O 1
ATOM 3201 N N . PRO A 1 462 ? -38.760 -1.254 56.995 1.00 94.06 462 PRO A N 1
ATOM 3202 C CA . PRO A 1 462 ? -39.082 -1.327 58.416 1.00 94.06 462 PRO A CA 1
ATOM 3203 C C . PRO A 1 462 ? -39.898 -0.123 58.904 1.00 94.06 462 PRO A C 1
ATOM 3205 O O . PRO A 1 462 ? -40.867 -0.313 59.627 1.00 94.06 462 PRO A O 1
ATOM 3208 N N . ILE A 1 463 ? -39.600 1.087 58.415 1.00 94.31 463 ILE A N 1
ATOM 3209 C CA . ILE A 1 463 ? -40.377 2.303 58.722 1.00 94.31 463 ILE A CA 1
ATOM 3210 C C . ILE A 1 463 ? -41.814 2.170 58.202 1.00 94.31 463 ILE A C 1
ATOM 3212 O O . ILE A 1 463 ? -42.770 2.513 58.885 1.00 94.31 463 ILE A O 1
ATOM 3216 N N . ARG A 1 464 ? -42.014 1.623 56.994 1.00 93.50 464 ARG A N 1
ATOM 3217 C CA . ARG A 1 464 ? -43.377 1.374 56.493 1.00 93.50 464 ARG A CA 1
ATOM 3218 C C . ARG A 1 464 ? -44.144 0.358 57.341 1.00 93.50 464 ARG A C 1
ATOM 3220 O O . ARG A 1 464 ? -45.357 0.496 57.461 1.00 93.50 464 ARG A O 1
ATOM 3227 N N . ALA A 1 465 ? -43.468 -0.663 57.873 1.00 93.12 465 ALA A N 1
ATOM 3228 C CA . ALA A 1 465 ? -44.090 -1.652 58.752 1.00 93.12 465 ALA A CA 1
ATOM 3229 C C . ALA A 1 465 ? -44.496 -1.023 60.091 1.00 93.12 465 ALA A C 1
ATOM 3231 O O . ALA A 1 465 ? -45.633 -1.200 60.515 1.00 93.12 465 ALA A O 1
ATOM 3232 N N . GLU A 1 466 ? -43.606 -0.225 60.684 1.00 94.94 466 GLU A N 1
ATOM 3233 C CA . GLU A 1 466 ? -43.868 0.580 61.879 1.00 94.94 466 GLU A CA 1
ATOM 3234 C C . GLU A 1 466 ? -45.078 1.497 61.684 1.00 94.94 466 GLU A C 1
ATOM 3236 O O . GLU A 1 466 ? -46.058 1.385 62.410 1.00 94.94 466 GLU A O 1
ATOM 3241 N N . LEU A 1 467 ? -45.067 2.354 60.660 1.00 93.38 467 LEU A N 1
ATOM 3242 C CA . LEU A 1 467 ? -46.153 3.310 60.424 1.00 93.38 467 LEU A CA 1
ATOM 3243 C C . LEU A 1 467 ? -47.488 2.624 60.114 1.00 93.38 467 LEU A C 1
ATOM 3245 O O . LEU A 1 467 ? -48.541 3.130 60.493 1.00 93.38 467 LEU A O 1
ATOM 3249 N N . LYS A 1 468 ? -47.457 1.471 59.433 1.00 91.81 468 LYS A N 1
ATOM 3250 C CA . LYS A 1 468 ? -48.655 0.654 59.213 1.00 91.81 468 LYS A CA 1
ATOM 3251 C C . LYS A 1 468 ? -49.195 0.120 60.538 1.00 91.81 468 LYS A C 1
ATOM 3253 O O . LYS A 1 468 ? -50.391 0.240 60.776 1.00 91.81 468 LYS A O 1
ATOM 3258 N N . TRP A 1 469 ? -48.325 -0.428 61.384 1.00 91.69 469 TRP A N 1
ATOM 3259 C CA . TRP A 1 469 ? -48.714 -0.926 62.700 1.00 91.69 469 TRP A CA 1
ATOM 3260 C C . TRP A 1 469 ? -49.277 0.195 63.573 1.00 91.69 469 TRP A C 1
ATOM 3262 O O . TRP A 1 469 ? -50.343 0.020 64.155 1.00 91.69 469 TRP A O 1
ATOM 3272 N N . VAL A 1 470 ? -48.624 1.361 63.590 1.00 90.00 470 VAL A N 1
ATOM 3273 C CA . VAL A 1 470 ? -49.094 2.553 64.309 1.00 90.00 470 VAL A CA 1
ATOM 3274 C C . VAL A 1 470 ? -50.494 2.937 63.836 1.00 90.00 470 VAL A C 1
ATOM 3276 O O . VAL A 1 470 ? -51.388 3.080 64.660 1.00 90.00 470 VAL A O 1
ATOM 3279 N N . ALA A 1 471 ? -50.724 3.026 62.524 1.00 86.62 471 ALA A N 1
ATOM 3280 C CA . ALA A 1 471 ? -52.037 3.369 61.978 1.00 86.62 471 ALA A CA 1
ATOM 3281 C C . ALA A 1 471 ? -53.131 2.336 62.317 1.00 86.62 471 ALA A C 1
ATOM 3283 O O . ALA A 1 471 ? -54.281 2.710 62.527 1.00 86.62 471 ALA A O 1
ATOM 3284 N N . GLU A 1 472 ? -52.791 1.045 62.372 1.00 85.50 472 GLU A N 1
ATOM 3285 C CA . GLU A 1 472 ? -53.735 -0.034 62.697 1.00 85.50 472 GLU A CA 1
ATOM 3286 C C . GLU A 1 472 ? -54.035 -0.146 64.199 1.00 85.50 472 GLU A C 1
ATOM 3288 O O . GLU A 1 472 ? -55.113 -0.608 64.568 1.00 85.50 472 GLU A O 1
ATOM 3293 N N . ASN A 1 473 ? -53.104 0.276 65.062 1.00 84.56 473 ASN A N 1
ATOM 3294 C CA . ASN A 1 473 ? -53.175 0.038 66.506 1.00 84.56 473 ASN A CA 1
ATOM 3295 C C . ASN A 1 473 ? -53.328 1.303 67.352 1.00 84.56 473 ASN A C 1
ATOM 3297 O O . ASN A 1 473 ? -53.565 1.164 68.548 1.00 84.56 473 ASN A O 1
ATOM 3301 N N . ALA A 1 474 ? -53.251 2.504 66.763 1.00 75.81 474 ALA A N 1
ATOM 3302 C CA . ALA A 1 474 ? -53.319 3.795 67.464 1.00 75.81 474 ALA A CA 1
ATOM 3303 C C . ALA A 1 474 ? -54.444 3.885 68.507 1.00 75.81 474 ALA A C 1
ATOM 3305 O O . ALA A 1 474 ? -54.279 4.531 69.534 1.00 75.81 474 ALA A O 1
ATOM 3306 N N . TRP A 1 475 ? -55.569 3.208 68.252 1.00 72.25 475 TRP A N 1
ATOM 3307 C CA . TRP A 1 475 ? -56.775 3.238 69.087 1.00 72.25 475 TRP A CA 1
ATOM 3308 C C . TRP A 1 475 ? -57.243 1.854 69.539 1.00 72.25 475 TRP A C 1
ATOM 3310 O O . TRP A 1 475 ? -58.322 1.712 70.117 1.00 72.25 475 TRP A O 1
ATOM 3320 N N . SER A 1 476 ? -56.457 0.816 69.251 1.00 71.44 476 SER A N 1
ATOM 3321 C CA . SER A 1 476 ? -56.797 -0.543 69.651 1.00 71.44 476 SER A CA 1
ATOM 3322 C C . SER A 1 476 ? -56.444 -0.766 71.119 1.00 71.44 476 SER A C 1
ATOM 3324 O O . SER A 1 476 ? -55.404 -0.315 71.585 1.00 71.44 476 SER A O 1
ATOM 3326 N N . ARG A 1 477 ? -57.292 -1.496 71.851 1.00 69.88 477 ARG A N 1
ATOM 3327 C CA . ARG A 1 477 ? -56.989 -1.991 73.210 1.00 69.88 477 ARG A CA 1
ATOM 3328 C C . ARG A 1 477 ? -56.430 -3.421 73.198 1.00 69.88 477 ARG A C 1
ATOM 3330 O O . ARG A 1 477 ? -56.311 -4.037 74.250 1.00 69.88 477 ARG A O 1
ATOM 3337 N N . SER A 1 478 ? -56.176 -3.985 72.011 1.00 67.44 478 SER A N 1
ATOM 3338 C CA . SER A 1 478 ? -55.935 -5.422 71.821 1.00 67.44 478 SER A CA 1
ATOM 3339 C C . SER A 1 478 ? -54.491 -5.809 71.487 1.00 67.44 478 SER A C 1
ATOM 3341 O O . SER A 1 478 ? -54.245 -6.994 71.275 1.00 67.44 478 SER A O 1
ATOM 3343 N N . TYR A 1 479 ? -53.537 -4.872 71.406 1.00 68.75 479 TYR A N 1
ATOM 3344 C CA . TYR A 1 479 ? -52.121 -5.246 71.310 1.00 68.75 479 TYR A CA 1
ATOM 3345 C C . TYR A 1 479 ? -51.599 -5.502 72.731 1.00 68.75 479 TYR A C 1
ATOM 3347 O O . TYR A 1 479 ? -51.474 -4.588 73.535 1.00 68.75 479 TYR A O 1
ATOM 3355 N N . THR A 1 480 ? -51.395 -6.770 73.088 1.00 63.41 480 THR A N 1
ATOM 3356 C CA . THR A 1 480 ? -51.071 -7.166 74.476 1.00 63.41 480 THR A CA 1
ATOM 3357 C C . THR A 1 480 ? -49.870 -8.106 74.573 1.00 63.41 480 THR A C 1
ATOM 3359 O O . THR A 1 480 ? -49.730 -8.824 75.563 1.00 63.41 480 THR A O 1
ATOM 3362 N N . TRP A 1 481 ? -49.026 -8.185 73.540 1.00 69.31 481 TRP A N 1
ATOM 3363 C CA . TRP A 1 481 ? -47.749 -8.896 73.661 1.00 69.31 481 TRP A CA 1
ATOM 3364 C C . TRP A 1 481 ? -46.762 -8.040 74.483 1.00 69.31 481 TRP A C 1
ATOM 3366 O O . TRP A 1 481 ? -46.928 -6.832 74.552 1.00 69.31 481 TRP A O 1
ATOM 3376 N N . GLY A 1 482 ? -45.801 -8.635 75.197 1.00 63.53 482 GLY A N 1
ATOM 3377 C CA . GLY A 1 482 ? -44.849 -7.888 76.044 1.00 63.53 482 GLY A CA 1
ATOM 3378 C C . GLY A 1 482 ? -45.424 -7.362 77.370 1.00 63.53 482 GLY A C 1
ATOM 3379 O O . GLY A 1 482 ? -45.009 -7.820 78.435 1.00 63.53 482 GLY A O 1
ATOM 3380 N N . HIS A 1 483 ? -46.399 -6.451 77.313 1.00 66.31 483 HIS A N 1
ATOM 3381 C CA . HIS A 1 483 ? -47.101 -5.888 78.471 1.00 66.31 483 HIS A CA 1
ATOM 3382 C C . HIS A 1 483 ? -48.613 -5.779 78.210 1.00 66.31 483 HIS A C 1
ATOM 3384 O O . HIS A 1 483 ? -49.022 -5.507 77.077 1.00 66.31 483 HIS A O 1
ATOM 3390 N N . PRO A 1 484 ? -49.467 -5.979 79.233 1.00 72.81 484 PRO A N 1
ATOM 3391 C CA . PRO A 1 484 ? -50.894 -5.723 79.095 1.00 72.81 484 PRO A CA 1
ATOM 3392 C C . PRO A 1 484 ? -51.142 -4.238 78.806 1.00 72.81 484 PRO A C 1
ATOM 3394 O O . PRO A 1 484 ? -50.413 -3.378 79.293 1.00 72.81 484 PRO A O 1
ATOM 3397 N N . TYR A 1 485 ? -52.191 -3.958 78.035 1.00 74.19 485 TYR A N 1
ATOM 3398 C CA . TYR A 1 485 ? -52.651 -2.601 77.751 1.00 74.19 485 TYR A CA 1
ATOM 3399 C C . TYR A 1 485 ? -52.893 -1.805 79.045 1.00 74.19 485 TYR A C 1
ATOM 3401 O O . TYR A 1 485 ? -53.633 -2.264 79.923 1.00 74.19 485 TYR A O 1
ATOM 3409 N N . ILE A 1 486 ? -52.315 -0.605 79.137 1.00 71.44 486 ILE A N 1
ATOM 3410 C CA . ILE A 1 486 ? -52.493 0.305 80.270 1.00 71.44 486 ILE A CA 1
ATOM 3411 C C . ILE A 1 486 ? -53.539 1.358 79.909 1.00 71.44 486 ILE A C 1
ATOM 3413 O O . ILE A 1 486 ? -53.326 2.232 79.074 1.00 71.44 486 ILE A O 1
ATOM 3417 N N . PHE A 1 487 ? -54.709 1.284 80.539 1.00 69.69 487 PHE A N 1
ATOM 3418 C CA . PHE A 1 487 ? -55.799 2.206 80.236 1.00 69.69 487 PHE A CA 1
ATOM 3419 C C . PHE A 1 487 ? -55.380 3.675 80.438 1.00 69.69 487 PHE A C 1
ATOM 3421 O O . PHE A 1 487 ? -55.004 4.051 81.542 1.00 69.69 487 PHE A O 1
ATOM 3428 N N . ASN A 1 488 ? -55.487 4.484 79.374 1.00 66.25 488 ASN A N 1
ATOM 3429 C CA . ASN A 1 488 ? -55.182 5.925 79.311 1.00 66.25 488 ASN A CA 1
ATOM 3430 C C . ASN A 1 488 ? -53.712 6.339 79.543 1.00 66.25 488 ASN A C 1
ATOM 3432 O O . ASN A 1 488 ? -53.418 7.531 79.528 1.00 66.25 488 ASN A O 1
ATOM 3436 N N . GLU A 1 489 ? -52.780 5.397 79.708 1.00 72.06 489 GLU A N 1
ATOM 3437 C CA . GLU A 1 489 ? -51.373 5.702 80.031 1.00 72.06 489 GLU A CA 1
ATOM 3438 C C . GLU A 1 489 ? -50.377 4.882 79.181 1.00 72.06 489 GLU A C 1
ATOM 3440 O O . GLU A 1 489 ? -49.198 4.762 79.506 1.00 72.06 489 GLU A O 1
ATOM 3445 N N . ASP A 1 490 ? -50.816 4.336 78.042 1.00 81.12 490 ASP A N 1
ATOM 3446 C CA . ASP A 1 490 ? -50.065 3.327 77.277 1.00 81.12 490 ASP A CA 1
ATOM 3447 C C . ASP A 1 490 ? -49.054 3.896 76.263 1.00 81.12 490 ASP A C 1
ATOM 3449 O O . ASP A 1 490 ? -48.616 3.200 75.350 1.00 81.12 490 ASP A O 1
ATOM 3453 N N . CYS A 1 491 ? -48.670 5.169 76.369 1.00 87.88 491 CYS A N 1
ATOM 3454 C CA . CYS A 1 491 ? -47.891 5.851 75.327 1.00 87.88 491 CYS A CA 1
ATOM 3455 C C . CYS A 1 491 ? -46.521 5.216 75.030 1.00 87.88 491 CYS A C 1
ATOM 3457 O O . CYS A 1 491 ? -46.185 4.977 73.867 1.00 87.88 491 CYS A O 1
ATOM 3459 N N . ALA A 1 492 ? -45.747 4.896 76.068 1.00 89.69 492 ALA A N 1
ATOM 3460 C CA . ALA A 1 492 ? -44.446 4.248 75.930 1.00 89.69 492 ALA A CA 1
ATOM 3461 C C . ALA A 1 492 ? -44.574 2.792 75.470 1.00 89.69 492 ALA A C 1
ATOM 3463 O O . ALA A 1 492 ? -43.786 2.326 74.642 1.00 89.69 492 ALA A O 1
ATOM 3464 N N . ASN A 1 493 ? -45.604 2.095 75.952 1.00 89.00 493 ASN A N 1
ATOM 3465 C CA . ASN A 1 493 ? -45.891 0.721 75.568 1.00 89.00 493 ASN A CA 1
ATOM 3466 C C . ASN A 1 493 ? -46.266 0.656 74.081 1.00 89.00 493 ASN A C 1
ATOM 3468 O O . ASN A 1 493 ? -45.678 -0.101 73.317 1.00 89.00 493 ASN A O 1
ATOM 3472 N N . PHE A 1 494 ? -47.144 1.541 73.613 1.00 89.75 494 PHE A N 1
ATOM 3473 C CA . PHE A 1 494 ? -47.475 1.695 72.199 1.00 89.75 494 PHE A CA 1
ATOM 3474 C C . PHE A 1 494 ? -46.249 2.010 71.328 1.00 89.75 494 PHE A C 1
ATOM 3476 O O . PHE A 1 494 ? -45.989 1.328 70.334 1.00 89.75 494 PHE A O 1
ATOM 3483 N N . ALA A 1 495 ? -45.480 3.039 71.698 1.00 92.50 495 ALA A N 1
ATOM 3484 C CA . ALA A 1 495 ? -44.320 3.471 70.926 1.00 92.50 495 ALA A CA 1
ATOM 3485 C C . ALA A 1 495 ? -43.239 2.381 70.866 1.00 92.50 495 ALA A C 1
ATOM 3487 O O . ALA A 1 495 ? -42.663 2.137 69.806 1.00 92.50 495 ALA A O 1
ATOM 3488 N N . SER A 1 496 ? -42.986 1.676 71.970 1.00 93.12 496 SER A N 1
ATOM 3489 C CA . SER A 1 496 ? -42.008 0.589 71.993 1.00 93.12 496 SER A CA 1
ATOM 3490 C C . SER A 1 496 ? -42.424 -0.610 71.135 1.00 93.12 496 SER A C 1
ATOM 3492 O O . SER A 1 496 ? -41.582 -1.150 70.419 1.00 93.12 496 SER A O 1
ATOM 3494 N N . HIS A 1 497 ? -43.708 -0.970 71.082 1.00 91.56 497 HIS A N 1
ATOM 3495 C CA . HIS A 1 497 ? -44.196 -1.987 70.142 1.00 91.56 497 HIS A CA 1
ATOM 3496 C C . HIS A 1 497 ? -44.024 -1.579 68.674 1.00 91.56 497 HIS A C 1
ATOM 3498 O O . HIS A 1 497 ? -43.609 -2.395 67.848 1.00 91.56 497 HIS A O 1
ATOM 3504 N N . ALA A 1 498 ? -44.274 -0.311 68.335 1.00 93.31 498 ALA A N 1
ATOM 3505 C CA . ALA A 1 498 ? -44.019 0.204 66.990 1.00 93.31 498 ALA A CA 1
ATOM 3506 C C . ALA A 1 498 ? -42.535 0.060 66.599 1.00 93.31 498 ALA A C 1
ATOM 3508 O O . ALA A 1 498 ? -42.208 -0.378 65.491 1.00 93.31 498 ALA A O 1
ATOM 3509 N N . LEU A 1 499 ? -41.629 0.352 67.536 1.00 94.69 499 LEU A N 1
ATOM 3510 C CA . LEU A 1 499 ? -40.185 0.200 67.358 1.00 94.69 499 LEU A CA 1
ATOM 3511 C C . LEU A 1 499 ? -39.750 -1.269 67.280 1.00 94.69 499 LEU A C 1
ATOM 3513 O O . LEU A 1 499 ? -38.840 -1.607 66.516 1.00 94.69 499 LEU A O 1
ATOM 3517 N N . GLU A 1 500 ? -40.404 -2.165 68.018 1.00 93.50 500 GLU A N 1
ATOM 3518 C CA . GLU A 1 500 ? -40.194 -3.604 67.872 1.00 93.50 500 GLU A CA 1
ATOM 3519 C C . GLU A 1 500 ? -40.577 -4.062 66.457 1.00 93.50 500 GLU A C 1
ATOM 3521 O O . GLU A 1 500 ? -39.783 -4.737 65.799 1.00 93.50 500 GLU A O 1
ATOM 3526 N N . VAL A 1 501 ? -41.721 -3.606 65.932 1.00 93.19 501 VAL A N 1
ATOM 3527 C CA . VAL A 1 501 ? -42.160 -3.871 64.548 1.00 93.19 501 VAL A CA 1
ATOM 3528 C C . VAL A 1 501 ? -41.196 -3.275 63.516 1.00 93.19 501 VAL A C 1
ATOM 3530 O O . VAL A 1 501 ? -40.925 -3.899 62.483 1.00 93.19 501 VAL A O 1
ATOM 3533 N N . ARG A 1 502 ? -40.607 -2.106 63.800 1.00 94.19 502 ARG A N 1
ATOM 3534 C CA . ARG A 1 502 ? -39.503 -1.528 63.010 1.00 94.19 502 ARG A CA 1
ATOM 3535 C C . ARG A 1 502 ? -38.245 -2.412 63.033 1.00 94.19 502 ARG A C 1
ATOM 3537 O O . ARG A 1 502 ? -37.369 -2.266 62.182 1.00 94.19 502 ARG A O 1
ATOM 3544 N N . GLY A 1 503 ? -38.145 -3.353 63.968 1.00 93.00 503 GLY A N 1
ATOM 3545 C CA . GLY A 1 503 ? -37.063 -4.327 64.067 1.00 93.00 503 GLY A CA 1
ATOM 3546 C C . GLY A 1 503 ? -35.981 -3.970 65.083 1.00 93.00 503 GLY A C 1
ATOM 3547 O O . GLY A 1 503 ? -34.872 -4.492 64.972 1.00 93.00 503 GLY A O 1
ATOM 3548 N N . LEU A 1 504 ? -36.264 -3.102 66.066 1.00 93.50 504 LEU A N 1
ATOM 3549 C CA . LEU A 1 504 ? -35.307 -2.789 67.139 1.00 93.50 504 LEU A CA 1
ATOM 3550 C C . LEU A 1 504 ? -35.125 -3.940 68.145 1.00 93.50 504 LEU A C 1
ATOM 3552 O O . LEU A 1 504 ? -34.163 -3.893 68.920 1.00 93.50 504 LEU A O 1
ATOM 3556 N N . GLY A 1 505 ? -35.985 -4.962 68.069 1.00 91.31 505 GLY A N 1
ATOM 3557 C CA . GLY A 1 505 ? -36.001 -6.161 68.908 1.00 91.31 505 GLY A CA 1
ATOM 3558 C C . GLY A 1 505 ? -36.816 -5.989 70.199 1.00 91.31 505 GLY A C 1
ATOM 3559 O O . GLY A 1 505 ? -37.095 -4.855 70.588 1.00 91.31 505 GLY A O 1
ATOM 3560 N N . PRO A 1 506 ? -37.174 -7.093 70.881 1.00 90.81 506 PRO A N 1
ATOM 3561 C CA . PRO A 1 506 ? -38.073 -7.083 72.043 1.00 90.81 506 PRO A CA 1
ATOM 3562 C C . PRO A 1 506 ? -37.521 -6.313 73.249 1.00 90.81 506 PRO A C 1
ATOM 3564 O O . PRO A 1 506 ? -38.265 -5.902 74.126 1.00 90.81 506 PRO A O 1
ATOM 3567 N N . GLN A 1 507 ? -36.213 -6.062 73.306 1.00 91.19 507 GLN A N 1
ATOM 3568 C CA . GLN A 1 507 ? -35.585 -5.280 74.372 1.00 91.19 507 GLN A CA 1
ATOM 3569 C C . GLN A 1 507 ? -35.992 -3.799 74.389 1.00 91.19 507 GLN A C 1
ATOM 3571 O O . GLN A 1 507 ? -35.658 -3.101 75.342 1.00 91.19 507 GLN A O 1
ATOM 3576 N N . VAL A 1 508 ? -36.636 -3.305 73.325 1.00 92.31 508 VAL A N 1
ATOM 3577 C CA . VAL A 1 508 ? -37.154 -1.931 73.280 1.00 92.31 508 VAL A CA 1
ATOM 3578 C C . VAL A 1 508 ? -38.484 -1.795 74.028 1.00 92.31 508 VAL A C 1
ATOM 3580 O O . VAL A 1 508 ? -38.864 -0.674 74.351 1.00 92.31 508 VAL A O 1
ATOM 3583 N N . LEU A 1 509 ? -39.173 -2.911 74.307 1.00 91.25 509 LEU A N 1
ATOM 3584 C CA . LEU A 1 509 ? -40.469 -2.948 74.987 1.00 91.25 509 LEU A CA 1
ATOM 3585 C C . LEU A 1 509 ? -40.397 -2.298 76.366 1.00 91.25 509 LEU A C 1
ATOM 3587 O O . LEU A 1 509 ? -39.528 -2.626 77.176 1.00 91.25 509 LEU A O 1
ATOM 3591 N N . ASN A 1 510 ? -41.284 -1.332 76.607 1.00 89.75 510 ASN A N 1
ATOM 3592 C CA . ASN A 1 510 ? -41.238 -0.511 77.808 1.00 89.75 510 ASN A CA 1
ATOM 3593 C C . ASN A 1 510 ? -42.590 0.141 78.109 1.00 89.75 510 ASN A C 1
ATOM 3595 O O . ASN A 1 510 ? -43.244 0.633 77.199 1.00 89.75 510 ASN A O 1
ATOM 3599 N N . ILE A 1 511 ? -42.959 0.227 79.386 1.00 88.62 511 ILE A N 1
ATOM 3600 C CA . ILE A 1 511 ? -44.184 0.900 79.850 1.00 88.62 511 ILE A CA 1
ATOM 3601 C C . ILE A 1 511 ? -43.938 2.318 80.391 1.00 88.62 511 ILE A C 1
ATOM 3603 O O . ILE A 1 511 ? -44.887 3.024 80.702 1.00 88.62 511 ILE A O 1
ATOM 3607 N N . SER A 1 512 ? -42.679 2.754 80.500 1.00 88.75 512 SER A N 1
ATOM 3608 C CA . SER A 1 512 ? -42.299 4.088 80.978 1.00 88.75 512 SER A CA 1
ATOM 3609 C C . SER A 1 512 ? -41.630 4.891 79.865 1.00 88.75 512 SER A C 1
ATOM 3611 O O . SER A 1 512 ? -40.613 4.470 79.310 1.00 88.75 512 SER A O 1
ATOM 3613 N N . SER A 1 513 ? -42.170 6.078 79.576 1.00 89.00 513 SER A N 1
ATOM 3614 C CA . SER A 1 513 ? -41.649 7.019 78.571 1.00 89.00 513 SER A CA 1
ATOM 3615 C C . SER A 1 513 ? -40.185 7.375 78.845 1.00 89.00 513 SER A C 1
ATOM 3617 O O . SER A 1 513 ? -39.329 7.290 77.964 1.00 89.00 513 SER A O 1
ATOM 3619 N N . THR A 1 514 ? -39.871 7.682 80.101 1.00 89.25 514 THR A N 1
ATOM 3620 C CA . THR A 1 514 ? -38.530 8.015 80.599 1.00 89.25 514 THR A CA 1
ATOM 3621 C C . THR A 1 514 ? -37.565 6.846 80.426 1.00 89.25 514 THR A C 1
ATOM 3623 O O . THR A 1 514 ? -36.440 7.012 79.950 1.00 89.25 514 THR A O 1
ATOM 3626 N N . SER A 1 515 ? -38.010 5.633 80.763 1.00 91.56 515 SER A N 1
ATOM 3627 C CA . SER A 1 515 ? -37.210 4.417 80.606 1.00 91.56 515 SER A CA 1
ATOM 3628 C C . SER A 1 515 ? -36.965 4.082 79.129 1.00 91.56 515 SER A C 1
ATOM 3630 O O . SER A 1 515 ? -35.835 3.764 78.755 1.00 91.56 515 SER A O 1
ATOM 3632 N N . LEU A 1 516 ? -37.972 4.241 78.261 1.00 93.38 516 LEU A N 1
ATOM 3633 C CA . LEU A 1 516 ? -37.844 4.058 76.813 1.00 93.38 516 LEU A CA 1
ATOM 3634 C C . LEU A 1 516 ? -36.860 5.064 76.207 1.00 93.38 516 LEU A C 1
ATOM 3636 O O . LEU A 1 516 ? -35.936 4.674 75.494 1.00 93.38 516 LEU A O 1
ATOM 3640 N N . ARG A 1 517 ? -37.009 6.350 76.535 1.00 94.12 517 ARG A N 1
ATOM 3641 C CA . ARG A 1 517 ? -36.082 7.415 76.139 1.00 94.12 517 ARG A CA 1
ATOM 3642 C C . ARG A 1 517 ? -34.649 7.074 76.542 1.00 94.12 517 ARG A C 1
ATOM 3644 O O . ARG A 1 517 ? -33.759 7.069 75.693 1.00 94.12 517 ARG A O 1
ATOM 3651 N N . ASN A 1 518 ? -34.427 6.749 77.817 1.00 94.25 518 ASN A N 1
ATOM 3652 C CA . ASN A 1 518 ? -33.101 6.418 78.339 1.00 94.25 518 ASN A CA 1
ATOM 3653 C C . ASN A 1 518 ? -32.520 5.173 77.658 1.00 94.25 518 ASN A C 1
ATOM 3655 O O . ASN A 1 518 ? -31.330 5.150 77.345 1.00 94.25 518 ASN A O 1
ATOM 3659 N N . HIS A 1 519 ? -33.350 4.169 77.366 1.00 95.12 519 HIS A N 1
ATOM 3660 C CA . HIS A 1 519 ? -32.942 2.995 76.600 1.00 95.12 519 HIS A CA 1
ATOM 3661 C C . HIS A 1 519 ? -32.486 3.369 75.182 1.00 95.12 519 HIS A C 1
ATOM 3663 O O . HIS A 1 519 ? -31.414 2.948 74.748 1.00 95.12 519 HIS A O 1
ATOM 3669 N N . LEU A 1 520 ? -33.266 4.174 74.455 1.00 96.44 520 LEU A N 1
ATOM 3670 C CA . LEU A 1 520 ? -32.941 4.573 73.084 1.00 96.44 520 LEU A CA 1
ATOM 3671 C C . LEU A 1 520 ? -31.669 5.431 73.028 1.00 96.44 520 LEU A C 1
ATOM 3673 O O . LEU A 1 520 ? -30.760 5.144 72.246 1.00 96.44 520 LEU A O 1
ATOM 3677 N N . VAL A 1 521 ? -31.558 6.432 73.901 1.00 95.94 521 VAL A N 1
ATOM 3678 C CA . VAL A 1 521 ? -30.360 7.279 73.996 1.00 95.94 521 VAL A CA 1
ATOM 3679 C C . VAL A 1 521 ? -29.143 6.458 74.428 1.00 95.94 521 VAL A C 1
ATOM 3681 O O . VAL A 1 521 ? -28.075 6.580 73.829 1.00 95.94 521 VAL A O 1
ATOM 3684 N N . GLY A 1 522 ? -29.304 5.551 75.396 1.00 95.75 522 GLY A N 1
ATOM 3685 C CA . GLY A 1 522 ? -28.248 4.639 75.847 1.00 95.75 522 GLY A CA 1
ATOM 3686 C C . GLY A 1 522 ? -27.764 3.672 74.762 1.00 95.75 522 GLY A C 1
ATOM 3687 O O . GLY A 1 522 ? -26.599 3.279 74.763 1.00 95.75 522 GLY A O 1
ATOM 3688 N N . ARG A 1 523 ? -28.617 3.335 73.784 1.00 94.25 523 ARG A N 1
ATOM 3689 C CA . ARG A 1 523 ? -28.241 2.571 72.579 1.00 94.25 523 ARG A CA 1
ATOM 3690 C C . ARG A 1 523 ? -27.567 3.415 71.492 1.00 94.25 523 ARG A C 1
ATOM 3692 O O . ARG A 1 523 ? -27.194 2.868 70.456 1.00 94.25 523 ARG A O 1
ATOM 3699 N N . GLY A 1 524 ? -27.387 4.714 71.723 1.00 94.94 524 GLY A N 1
ATOM 3700 C CA . GLY A 1 524 ? -26.705 5.632 70.816 1.00 94.94 524 GLY A CA 1
ATOM 3701 C C . GLY A 1 524 ? -27.618 6.335 69.811 1.00 94.94 524 GLY A C 1
ATOM 3702 O O . GLY A 1 524 ? -27.104 6.995 68.906 1.00 94.94 524 GLY A O 1
ATOM 3703 N N . PHE A 1 525 ? -28.948 6.231 69.942 1.00 95.94 525 PHE A N 1
ATOM 3704 C CA . PHE A 1 525 ? -29.852 7.045 69.128 1.00 95.94 525 PHE A CA 1
ATOM 3705 C C . PHE A 1 525 ? -29.754 8.515 69.538 1.00 95.94 525 PHE A C 1
ATOM 3707 O O . PHE A 1 525 ? -29.695 8.860 70.720 1.00 95.94 525 PHE A O 1
ATOM 3714 N N . ARG A 1 526 ? -29.713 9.401 68.540 1.00 94.81 526 ARG A N 1
ATOM 3715 C CA . ARG A 1 526 ? -29.484 10.827 68.770 1.00 94.81 526 ARG A CA 1
ATOM 3716 C C . ARG A 1 526 ? -30.779 11.506 69.186 1.00 94.81 526 ARG A C 1
ATOM 3718 O O . ARG A 1 526 ? -31.688 11.648 68.371 1.00 94.81 526 ARG A O 1
ATOM 3725 N N . GLU A 1 527 ? -30.801 11.999 70.414 1.00 94.94 527 GLU A N 1
ATOM 3726 C CA . GLU A 1 527 ? -31.835 12.896 70.914 1.00 94.94 527 GLU A CA 1
ATOM 3727 C C . GLU A 1 527 ? -31.515 14.354 70.564 1.00 94.94 527 GLU A C 1
ATOM 3729 O O . GLU A 1 527 ? -30.357 14.778 70.542 1.00 94.94 527 GLU A O 1
ATOM 3734 N N . THR A 1 528 ? -32.525 15.150 70.223 1.00 94.38 528 THR A N 1
ATOM 3735 C CA . THR A 1 528 ? -32.356 16.580 69.949 1.00 94.38 528 THR A CA 1
ATOM 3736 C C . THR A 1 528 ? -33.577 17.369 70.395 1.00 94.38 528 THR A C 1
ATOM 3738 O O . THR A 1 528 ? -34.697 17.011 70.043 1.00 94.38 528 THR A O 1
ATOM 3741 N N . ALA A 1 529 ? -33.349 18.462 71.127 1.00 92.31 529 ALA A N 1
ATOM 3742 C CA . ALA A 1 529 ? -34.408 19.361 71.574 1.00 92.31 529 ALA A CA 1
ATOM 3743 C C . ALA A 1 529 ? -35.170 19.982 70.391 1.00 92.31 529 ALA A C 1
ATOM 3745 O O . ALA A 1 529 ? -34.583 20.300 69.348 1.00 92.31 529 ALA A O 1
ATOM 3746 N N . ASP A 1 530 ? -36.479 20.158 70.557 1.00 90.31 530 ASP A N 1
ATOM 3747 C CA . ASP A 1 530 ? -37.358 20.704 69.533 1.00 90.31 530 ASP A CA 1
ATOM 3748 C C . ASP A 1 530 ? -36.958 22.131 69.134 1.00 90.31 530 ASP A C 1
ATOM 3750 O O . ASP A 1 530 ? -36.739 23.022 69.952 1.00 90.31 530 ASP A O 1
ATOM 3754 N N . SER A 1 531 ? -36.877 22.347 67.826 1.00 88.75 531 SER A N 1
ATOM 3755 C CA . SER A 1 531 ? -36.771 23.661 67.203 1.00 88.75 531 SER A CA 1
ATOM 3756 C C . SER A 1 531 ? -37.168 23.545 65.734 1.00 88.75 531 SER A C 1
ATOM 3758 O O . SER A 1 531 ? -37.086 22.472 65.130 1.00 88.75 531 SER A O 1
ATOM 3760 N N . GLN A 1 532 ? -37.514 24.663 65.093 1.00 88.38 532 GLN A N 1
ATOM 3761 C CA . GLN A 1 532 ? -37.803 24.665 63.652 1.00 88.38 532 GLN A CA 1
ATOM 3762 C C . GLN A 1 532 ? -36.623 24.160 62.801 1.00 88.38 532 GLN A C 1
ATOM 3764 O O . GLN A 1 532 ? -36.840 23.541 61.760 1.00 88.38 532 GLN A O 1
ATOM 3769 N N . ALA A 1 533 ? -35.378 24.376 63.239 1.00 90.00 533 ALA A N 1
ATOM 3770 C CA . ALA A 1 533 ? -34.197 23.850 62.558 1.00 90.00 533 ALA A CA 1
ATOM 3771 C C . ALA A 1 533 ? -34.104 22.321 62.678 1.00 90.00 533 ALA A C 1
ATOM 3773 O O . ALA A 1 533 ? -33.828 21.641 61.691 1.00 90.00 533 ALA A O 1
ATOM 3774 N N . VAL A 1 534 ? -34.389 21.775 63.862 1.00 92.25 534 VAL A N 1
ATOM 3775 C CA . VAL A 1 534 ? -34.346 20.331 64.132 1.00 92.25 534 VAL A CA 1
ATOM 3776 C C . VAL A 1 534 ? -35.464 19.598 63.399 1.00 92.25 534 VAL A C 1
ATOM 3778 O O . VAL A 1 534 ? -35.199 18.578 62.765 1.00 92.25 534 VAL A O 1
ATOM 3781 N N . ARG A 1 535 ? -36.676 20.170 63.354 1.00 92.88 535 ARG A N 1
ATOM 3782 C CA . ARG A 1 535 ? -37.824 19.615 62.612 1.00 92.88 535 ARG A CA 1
ATOM 3783 C C . ARG A 1 535 ? -37.549 19.389 61.118 1.00 92.88 535 ARG A C 1
ATOM 3785 O O . ARG A 1 535 ? -38.214 18.564 60.501 1.00 92.88 535 ARG A O 1
ATOM 3792 N N . ARG A 1 536 ? -36.550 20.058 60.518 1.00 91.75 536 ARG A N 1
ATOM 3793 C CA . ARG A 1 536 ? -36.123 19.819 59.118 1.00 91.75 536 ARG A CA 1
ATOM 3794 C C . ARG A 1 536 ? -35.467 18.459 58.906 1.00 91.75 536 ARG A C 1
ATOM 3796 O O . ARG A 1 536 ? -35.509 17.956 57.782 1.00 91.75 536 ARG A O 1
ATOM 3803 N N . ASN A 1 537 ? -34.888 17.907 59.968 1.00 92.88 537 ASN A N 1
ATOM 3804 C CA . ASN A 1 537 ? -34.134 16.658 59.965 1.00 92.88 537 ASN A CA 1
ATOM 3805 C C . ASN A 1 537 ? -34.926 15.476 60.538 1.00 92.88 537 ASN A C 1
ATOM 3807 O O . ASN A 1 537 ? -34.457 14.345 60.427 1.00 92.88 537 ASN A O 1
ATOM 3811 N N . VAL A 1 538 ? -36.101 15.732 61.122 1.00 94.00 538 VAL A N 1
ATOM 3812 C CA . VAL A 1 538 ? -37.016 14.692 61.606 1.00 94.00 538 VAL A CA 1
ATOM 3813 C C . VAL A 1 538 ? -37.495 13.840 60.432 1.00 94.00 538 VAL A C 1
ATOM 3815 O O . VAL A 1 538 ? -37.765 14.350 59.338 1.00 94.00 538 VAL A O 1
ATOM 3818 N N . LYS A 1 539 ? -37.598 12.534 60.663 1.00 94.31 539 LYS A N 1
ATOM 3819 C CA . LYS A 1 539 ? -38.076 11.537 59.705 1.00 94.31 539 LYS A CA 1
ATOM 3820 C C . LYS A 1 539 ? -39.346 10.873 60.222 1.00 94.31 539 LYS A C 1
ATOM 3822 O O . LYS A 1 539 ? -39.646 10.887 61.411 1.00 94.31 539 LYS A O 1
ATOM 3827 N N . LEU A 1 540 ? -40.103 10.280 59.303 1.00 94.38 540 LEU A N 1
ATOM 3828 C CA . LEU A 1 540 ? -41.215 9.417 59.690 1.00 94.38 540 LEU A CA 1
ATOM 3829 C C . LEU A 1 540 ? -40.683 8.205 60.460 1.00 94.38 540 LEU A C 1
ATOM 3831 O O . LEU A 1 540 ? -39.653 7.642 60.082 1.00 94.38 540 LEU A O 1
ATOM 3835 N N . GLY A 1 541 ? -41.396 7.823 61.514 1.00 93.44 541 GLY A N 1
ATOM 3836 C CA . GLY A 1 541 ? -40.977 6.787 62.449 1.00 93.44 541 GLY A CA 1
ATOM 3837 C C . GLY A 1 541 ? -39.952 7.256 63.489 1.00 93.44 541 GLY A C 1
ATOM 3838 O O . GLY A 1 541 ? -39.529 6.458 64.314 1.00 93.44 541 GLY A O 1
ATOM 3839 N N . ASP A 1 542 ? -39.486 8.510 63.470 1.00 96.38 542 ASP A N 1
ATOM 3840 C CA . ASP A 1 542 ? -38.707 9.013 64.610 1.00 96.38 542 ASP A CA 1
ATOM 3841 C C . ASP A 1 542 ? -39.592 9.057 65.864 1.00 96.38 542 ASP A C 1
ATOM 3843 O O . ASP A 1 542 ? -40.817 9.189 65.778 1.00 96.38 542 ASP A O 1
ATOM 3847 N N . VAL A 1 543 ? -38.968 8.962 67.034 1.00 96.12 543 VAL A N 1
ATOM 3848 C CA . VAL A 1 543 ? -39.679 9.021 68.312 1.00 96.12 543 VAL A CA 1
ATOM 3849 C C . VAL A 1 543 ? -39.718 10.468 68.779 1.00 96.12 543 VAL A C 1
ATOM 3851 O O . VAL A 1 543 ? -38.699 11.160 68.765 1.00 96.12 543 VAL A O 1
ATOM 3854 N N . ILE A 1 544 ? -40.889 10.929 69.202 1.00 94.62 544 ILE A N 1
ATOM 3855 C CA . ILE A 1 544 ? -41.028 12.182 69.937 1.00 94.62 544 ILE A CA 1
ATOM 3856 C C . ILE A 1 544 ? -41.188 11.881 71.422 1.00 94.62 544 ILE A C 1
ATOM 3858 O O . ILE A 1 544 ? -41.977 11.020 71.802 1.00 94.62 544 ILE A O 1
ATOM 3862 N N . GLN A 1 545 ? -40.438 12.606 72.241 1.00 92.69 545 GLN A N 1
ATOM 3863 C CA . GLN A 1 545 ? -40.448 12.519 73.690 1.00 92.69 545 GLN A CA 1
ATOM 3864 C C . GLN A 1 545 ? -40.838 13.873 74.272 1.00 92.69 545 GLN A C 1
ATOM 3866 O O . GLN A 1 545 ? -40.282 14.905 73.895 1.00 92.69 545 GLN A O 1
ATOM 3871 N N . PHE A 1 546 ? -41.753 13.854 75.224 1.00 88.56 546 PHE A N 1
ATOM 3872 C CA . PHE A 1 546 ? -42.083 14.977 76.076 1.00 88.56 546 PHE A CA 1
ATOM 3873 C C . PHE A 1 546 ? -41.591 14.640 77.483 1.00 88.56 546 PHE A C 1
ATOM 3875 O O . PHE A 1 546 ? -42.103 13.702 78.091 1.00 88.56 546 PHE A O 1
ATOM 3882 N N . ASP A 1 547 ? -40.572 15.362 77.944 1.00 85.12 547 ASP A N 1
ATOM 3883 C CA . ASP A 1 547 ? -40.028 15.273 79.302 1.00 85.12 547 ASP A CA 1
ATOM 3884 C C . ASP A 1 547 ? -40.583 16.450 80.102 1.00 85.12 547 ASP A C 1
ATOM 3886 O O . ASP A 1 547 ? -40.133 17.588 79.940 1.00 85.12 547 ASP A O 1
ATOM 3890 N N . TRP A 1 548 ? -41.623 16.206 80.893 1.00 77.62 548 TRP A N 1
ATOM 3891 C CA . TRP A 1 548 ? -42.342 17.266 81.600 1.00 77.62 548 TRP A CA 1
ATOM 3892 C C . TRP A 1 548 ? -41.821 17.527 83.000 1.00 77.62 548 TRP A C 1
ATOM 3894 O O . TRP A 1 548 ? -42.283 18.497 83.598 1.00 77.62 548 TRP A O 1
ATOM 3904 N N . ARG A 1 549 ? -40.875 16.706 83.481 1.00 70.19 549 ARG A N 1
ATOM 3905 C CA . ARG A 1 549 ? -40.299 16.705 84.832 1.00 70.19 549 ARG A CA 1
ATOM 3906 C C . ARG A 1 549 ? -41.336 16.661 85.962 1.00 70.19 549 ARG A C 1
ATOM 3908 O O . ARG A 1 549 ? -42.427 17.225 85.917 1.00 70.19 549 ARG A O 1
ATOM 3915 N N . ASN A 1 550 ? -40.977 16.014 87.065 1.00 67.19 550 ASN A N 1
ATOM 3916 C CA . ASN A 1 550 ? -41.835 16.017 88.246 1.00 67.19 550 ASN A CA 1
ATOM 3917 C C . ASN A 1 550 ? -41.790 17.397 88.933 1.00 67.19 550 ASN A C 1
ATOM 3919 O O . ASN A 1 550 ? -40.759 17.789 89.476 1.00 67.19 550 ASN A O 1
ATOM 3923 N N . ASN A 1 551 ? -42.913 18.120 88.945 1.00 64.44 551 ASN A N 1
ATOM 3924 C CA . ASN A 1 551 ? -43.050 19.414 89.629 1.00 64.44 551 ASN A CA 1
ATOM 3925 C C . ASN A 1 551 ? -43.477 19.291 91.109 1.00 64.44 551 ASN A C 1
ATOM 3927 O O . ASN A 1 551 ? -43.814 20.290 91.742 1.00 64.44 551 ASN A O 1
ATOM 3931 N N . GLY A 1 552 ? -43.502 18.071 91.655 1.00 64.75 552 GLY A N 1
ATOM 3932 C CA . GLY A 1 552 ? -43.830 17.765 93.048 1.00 64.75 552 GLY A CA 1
ATOM 3933 C C . GLY A 1 552 ? -45.320 17.838 93.397 1.00 64.75 552 GLY A C 1
ATOM 3934 O O . GLY A 1 552 ? -45.687 17.514 94.524 1.00 64.75 552 GLY A O 1
ATOM 3935 N N . ARG A 1 553 ? -46.190 18.249 92.461 1.00 63.25 553 ARG A N 1
ATOM 3936 C CA . ARG A 1 553 ? -47.633 18.438 92.697 1.00 63.25 553 ARG A CA 1
ATOM 3937 C C . ARG A 1 553 ? -48.462 17.173 92.461 1.00 63.25 553 ARG A C 1
ATOM 3939 O O . ARG A 1 553 ? -49.532 17.034 93.046 1.00 63.25 553 ARG A O 1
ATOM 3946 N N . TYR A 1 554 ? -47.972 16.258 91.630 1.00 61.00 554 TYR A N 1
ATOM 3947 C CA . TYR A 1 554 ? -48.612 14.979 91.330 1.00 61.00 554 TYR A CA 1
ATOM 3948 C C . TYR A 1 554 ? -47.645 13.828 91.625 1.00 61.00 554 TYR A C 1
ATOM 3950 O O . TYR A 1 554 ? -46.441 13.940 91.398 1.00 61.00 554 TYR A O 1
ATOM 3958 N N . ALA A 1 555 ? -48.167 12.719 92.148 1.00 56.12 555 ALA A N 1
ATOM 3959 C CA . ALA A 1 555 ? -47.386 11.507 92.354 1.00 56.12 555 ALA A CA 1
ATOM 3960 C C . ALA A 1 555 ? -47.223 10.777 91.011 1.00 56.12 555 ALA A C 1
ATOM 3962 O O . ALA A 1 555 ? -48.123 10.057 90.593 1.00 56.12 555 ALA A O 1
ATOM 3963 N N . GLY A 1 556 ? -46.099 10.994 90.328 1.00 58.72 556 GLY A N 1
ATOM 3964 C CA . GLY A 1 556 ? -45.756 10.288 89.091 1.00 58.72 556 GLY A CA 1
ATOM 3965 C C . GLY A 1 556 ? -45.072 11.174 88.053 1.00 58.72 556 GLY A C 1
ATOM 3966 O O . GLY A 1 556 ? -45.218 12.394 88.061 1.00 58.72 556 GLY A O 1
ATOM 3967 N N . ASP A 1 557 ? -44.306 10.537 87.172 1.00 65.06 557 ASP A N 1
ATOM 3968 C CA . ASP A 1 557 ? -43.720 11.163 85.989 1.00 65.06 557 ASP A CA 1
ATOM 3969 C C . ASP A 1 557 ? -44.790 11.235 84.883 1.00 65.06 557 ASP A C 1
ATOM 3971 O O . ASP A 1 557 ? -45.405 10.218 84.564 1.00 65.06 557 ASP A O 1
ATOM 3975 N N . ARG A 1 558 ? -45.061 12.431 84.342 1.00 73.69 558 ARG A N 1
ATOM 3976 C CA . ARG A 1 558 ? -46.088 12.651 83.301 1.00 73.69 558 ARG A CA 1
ATOM 3977 C C . ARG A 1 558 ? -45.516 12.589 81.882 1.00 73.69 558 ARG A C 1
ATOM 3979 O O . ARG A 1 558 ? -46.188 13.004 80.936 1.00 73.69 558 ARG A O 1
ATOM 3986 N N . ASP A 1 559 ? -44.281 12.125 81.736 1.00 85.06 559 ASP A N 1
ATOM 3987 C CA . ASP A 1 559 ? -43.596 12.005 80.457 1.00 85.06 559 ASP A CA 1
ATOM 3988 C C . ASP A 1 559 ? -44.405 11.241 79.407 1.00 85.06 559 ASP A C 1
ATOM 3990 O O . ASP A 1 559 ? -45.031 10.210 79.667 1.00 85.06 559 ASP A O 1
ATOM 3994 N N . HIS A 1 560 ? -44.341 11.725 78.171 1.00 86.81 560 HIS A N 1
ATOM 3995 C CA . HIS A 1 560 ? -45.136 11.198 77.070 1.00 86.81 560 HIS A CA 1
ATOM 3996 C C . HIS A 1 560 ? -44.259 10.873 75.863 1.00 86.81 560 HIS A C 1
ATOM 3998 O O . HIS A 1 560 ? -43.332 11.613 75.537 1.00 86.81 560 HIS A O 1
ATOM 4004 N N . THR A 1 561 ? -44.568 9.784 75.165 1.00 91.38 561 THR A N 1
ATOM 4005 C CA . THR A 1 561 ? -43.824 9.350 73.979 1.00 91.38 561 THR A CA 1
ATOM 4006 C C . THR A 1 561 ? -44.777 9.049 72.832 1.00 91.38 561 THR A C 1
ATOM 4008 O O . THR A 1 561 ? -45.879 8.546 73.039 1.00 91.38 561 THR A O 1
ATOM 4011 N N . GLY A 1 562 ? -44.347 9.314 71.602 1.00 91.69 562 GLY A N 1
ATOM 4012 C CA . GLY A 1 562 ? -45.085 8.911 70.412 1.00 91.69 562 GLY A CA 1
ATOM 4013 C C . GLY A 1 562 ? -44.202 8.705 69.191 1.00 91.69 562 GLY A C 1
ATOM 4014 O O . GLY A 1 562 ? -43.000 8.969 69.217 1.00 91.69 562 GLY A O 1
ATOM 4015 N N . ILE A 1 563 ? -44.817 8.243 68.103 1.00 94.31 563 ILE A N 1
ATOM 4016 C CA . ILE A 1 563 ? -44.140 7.985 66.827 1.00 94.31 563 ILE A CA 1
ATOM 4017 C C . ILE A 1 563 ? -44.515 9.067 65.823 1.00 94.31 563 ILE A C 1
ATOM 4019 O O . ILE A 1 563 ? -45.695 9.353 65.630 1.00 94.31 563 ILE A O 1
ATOM 4023 N N . VAL A 1 564 ? -43.529 9.664 65.154 1.00 94.75 564 VAL A N 1
ATOM 4024 C CA . VAL A 1 564 ? -43.754 10.665 64.106 1.00 94.75 564 VAL A CA 1
ATOM 4025 C C . VAL A 1 564 ? -44.403 10.006 62.890 1.00 94.75 564 VAL A C 1
ATOM 4027 O O . VAL A 1 564 ? -43.767 9.253 62.152 1.00 94.75 564 VAL A O 1
ATOM 4030 N N . THR A 1 565 ? -45.667 10.332 62.638 1.00 92.62 565 THR A N 1
ATOM 4031 C CA . THR A 1 565 ? -46.477 9.725 61.572 1.00 92.62 565 THR A CA 1
ATOM 4032 C C . THR A 1 565 ? -46.668 10.628 60.366 1.00 92.62 565 THR A C 1
ATOM 4034 O O . THR A 1 565 ? -46.947 10.136 59.269 1.00 92.62 565 THR A O 1
ATOM 4037 N N . ARG A 1 566 ? -46.475 11.945 60.516 1.00 91.81 566 ARG A N 1
ATOM 4038 C CA . ARG A 1 566 ? -46.585 12.891 59.401 1.00 91.81 566 ARG A CA 1
ATOM 4039 C C . ARG A 1 566 ? -45.753 14.153 59.616 1.00 91.81 566 ARG A C 1
ATOM 4041 O O . ARG A 1 566 ? -45.627 14.669 60.722 1.00 91.81 566 ARG A O 1
ATOM 4048 N N . ILE A 1 567 ? -45.203 14.666 58.517 1.00 93.75 567 ILE A N 1
ATOM 4049 C CA . ILE A 1 567 ? -44.384 15.880 58.479 1.00 93.75 567 ILE A CA 1
ATOM 4050 C C . ILE A 1 567 ? -44.978 16.809 57.424 1.00 93.75 567 ILE A C 1
ATOM 4052 O O . ILE A 1 567 ? -44.852 16.554 56.226 1.00 93.75 567 ILE A O 1
ATOM 4056 N N . ASP A 1 568 ? -45.622 17.884 57.866 1.00 91.94 568 ASP A N 1
ATOM 4057 C CA . ASP A 1 568 ? -46.177 18.910 56.988 1.00 91.94 568 ASP A CA 1
ATOM 4058 C C . ASP A 1 568 ? -45.162 20.054 56.844 1.00 91.94 568 ASP A C 1
ATOM 4060 O O . ASP A 1 568 ? -44.737 20.669 57.827 1.00 91.94 568 ASP A O 1
ATOM 4064 N N . ARG A 1 569 ? -44.748 20.333 55.604 1.00 91.81 569 ARG A N 1
ATOM 4065 C CA . ARG A 1 569 ? -43.862 21.456 55.264 1.00 91.81 569 ARG A CA 1
ATOM 4066 C C . ARG A 1 569 ? -44.723 22.607 54.756 1.00 91.81 569 ARG A C 1
ATOM 4068 O O . ARG A 1 569 ? -45.264 22.528 53.656 1.00 91.81 569 ARG A O 1
ATOM 4075 N N . ASN A 1 570 ? -44.871 23.651 55.564 1.00 88.50 570 ASN A N 1
ATOM 4076 C CA . ASN A 1 570 ? -45.743 24.779 55.250 1.00 88.50 570 ASN A CA 1
ATOM 4077 C C . ASN A 1 570 ? -45.055 25.753 54.280 1.00 88.50 570 ASN A C 1
ATOM 4079 O O . ASN A 1 570 ? -43.830 25.882 54.270 1.00 88.50 570 ASN A O 1
ATOM 4083 N N . ALA A 1 571 ? -45.846 26.493 53.497 1.00 87.62 571 ALA A N 1
ATOM 4084 C CA . ALA A 1 571 ? -45.336 27.452 52.509 1.00 87.62 571 ALA A CA 1
ATOM 4085 C C . ALA A 1 571 ? -44.469 28.572 53.123 1.00 87.62 571 ALA A C 1
ATOM 4087 O O . ALA A 1 571 ? -43.558 29.075 52.475 1.00 87.62 571 ALA A O 1
ATOM 4088 N N . ASN A 1 572 ? -44.701 28.920 54.394 1.00 88.31 572 ASN A N 1
ATOM 4089 C CA . ASN A 1 572 ? -43.914 29.903 55.149 1.00 88.31 572 ASN A CA 1
ATOM 4090 C C . ASN A 1 572 ? -42.575 29.348 55.690 1.00 88.31 572 ASN A C 1
ATOM 4092 O O . ASN A 1 572 ? -41.930 29.987 56.517 1.00 88.31 572 ASN A O 1
ATOM 4096 N N . GLY A 1 573 ? -42.177 28.137 55.284 1.00 86.75 573 GLY A N 1
ATOM 4097 C CA . GLY A 1 573 ? -40.930 27.496 55.704 1.00 86.75 573 GLY A CA 1
ATOM 4098 C C . GLY A 1 573 ? -40.960 26.866 57.101 1.00 86.75 573 GLY A C 1
ATOM 4099 O O . GLY A 1 573 ? -39.955 26.276 57.510 1.00 86.75 573 GLY A O 1
ATOM 4100 N N . THR A 1 574 ? -42.083 26.953 57.825 1.00 88.94 574 THR A N 1
ATOM 4101 C CA . THR A 1 574 ? -42.272 26.242 59.099 1.00 88.94 574 THR A CA 1
ATOM 4102 C C . THR A 1 574 ? -42.594 24.768 58.866 1.00 88.94 574 THR A C 1
ATOM 4104 O O . THR A 1 574 ? -43.193 24.393 57.855 1.00 88.94 574 THR A O 1
ATOM 4107 N N . ILE A 1 575 ? -42.198 23.920 59.815 1.00 90.88 575 ILE A N 1
ATOM 4108 C CA . ILE A 1 575 ? -42.484 22.485 59.783 1.00 90.88 575 ILE A CA 1
ATOM 4109 C C . ILE A 1 575 ? -43.392 22.118 60.951 1.00 90.88 575 ILE A C 1
ATOM 4111 O O . ILE A 1 575 ? -43.095 22.380 62.124 1.00 90.88 575 ILE A O 1
ATOM 4115 N N . THR A 1 576 ? -44.504 21.472 60.614 1.00 90.94 576 THR A N 1
ATOM 4116 C CA . THR A 1 576 ? -45.425 20.877 61.574 1.00 90.94 576 THR A CA 1
ATOM 4117 C C . THR A 1 576 ? -45.173 19.377 61.619 1.00 90.94 576 THR A C 1
ATOM 4119 O O . THR A 1 576 ? -45.346 18.675 60.624 1.00 90.94 576 THR A O 1
ATOM 4122 N N . ILE A 1 577 ? -44.758 18.895 62.788 1.00 90.50 577 ILE A N 1
ATOM 4123 C CA . ILE A 1 577 ? -44.636 17.466 63.065 1.00 90.50 577 ILE A CA 1
ATOM 4124 C C . ILE A 1 577 ? -45.949 16.989 63.684 1.00 90.50 577 ILE A C 1
ATOM 4126 O O . ILE A 1 577 ? -46.511 17.650 64.563 1.00 90.50 577 ILE A O 1
ATOM 4130 N N . ARG A 1 578 ? -46.440 15.856 63.195 1.00 90.38 578 ARG A N 1
ATOM 4131 C CA . ARG A 1 578 ? -47.564 15.114 63.758 1.00 90.38 578 ARG A CA 1
ATOM 4132 C C . ARG A 1 578 ? -47.057 13.764 64.214 1.00 90.38 578 ARG A C 1
ATOM 4134 O O . ARG A 1 578 ? -46.208 13.159 63.551 1.00 90.38 578 ARG A O 1
ATOM 4141 N N . TYR A 1 579 ? -47.580 13.324 65.339 1.00 90.25 579 TYR A N 1
ATOM 4142 C CA . TYR A 1 579 ? -47.215 12.059 65.931 1.00 90.25 579 TYR A CA 1
ATOM 4143 C C . TYR A 1 579 ? -48.468 11.340 66.409 1.00 90.25 579 TYR A C 1
ATOM 4145 O O . TYR A 1 579 ? -49.514 11.959 66.593 1.00 90.25 579 TYR A O 1
ATOM 4153 N N . THR A 1 580 ? -48.334 10.039 66.612 1.00 87.50 580 THR A N 1
ATOM 4154 C CA . THR A 1 580 ? -49.397 9.191 67.139 1.00 87.50 580 THR A CA 1
ATOM 4155 C C . THR A 1 580 ? -48.900 8.533 68.421 1.00 87.50 580 THR A C 1
ATOM 4157 O O . THR A 1 580 ? -47.761 8.056 68.481 1.00 87.50 580 THR A O 1
ATOM 4160 N N . ALA A 1 581 ? -49.746 8.538 69.446 1.00 82.88 581 ALA A N 1
ATOM 4161 C CA . ALA A 1 581 ? -49.503 7.930 70.746 1.00 82.88 581 ALA A CA 1
ATOM 4162 C C . ALA A 1 581 ? -50.830 7.442 71.342 1.00 82.88 581 ALA A C 1
ATOM 4164 O O . ALA A 1 581 ? -51.897 7.926 70.965 1.00 82.88 581 ALA A O 1
ATOM 4165 N N . HIS A 1 582 ? -50.757 6.499 72.279 1.00 77.06 582 HIS A N 1
ATOM 4166 C CA . HIS A 1 582 ? -51.932 5.897 72.907 1.00 77.06 582 HIS A CA 1
ATOM 4167 C C . HIS A 1 582 ? -52.293 6.615 74.214 1.00 77.06 582 HIS A C 1
ATOM 4169 O O . HIS A 1 582 ? -51.976 6.144 75.304 1.00 77.06 582 HIS A O 1
ATOM 4175 N N . THR A 1 583 ? -52.868 7.817 74.094 1.00 62.47 583 THR A N 1
ATOM 4176 C CA . THR A 1 583 ? -53.273 8.644 75.251 1.00 62.47 583 THR A CA 1
ATOM 4177 C C . THR A 1 583 ? -54.700 9.179 75.213 1.00 62.47 583 THR A C 1
ATOM 4179 O O . THR A 1 583 ? -55.263 9.323 76.285 1.00 62.47 583 THR A O 1
ATOM 4182 N N . ASP A 1 584 ? -55.327 9.396 74.047 1.00 59.03 584 ASP A N 1
ATOM 4183 C CA . ASP A 1 584 ? -56.732 9.848 73.963 1.00 59.03 584 ASP A CA 1
ATOM 4184 C C . ASP A 1 584 ? -57.393 9.464 72.625 1.00 59.03 584 ASP A C 1
ATOM 4186 O O . ASP A 1 584 ? -56.873 9.846 71.578 1.00 59.03 584 ASP A O 1
ATOM 4190 N N . PRO A 1 585 ? -58.548 8.766 72.598 1.00 53.09 585 PRO A N 1
ATOM 4191 C CA . PRO A 1 585 ? -59.129 8.242 71.363 1.00 53.09 585 PRO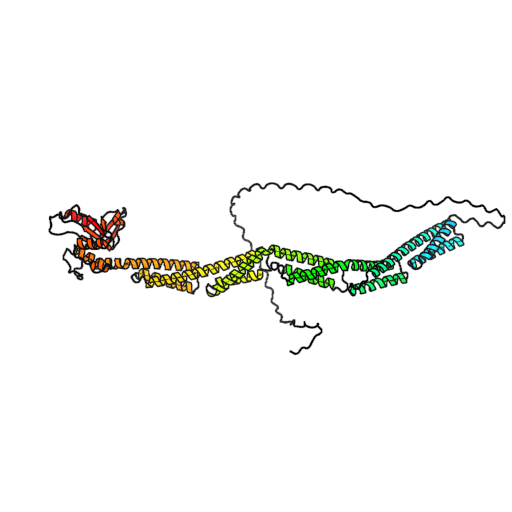 A CA 1
ATOM 4192 C C . PRO A 1 585 ? -59.536 9.330 70.351 1.00 53.09 585 PRO A C 1
ATOM 4194 O O . PRO A 1 585 ? -60.418 10.142 70.620 1.00 53.09 585 PRO A O 1
ATOM 4197 N N . GLY A 1 586 ? -58.978 9.266 69.133 1.00 53.25 586 GLY A N 1
ATOM 4198 C CA . GLY A 1 586 ? -59.588 9.854 67.929 1.00 53.25 586 GLY A CA 1
ATOM 4199 C C . GLY A 1 586 ? -58.896 11.058 67.276 1.00 53.25 586 GLY A C 1
ATOM 4200 O O . GLY A 1 586 ? -59.492 11.655 66.378 1.00 53.25 586 GLY A O 1
ATOM 4201 N N . ASN A 1 587 ? -57.664 11.423 67.652 1.00 57.69 587 ASN A N 1
ATOM 4202 C CA . ASN A 1 587 ? -56.917 12.504 66.987 1.00 57.69 587 ASN A CA 1
ATOM 4203 C C . ASN A 1 587 ? -55.394 12.261 66.991 1.00 57.69 587 ASN A C 1
ATOM 4205 O O . ASN A 1 587 ? -54.850 11.894 68.023 1.00 57.69 587 ASN A O 1
ATOM 4209 N N . ASP A 1 588 ? -54.702 12.523 65.871 1.00 57.81 588 ASP A N 1
ATOM 4210 C CA . ASP A 1 588 ? -53.229 12.601 65.829 1.00 57.81 588 ASP A CA 1
ATOM 4211 C C . ASP A 1 588 ? -52.789 13.990 66.331 1.00 57.81 588 ASP A C 1
ATOM 4213 O O . ASP A 1 588 ? -52.936 14.980 65.590 1.00 57.81 588 ASP A O 1
ATOM 4217 N N . PRO A 1 589 ? -52.258 14.115 67.561 1.00 65.19 589 PRO A N 1
ATOM 4218 C CA . PRO A 1 589 ? -51.873 15.409 68.099 1.00 65.19 589 PRO A CA 1
ATOM 4219 C C . PRO A 1 589 ? -50.750 16.063 67.282 1.00 65.19 589 PRO A C 1
ATOM 4221 O O . PRO A 1 589 ? -49.805 15.439 66.786 1.00 65.19 589 PRO A O 1
ATOM 4224 N N . LYS A 1 590 ? -50.837 17.389 67.153 1.00 74.75 590 LYS A N 1
ATOM 4225 C CA . LYS A 1 590 ? -49.713 18.208 66.686 1.00 74.75 590 LYS A CA 1
ATOM 4226 C C . LYS A 1 590 ? -48.787 18.457 67.868 1.00 74.75 590 LYS A C 1
ATOM 4228 O O . LYS A 1 590 ? -49.273 18.788 68.942 1.00 74.75 590 LYS A O 1
ATOM 4233 N N . VAL A 1 591 ? -47.472 18.452 67.647 1.00 71.06 591 VAL A N 1
ATOM 4234 C CA . VAL A 1 591 ? -46.494 18.746 68.718 1.00 71.06 591 VAL A CA 1
AT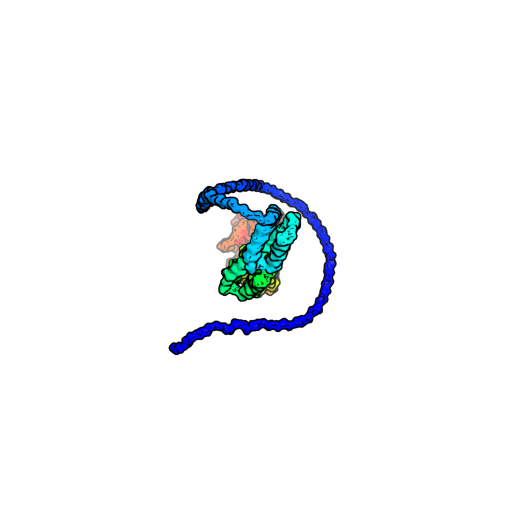OM 4235 C C . VAL A 1 591 ? -46.828 20.039 69.467 1.00 71.06 591 VAL A C 1
ATOM 4237 O O . VAL A 1 591 ? -46.882 20.046 70.690 1.00 71.06 591 VAL A O 1
ATOM 4240 N N . ASN A 1 592 ? -47.133 21.117 68.738 1.00 71.31 592 ASN A N 1
ATOM 4241 C CA . ASN A 1 592 ? -47.485 22.400 69.352 1.00 71.31 592 ASN A CA 1
ATOM 4242 C C . ASN A 1 592 ? -48.794 22.333 70.151 1.00 71.31 592 ASN A C 1
ATOM 4244 O O . ASN A 1 592 ? -48.877 22.949 71.201 1.00 71.31 592 ASN A O 1
ATOM 4248 N N . GLN A 1 593 ? -49.779 21.555 69.693 1.00 73.69 593 GLN A N 1
ATOM 4249 C CA . GLN A 1 593 ? -51.045 21.380 70.409 1.00 73.69 593 GLN A CA 1
ATOM 4250 C C . GLN A 1 593 ? -50.821 20.661 71.744 1.00 73.69 593 GLN A C 1
ATOM 4252 O O . GLN A 1 593 ? -51.410 21.047 72.746 1.00 73.69 593 GLN A O 1
ATOM 4257 N N . THR A 1 594 ? -49.944 19.655 71.777 1.00 69.25 594 THR A N 1
ATOM 4258 C CA . THR A 1 594 ? -49.573 18.956 73.015 1.00 69.25 594 THR A CA 1
ATOM 4259 C C . THR A 1 594 ? -48.798 19.866 73.967 1.00 69.25 594 THR A C 1
ATOM 4261 O O . THR A 1 594 ? -49.058 19.851 75.166 1.00 69.25 594 THR A O 1
ATOM 4264 N N . ILE A 1 595 ? -47.881 20.692 73.445 1.00 65.88 595 ILE A N 1
ATOM 4265 C CA . ILE A 1 595 ? -47.168 21.701 74.247 1.00 65.88 595 ILE A CA 1
ATOM 4266 C C . ILE A 1 595 ? -48.163 22.701 74.853 1.00 65.88 595 ILE A C 1
ATOM 4268 O O . ILE A 1 595 ? -48.122 22.963 76.051 1.00 65.88 595 ILE A O 1
ATOM 4272 N N . GLU A 1 596 ? -49.072 23.239 74.040 1.00 68.81 596 GLU A N 1
ATOM 4273 C CA . GLU A 1 596 ? -50.086 24.209 74.468 1.00 68.81 596 GLU A CA 1
ATOM 4274 C C . GLU A 1 596 ? -51.046 23.613 75.511 1.00 68.81 596 GLU A C 1
ATOM 4276 O O . GLU A 1 596 ? -51.313 24.255 76.526 1.00 68.81 596 GLU A O 1
ATOM 4281 N N . ALA A 1 597 ? -51.508 22.374 75.308 1.00 64.62 597 ALA A N 1
ATOM 4282 C CA . ALA A 1 597 ? -52.360 21.661 76.260 1.00 64.62 597 ALA A CA 1
ATOM 4283 C C . ALA A 1 597 ? -51.639 21.373 77.590 1.00 64.62 597 ALA A C 1
ATOM 4285 O O . ALA A 1 597 ? -52.205 21.606 78.656 1.00 64.62 597 ALA A O 1
ATOM 4286 N N . SER A 1 598 ? -50.372 20.947 77.537 1.00 60.81 598 SER A N 1
ATOM 4287 C CA . SER A 1 598 ? -49.536 20.693 78.721 1.00 60.81 598 SER A CA 1
ATOM 4288 C C . SER A 1 598 ? -49.347 21.954 79.576 1.00 60.81 598 SER A C 1
ATOM 4290 O O . SER A 1 598 ? -49.484 21.922 80.801 1.00 60.81 598 SER A O 1
ATOM 4292 N N . LEU A 1 599 ? -49.123 23.108 78.938 1.00 62.94 599 LEU A N 1
ATOM 4293 C CA . LEU A 1 599 ? -48.995 24.391 79.637 1.00 62.94 599 LEU A CA 1
ATOM 4294 C C . LEU A 1 599 ? -50.313 24.873 80.271 1.00 62.94 599 LEU A C 1
ATOM 4296 O O . LEU A 1 599 ? -50.269 25.653 81.225 1.00 62.94 599 LEU A O 1
ATOM 4300 N N . ALA A 1 600 ? -51.466 24.428 79.760 1.00 64.44 600 ALA A N 1
ATOM 4301 C CA . ALA A 1 600 ? -52.789 24.830 80.234 1.00 64.44 600 ALA A CA 1
ATOM 4302 C C . ALA A 1 600 ? -53.300 24.019 81.444 1.00 64.44 600 ALA A C 1
ATOM 4304 O O . ALA A 1 600 ? -54.124 24.541 82.190 1.00 64.44 600 ALA A O 1
ATOM 4305 N N . ASP A 1 601 ? -52.810 22.794 81.678 1.00 58.84 601 ASP A N 1
ATOM 4306 C CA . ASP A 1 601 ? -53.281 21.895 82.757 1.00 58.84 601 ASP A CA 1
ATOM 4307 C C . ASP A 1 601 ? -52.661 22.190 84.149 1.00 58.84 601 ASP A C 1
ATOM 4309 O O . ASP A 1 601 ? -52.944 21.515 85.134 1.00 58.84 601 ASP A O 1
ATOM 4313 N N . TRP A 1 602 ? -51.791 23.206 84.281 1.00 57.78 602 TRP A N 1
ATOM 4314 C CA . TRP A 1 602 ? -51.118 23.612 85.543 1.00 57.78 602 TRP A CA 1
ATOM 4315 C C . TRP A 1 602 ? -50.378 22.484 86.301 1.00 57.78 602 TRP A C 1
ATOM 4317 O O . TRP A 1 602 ? -49.983 22.662 87.461 1.00 57.78 602 TRP A O 1
ATOM 4327 N N . GLY A 1 603 ? -50.208 21.320 85.669 1.00 51.94 603 GLY A N 1
ATOM 4328 C CA . GLY A 1 603 ? -49.650 20.103 86.250 1.00 51.94 603 GLY A CA 1
ATOM 4329 C C . GLY A 1 603 ? -48.308 19.665 85.687 1.00 51.94 603 GLY A C 1
ATOM 4330 O O . GLY A 1 603 ? -47.786 18.653 86.142 1.00 51.94 603 GLY A O 1
ATOM 4331 N N . HIS A 1 604 ? -47.714 20.450 84.791 1.00 56.84 604 HIS A N 1
ATOM 4332 C CA . HIS A 1 604 ? -46.439 20.161 84.129 1.00 56.84 604 HIS A CA 1
ATOM 4333 C C . HIS A 1 604 ? -45.387 21.237 84.457 1.00 56.84 604 HIS A C 1
ATOM 4335 O O . HIS A 1 604 ? -45.747 22.387 84.730 1.00 56.84 604 HIS A O 1
ATOM 4341 N N . ASP A 1 605 ? -44.095 20.886 84.490 1.00 54.84 605 ASP A N 1
ATOM 4342 C CA . ASP A 1 605 ? -43.014 21.867 84.667 1.00 54.84 605 ASP A CA 1
ATOM 4343 C C . ASP A 1 605 ? -42.913 22.754 83.415 1.00 54.84 605 ASP A C 1
ATOM 4345 O O . ASP A 1 605 ? -42.792 22.267 82.290 1.00 54.84 605 ASP A O 1
ATOM 4349 N N . ARG A 1 606 ? -42.901 24.079 83.604 1.00 57.22 606 ARG A N 1
ATOM 4350 C CA . ARG A 1 606 ? -42.633 25.040 82.519 1.00 57.22 606 ARG A CA 1
ATOM 4351 C C . ARG A 1 606 ? -41.226 24.890 81.929 1.00 57.22 606 ARG A C 1
ATOM 4353 O O . ARG A 1 606 ? -40.984 25.406 80.843 1.00 57.22 606 ARG A O 1
ATOM 4360 N N . ASN A 1 607 ? -40.322 24.204 82.630 1.00 56.78 607 ASN A N 1
ATOM 4361 C CA . ASN A 1 607 ? -38.978 23.867 82.163 1.00 56.78 607 ASN A CA 1
ATOM 4362 C C . ASN A 1 607 ? -38.892 22.491 81.474 1.00 56.78 607 ASN A C 1
ATOM 4364 O O . ASN A 1 607 ? -37.787 22.062 81.134 1.00 56.78 607 ASN A O 1
ATOM 4368 N N . GLY A 1 608 ? -40.019 21.792 81.289 1.00 65.50 608 GLY A N 1
ATOM 4369 C CA . GLY A 1 608 ? -40.084 20.556 80.511 1.00 65.50 608 GLY A CA 1
ATOM 4370 C C . GLY A 1 608 ? -39.708 20.769 79.039 1.00 65.50 608 GLY A C 1
ATOM 4371 O O . GLY A 1 608 ? -39.872 21.859 78.485 1.00 65.50 608 GLY A O 1
ATOM 4372 N N . GLY A 1 609 ? -39.167 19.730 78.402 1.00 83.44 609 GLY A N 1
ATOM 4373 C CA . GLY A 1 609 ? -38.620 19.781 77.049 1.00 83.44 609 GLY A CA 1
ATOM 4374 C C . GLY A 1 609 ? -39.283 18.793 76.096 1.00 83.44 609 GLY A C 1
ATOM 4375 O O . GLY A 1 609 ? -39.635 17.676 76.468 1.00 83.44 609 GLY A O 1
ATOM 4376 N N . VAL A 1 610 ? -39.406 19.193 74.830 1.00 89.00 610 VAL A N 1
ATOM 4377 C CA . VAL A 1 610 ? -39.760 18.283 73.736 1.00 89.00 610 VAL A CA 1
ATOM 4378 C C . VAL A 1 610 ? -38.495 17.883 73.001 1.00 89.00 610 VAL A C 1
ATOM 4380 O O . VAL A 1 610 ? -37.681 18.738 72.646 1.00 89.00 610 VAL A O 1
ATOM 4383 N N . PHE A 1 611 ? -38.344 16.591 72.742 1.00 93.31 611 PHE A N 1
ATOM 4384 C CA . PHE A 1 611 ? -37.182 16.023 72.082 1.00 93.31 611 PHE A CA 1
ATOM 4385 C C . PHE A 1 611 ? -37.596 15.091 70.944 1.00 93.31 611 PHE A C 1
ATOM 4387 O O . PHE A 1 611 ? -38.600 14.388 71.022 1.00 93.31 611 PHE A O 1
ATOM 4394 N N . PHE A 1 612 ? -36.787 15.058 69.887 1.00 95.31 612 PHE A N 1
ATOM 4395 C CA . PHE A 1 612 ? -36.859 14.040 68.842 1.00 95.31 612 PHE A CA 1
ATOM 4396 C C . PHE A 1 612 ? -35.683 13.083 68.982 1.00 95.31 612 PHE A C 1
ATOM 4398 O O . PHE A 1 612 ? -34.537 13.526 69.069 1.00 95.31 612 PHE A O 1
ATOM 4405 N N . ILE A 1 613 ? -35.960 11.786 68.951 1.00 95.88 613 ILE A N 1
ATOM 4406 C CA . ILE A 1 613 ? -34.957 10.726 68.932 1.00 95.88 613 ILE A CA 1
ATOM 4407 C C . ILE A 1 613 ? -34.968 10.118 67.529 1.00 95.88 613 ILE A C 1
ATOM 4409 O O . ILE A 1 613 ? -35.967 9.534 67.104 1.00 95.88 613 ILE A O 1
ATOM 4413 N N . SER A 1 614 ? -33.866 10.289 66.793 1.00 93.94 614 SER A N 1
ATOM 4414 C CA . SER A 1 614 ? -33.755 9.776 65.423 1.00 93.94 614 SER A CA 1
ATOM 4415 C C . SER A 1 614 ? -33.327 8.312 65.427 1.00 93.94 614 SER A C 1
ATOM 4417 O O . SER A 1 614 ? -32.258 7.994 65.958 1.00 93.94 614 SER A O 1
ATOM 4419 N N . ILE A 1 615 ? -34.166 7.453 64.838 1.00 91.19 615 ILE A N 1
ATOM 4420 C CA . ILE A 1 615 ? -34.033 5.984 64.862 1.00 91.19 615 ILE A CA 1
ATOM 4421 C C . ILE A 1 615 ? -33.401 5.433 63.584 1.00 91.19 615 ILE A C 1
ATOM 4423 O O . ILE A 1 615 ? -33.830 5.816 62.468 1.00 91.19 615 ILE A O 1
#

Radius of gyration: 64.17 Å; Cα contacts (8 Å, |Δi|>4): 685; chains: 1; bounding box: 137×87×187 Å

Foldseek 3Di:
DDDDDDDDDDDDDDDDDDDDDDDDDDDDDDDDDDDDDDDDDDDDDDDDDDDDDDDDDDDDDDDDDDDDDDDDDDDDDDDDDDDDDDDDDDDDDDDDDDDDDDDPDDDPLLVLLVVLLVVLVVLLVVLVLQFAPVLSVQLVVLSVLLVCCSVVVHDSVSSVVSSVSNVVSSVSSVVRNVLSVLLVVLLVLLVVLDDPPDAPLLVVLSCVLNVQLVVCSNNSHHSVSNNVSSVSSNQSSVFSVLVVVLLVLLVVLLVVLVVCVVVVPQVQAAPVLNVQLVVLSVQSVCLNPPSNRGSVSSVVSSVSNVVSVVNSNVRSVVRVVLLVLLVVLLVLLVVLLVVCCPQAAVVLSVQLVVLSVVLVVCRRHHDSVVNVVSSVSNVVSSVQSVLLNVLLVLLVVLLVVLVVLLVPLVLADPVLSVQLVVLSVLSVVCSVNSHGSVSSVVSSVSNVVSSVNSVVRSVCSLLVQLLVLCVVPLAPLPPQPPHHRDPQQQFQQSLLVSVVSSPPNSVLHDSDLVVNVCVLVVVVFDKDFDDQVVLVVDDFQWKKKKFQDQPVPDDDGPIGMWTFNDWDQDPVRGIWTWTGGRRDPDDGDIPVNVVVVQVVVVGTHPPITMMIGGD

Mean predicted aligned error: 15.85 Å

Solvent-accessible surface area (backbone atoms only — not comparable to full-atom values): 35062 Å² total; per-residue (Å²): 137,88,86,84,82,89,86,85,84,91,90,89,88,88,90,82,86,86,82,85,82,86,81,82,90,81,91,78,83,86,80,81,85,83,77,89,77,84,83,81,81,85,81,90,75,83,90,77,89,79,84,83,82,81,89,75,82,82,84,81,81,81,81,82,88,80,87,79,86,89,76,88,84,88,83,85,88,86,82,86,82,80,89,81,83,83,88,80,88,82,80,90,79,81,92,79,88,79,97,65,87,82,73,76,80,77,50,74,43,54,55,53,36,52,54,52,41,54,53,46,51,52,47,52,63,69,35,62,89,37,27,20,52,66,46,46,51,52,29,50,54,30,42,52,51,44,48,54,35,64,78,64,72,52,54,58,70,56,41,47,54,39,42,52,52,27,49,55,30,43,53,51,34,55,52,27,30,50,49,45,50,53,33,50,50,31,53,54,52,43,60,72,69,69,56,92,87,59,57,69,41,50,57,50,50,47,53,66,32,45,50,60,32,54,49,29,60,74,66,30,39,56,58,68,62,38,46,53,30,27,50,50,30,43,52,50,42,54,38,56,70,44,29,58,65,28,50,54,52,32,51,49,49,46,51,52,53,52,50,39,60,75,69,51,63,53,80,39,20,40,53,70,40,55,48,47,38,53,52,25,44,50,47,35,51,52,36,72,66,36,71,61,60,48,27,68,57,29,44,53,29,37,51,50,33,54,52,28,50,51,52,26,51,48,40,13,61,77,26,38,64,63,43,52,51,38,51,53,53,47,54,53,41,51,53,50,44,70,74,36,48,86,68,39,37,62,70,48,40,50,50,28,52,54,26,46,51,53,32,62,68,30,66,38,70,51,55,67,70,55,41,52,52,35,39,49,48,28,50,55,28,40,51,51,42,53,52,37,44,51,40,50,52,53,40,52,53,49,44,52,51,39,54,48,42,64,66,69,35,65,62,24,46,68,86,36,47,53,58,26,53,53,31,37,52,52,36,51,52,38,57,75,64,35,51,54,48,71,60,42,52,56,34,43,54,48,23,54,53,29,37,51,49,19,47,52,39,26,71,47,31,34,46,54,47,16,55,50,49,42,71,72,42,52,77,54,84,75,74,52,73,101,50,73,68,46,89,72,60,23,17,18,37,49,38,18,49,31,41,31,60,40,62,74,38,78,86,46,58,29,73,39,28,65,58,38,50,50,52,44,45,72,72,66,35,52,70,41,67,73,43,75,75,49,54,74,72,63,52,76,60,18,38,39,40,37,46,28,60,72,71,78,82,58,98,61,78,76,42,41,26,22,31,24,73,44,76,46,78,46,96,87,74,50,62,48,52,28,31,46,50,34,58,66,90,88,67,72,50,38,58,67,56,53,53,54,51,46,69,69,65,80,75,52,36,91,84,40,48,47,31,39,35,52,120

Secondary structure (DSSP, 8-state):
----------------------------PPPPPPPPPPPPPPPP-PPPPPPPPPPPPPPPPPPPPPPPPP--------------PPPPP--PPPP-------PPPPPHHHHHHHHHHHHHHHHHHHHTTTS-HHHHHHHHHHHHHHHHHHHTT--HHHHHHHHHHHHHHHHHHHHHHHHHHHHHHHHHHHHHT--TTS-HHHHHHHHHHHHHHHHHHHTT--HHHHHHHHHHHHHHHHHHHHHHHHHHHHHHHHHHHHHHHHTTTTTTS-HHHHHHHHHHHHHHHHHHTSSS--HHHHHHHHHHHHHHHHHHHHHHHHHHHHHHHHHHHHHHHHHHHHHHTTTS-HHHHHHHHHHHHHHHHHTTTS-HHHHHHHHHHHHHHHHHHHHHHHHHHHHHHHHHHHHHHHHH-TTS-HHHHHHHHHHHHHHHHHHHTT--HHHHHHHHHHHHHHHHHHHHHHHTHHHHHHHHHHHHHTT-S---SSS---TTT-HHHHHHHHHIIIII-GGG--S-HHHHHHHHHHTT-EEEE--HHHHTT--TTPEEEEE----SSSSS---EEEEEEEEEE-TTS-EEEEEE-SSSTT---BHHHHHHHHHHSS-S-TT-EEEEEE-